Protein AF-0000000085182098 (afdb_homodimer)

Nearest PDB structures (foldseek):
  1r4w-assembly2_D  TM=8.113E-01  e=5.334E-08  Rattus norvegicus
  3rpp-assembly1_A  TM=7.811E-01  e=1.166E-07  Homo sapiens
  1yzx-assembly1_B  TM=7.975E-01  e=2.178E-07  Homo sapiens
  5cp1-assembly1_A-2  TM=7.149E-01  e=7.682E-08  Deinococcus radiodurans R1 = ATCC 13939 = DSM 20539
  3rpp-assembly2_B  TM=7.474E-01  e=1.593E-07  Homo sapiens

Structure (mmCIF, N/CA/C/O backbone):
data_AF-0000000085182098-model_v1
#
loop_
_entity.id
_entity.type
_entity.pdbx_description
1 polymer '2-hydroxychromene-2-carboxylate isomerase'
#
loop_
_atom_site.group_PDB
_atom_site.id
_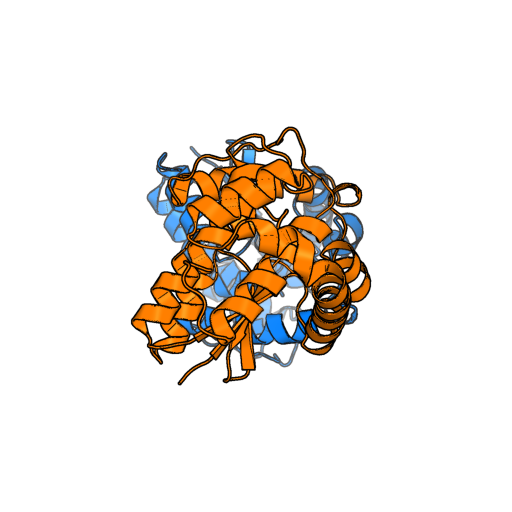atom_site.type_symbol
_atom_site.label_atom_id
_atom_site.label_alt_id
_atom_site.label_comp_id
_atom_site.label_asym_id
_atom_site.label_entity_id
_atom_site.label_seq_id
_atom_site.pdbx_PDB_ins_code
_atom_site.Cartn_x
_atom_site.Cartn_y
_atom_site.Cartn_z
_atom_site.occupancy
_atom_site.B_iso_or_equiv
_atom_site.auth_seq_id
_atom_site.auth_comp_id
_atom_site.auth_asym_id
_atom_site.auth_atom_id
_atom_site.pdbx_PDB_model_num
ATOM 1 N N . MET A 1 1 ? 20.844 15.625 14.367 1 87.94 1 MET A N 1
ATOM 2 C CA . MET A 1 1 ? 19.516 15.117 14.727 1 87.94 1 MET A CA 1
ATOM 3 C C . MET A 1 1 ? 18.75 14.664 13.492 1 87.94 1 MET A C 1
ATOM 5 O O . MET A 1 1 ? 18.719 15.375 12.484 1 87.94 1 MET A O 1
ATOM 9 N N . PRO A 1 2 ? 18.234 13.5 13.453 1 92.75 2 PRO A N 1
ATOM 10 C CA . PRO A 1 2 ? 17.516 13.07 12.258 1 92.75 2 PRO A CA 1
ATOM 11 C C . PRO A 1 2 ? 16.297 13.938 11.961 1 92.75 2 PRO A C 1
ATOM 13 O O . PRO A 1 2 ? 15.695 14.492 12.883 1 92.75 2 PRO A O 1
ATOM 16 N N . GLN A 1 3 ? 16.047 14.133 10.719 1 97.62 3 GLN A N 1
ATOM 17 C CA . GLN A 1 3 ? 14.906 14.93 10.281 1 97.62 3 GLN A CA 1
ATOM 18 C C . GLN A 1 3 ? 13.938 14.109 9.438 1 97.62 3 GLN A C 1
ATOM 20 O O . GLN A 1 3 ? 14.367 13.305 8.602 1 97.62 3 GLN A O 1
ATOM 25 N N . ILE A 1 4 ? 12.711 14.297 9.641 1 98.81 4 ILE A N 1
ATOM 26 C CA . ILE A 1 4 ? 11.641 13.695 8.844 1 98.81 4 ILE A CA 1
ATOM 27 C C . ILE A 1 4 ? 10.836 14.797 8.156 1 98.81 4 ILE A C 1
ATOM 29 O O . ILE A 1 4 ? 10.242 15.648 8.828 1 98.81 4 ILE A O 1
ATOM 33 N N . ASP A 1 5 ? 10.859 14.844 6.883 1 98.94 5 ASP A N 1
ATOM 34 C CA . ASP A 1 5 ? 9.906 15.664 6.133 1 98.94 5 ASP A CA 1
ATOM 35 C C . ASP A 1 5 ? 8.594 14.914 5.91 1 98.94 5 ASP A C 1
ATOM 37 O O . ASP A 1 5 ? 8.57 13.859 5.27 1 98.94 5 ASP A O 1
ATOM 41 N N . TYR A 1 6 ? 7.605 15.461 6.48 1 98.94 6 TYR A N 1
ATOM 42 C CA . TYR A 1 6 ? 6.285 14.844 6.504 1 98.94 6 TYR A CA 1
ATOM 43 C C . TYR A 1 6 ? 5.34 15.539 5.531 1 98.94 6 TYR A C 1
ATOM 45 O O . TYR A 1 6 ? 4.777 16.594 5.852 1 98.94 6 TYR A O 1
ATOM 53 N N . PHE A 1 7 ? 5.137 14.984 4.348 1 99 7 PHE A N 1
ATOM 54 C CA . PHE A 1 7 ? 4.18 15.492 3.373 1 99 7 PHE A CA 1
ATOM 55 C C . PHE A 1 7 ? 2.791 14.914 3.623 1 99 7 PHE A C 1
ATOM 57 O O . PHE A 1 7 ? 2.637 13.703 3.775 1 99 7 PHE A O 1
ATOM 64 N N . LEU A 1 8 ? 1.806 15.852 3.648 1 98.94 8 LEU A N 1
ATOM 65 C CA . LEU A 1 8 ? 0.474 15.383 4.012 1 98.94 8 LEU A CA 1
ATOM 66 C C . LEU A 1 8 ? -0.604 16.234 3.355 1 98.94 8 LEU A C 1
ATOM 68 O O . LEU A 1 8 ? -0.341 17.375 2.949 1 98.94 8 LEU A O 1
ATOM 72 N N . SER A 1 9 ? -1.776 15.641 3.23 1 98.88 9 SER A N 1
ATOM 73 C CA . SER A 1 9 ? -3.002 16.359 2.914 1 98.88 9 SER A CA 1
ATOM 74 C C . SER A 1 9 ? -3.979 16.344 4.086 1 98.88 9 SER A C 1
ATOM 76 O O . SER A 1 9 ? -4.191 15.297 4.699 1 98.88 9 SER A O 1
ATOM 78 N N . THR A 1 10 ? -4.609 17.438 4.344 1 98.75 10 THR A N 1
ATOM 79 C CA . THR A 1 10 ? -5.488 17.547 5.504 1 98.75 10 THR A CA 1
ATOM 80 C C . THR A 1 10 ? -6.824 16.875 5.238 1 98.75 10 THR A C 1
ATOM 82 O O . THR A 1 10 ? -7.637 16.703 6.152 1 98.75 10 THR A O 1
ATOM 85 N N . ILE A 1 11 ? -7.043 16.375 4.031 1 98.56 11 ILE A N 1
ATOM 86 C CA . ILE A 1 11 ? -8.297 15.703 3.736 1 98.56 11 ILE A CA 1
ATOM 87 C C . ILE A 1 11 ? -8.039 14.219 3.492 1 98.56 11 ILE A C 1
ATOM 89 O O . ILE A 1 11 ? -8.922 13.5 3.002 1 98.56 11 ILE A O 1
ATOM 93 N N . SER A 1 12 ? -6.895 13.742 3.746 1 98.69 12 SER A N 1
ATOM 94 C CA . SER A 1 12 ? -6.551 12.344 3.529 1 98.69 12 SER A CA 1
ATOM 95 C C . SER A 1 12 ? -6.996 11.477 4.703 1 98.69 12 SER A C 1
ATOM 97 O O . SER A 1 12 ? -6.551 11.68 5.836 1 98.69 12 SER A O 1
ATOM 99 N N . PRO A 1 13 ? -7.797 10.445 4.465 1 98.69 13 PRO A N 1
ATOM 100 C CA . PRO A 1 13 ? -8.188 9.555 5.559 1 98.69 13 PRO A CA 1
ATOM 101 C C . PRO A 1 13 ? -7.016 8.758 6.117 1 98.69 13 PRO A C 1
ATOM 103 O O . PRO A 1 13 ? -6.992 8.438 7.309 1 98.69 13 PRO A O 1
ATOM 106 N N . PHE A 1 14 ? -6.09 8.453 5.297 1 98.81 14 PHE A N 1
ATOM 107 C CA . PHE A 1 14 ? -4.969 7.637 5.754 1 98.81 14 PHE A CA 1
ATOM 108 C C . PHE A 1 14 ? -3.99 8.477 6.57 1 98.81 14 PHE A C 1
ATOM 110 O O . PHE A 1 14 ? -3.344 7.961 7.488 1 98.81 14 PHE A O 1
ATOM 117 N N . THR A 1 15 ? -3.896 9.766 6.219 1 98.94 15 THR A N 1
ATOM 118 C CA . THR A 1 15 ? -3.18 10.664 7.117 1 98.94 15 THR A CA 1
ATOM 119 C C . THR A 1 15 ? -3.857 10.719 8.484 1 98.94 15 THR A C 1
ATOM 121 O O . THR A 1 15 ? -3.189 10.672 9.516 1 98.94 15 THR A O 1
ATOM 124 N N . TYR A 1 16 ? -5.219 10.789 8.453 1 98.94 16 TYR A N 1
ATOM 125 C CA . TYR A 1 16 ? -5.984 10.734 9.688 1 98.94 16 TYR A CA 1
ATOM 126 C C . TYR A 1 16 ? -5.66 9.469 10.469 1 98.94 16 TYR A C 1
ATOM 128 O O . TYR A 1 16 ? -5.395 9.523 11.672 1 98.94 16 TYR A O 1
ATOM 136 N N . LEU A 1 17 ? -5.555 8.375 9.844 1 98.88 17 LEU A N 1
ATOM 137 C CA . LEU A 1 17 ? -5.406 7.066 10.484 1 98.88 17 LEU A CA 1
ATOM 138 C C . LEU A 1 17 ? -3.982 6.867 10.984 1 98.88 17 LEU A C 1
ATOM 140 O O . LEU A 1 17 ? -3.717 5.945 11.766 1 98.88 17 LEU A O 1
ATOM 144 N N . ALA A 1 18 ? -3.049 7.727 10.57 1 98.69 18 ALA A N 1
ATOM 145 C CA . ALA A 1 18 ? -1.7 7.699 11.133 1 98.69 18 ALA A CA 1
ATOM 146 C C . ALA A 1 18 ? -1.703 8.125 12.594 1 98.69 18 ALA A C 1
ATOM 148 O O . ALA A 1 18 ? -0.792 7.785 13.352 1 98.69 18 ALA A O 1
ATOM 149 N N . GLY A 1 19 ? -2.756 8.875 12.945 1 97.94 19 GLY A N 1
ATOM 150 C CA . GLY A 1 19 ? -2.771 9.414 14.297 1 97.94 19 GLY A CA 1
ATOM 151 C C . GLY A 1 19 ? -1.54 10.242 14.625 1 97.94 19 GLY A C 1
ATOM 152 O O . GLY A 1 19 ? -1.136 11.102 13.836 1 97.94 19 GLY A O 1
ATOM 153 N N . THR A 1 20 ? -1.026 10.023 15.852 1 98.06 20 THR A N 1
ATOM 154 C CA . THR A 1 20 ? 0.167 10.75 16.281 1 98.06 20 THR A CA 1
ATOM 155 C C . THR A 1 20 ? 1.365 9.805 16.359 1 98.06 20 THR A C 1
ATOM 157 O O . THR A 1 20 ? 2.318 10.078 17.094 1 98.06 20 THR A O 1
ATOM 160 N N . ARG A 1 21 ? 1.274 8.688 15.617 1 98.56 21 ARG A N 1
ATOM 161 C CA . ARG A 1 21 ? 2.33 7.684 15.664 1 98.56 21 ARG A CA 1
ATOM 162 C C . ARG A 1 21 ? 3.643 8.242 15.125 1 98.56 21 ARG A C 1
ATOM 164 O O . ARG A 1 21 ? 4.719 7.883 15.602 1 98.56 21 ARG A O 1
ATOM 171 N N . LEU A 1 22 ? 3.543 9.117 14.117 1 98.81 22 LEU A N 1
ATOM 172 C CA . LEU A 1 22 ? 4.758 9.727 13.594 1 98.81 22 LEU A CA 1
ATOM 173 C C . LEU A 1 22 ? 5.496 10.5 14.688 1 98.81 22 LEU A C 1
ATOM 175 O O . LEU A 1 22 ? 6.711 10.359 14.844 1 98.81 22 LEU A O 1
ATOM 179 N N . GLU A 1 23 ? 4.723 11.305 15.445 1 98.69 23 GLU A N 1
ATOM 180 C CA . GLU A 1 23 ? 5.324 12.125 16.5 1 98.69 23 GLU A CA 1
ATOM 181 C C . GLU A 1 23 ? 5.922 11.25 17.594 1 98.69 23 GLU A C 1
ATOM 183 O O . GLU A 1 23 ? 6.98 11.578 18.141 1 98.69 23 GLU A O 1
ATOM 188 N N . GLU A 1 24 ? 5.254 10.164 17.922 1 98.62 24 GLU A N 1
ATOM 189 C CA . GLU A 1 24 ? 5.777 9.219 18.906 1 98.62 24 GLU A CA 1
ATOM 190 C C . GLU A 1 24 ? 7.098 8.617 18.438 1 98.62 24 GLU A C 1
ATOM 192 O O . GLU A 1 24 ? 8.055 8.516 19.203 1 98.62 24 GLU A O 1
ATOM 197 N N . ILE A 1 25 ? 7.133 8.211 17.188 1 98.81 25 ILE A N 1
ATOM 198 C CA . ILE A 1 25 ? 8.336 7.625 16.609 1 98.81 25 ILE A CA 1
ATOM 199 C C . ILE A 1 25 ? 9.461 8.664 16.594 1 98.81 25 ILE A C 1
ATOM 201 O O . ILE A 1 25 ? 10.602 8.359 16.953 1 98.81 25 ILE A O 1
ATOM 205 N N . ALA A 1 26 ? 9.125 9.93 16.141 1 98.75 26 ALA A N 1
ATOM 206 C CA . ALA A 1 26 ? 10.117 11 16.109 1 98.75 26 ALA A CA 1
ATOM 207 C C . ALA A 1 26 ? 10.711 11.242 17.484 1 98.75 26 ALA A C 1
ATOM 209 O O . ALA A 1 26 ? 11.93 11.336 17.641 1 98.75 26 ALA A O 1
ATOM 210 N N . ALA A 1 27 ? 9.883 11.289 18.531 1 98.38 27 ALA A N 1
ATOM 211 C CA . ALA A 1 27 ? 10.328 11.5 19.906 1 98.38 27 ALA A CA 1
ATOM 212 C C . ALA A 1 27 ? 11.227 10.352 20.359 1 98.38 27 ALA A C 1
ATOM 214 O O . ALA A 1 27 ? 12.266 10.586 20.984 1 98.38 27 ALA A O 1
ATOM 215 N N . LYS A 1 28 ? 10.836 9.133 20.078 1 98.31 28 LYS A N 1
ATOM 216 C CA . LYS A 1 28 ? 11.578 7.934 20.453 1 98.31 28 LYS A CA 1
ATOM 217 C C . LYS A 1 28 ? 13.008 7.98 19.922 1 98.31 28 LYS A C 1
ATOM 219 O O . LYS A 1 28 ? 13.938 7.5 20.578 1 98.31 28 LYS A O 1
ATOM 224 N N . HIS A 1 29 ? 13.188 8.633 18.781 1 98.31 29 HIS A N 1
ATOM 225 C CA . HIS A 1 29 ? 14.492 8.578 18.125 1 98.31 29 HIS A CA 1
ATOM 226 C C . HIS A 1 29 ? 15.18 9.938 18.141 1 98.31 29 HIS A C 1
ATOM 228 O O . HIS A 1 29 ? 16.203 10.125 17.484 1 98.31 29 HIS A O 1
ATOM 234 N N . GLY A 1 30 ? 14.578 10.891 18.797 1 97.94 30 GLY A N 1
ATOM 235 C CA . GLY A 1 30 ? 15.148 12.227 18.859 1 97.94 30 GLY A CA 1
ATOM 236 C C . GLY A 1 30 ? 15.125 12.93 17.516 1 97.94 30 GLY A C 1
ATOM 237 O O . GLY A 1 30 ? 16.031 13.711 17.203 1 97.94 30 GLY A O 1
ATOM 238 N N . ALA A 1 31 ? 14.195 12.602 16.656 1 98.31 31 ALA A N 1
ATOM 239 C CA . ALA A 1 31 ? 14.062 13.203 15.328 1 98.31 31 ALA A CA 1
ATOM 240 C C . ALA A 1 31 ? 13.156 14.43 15.367 1 98.31 31 ALA A C 1
ATOM 242 O O . ALA A 1 31 ? 12.289 14.539 16.234 1 98.31 31 ALA A O 1
ATOM 243 N N . THR A 1 32 ? 13.359 15.352 14.477 1 97.81 32 THR A N 1
ATOM 244 C CA . THR A 1 32 ? 12.445 16.469 14.258 1 97.81 32 THR A CA 1
ATOM 245 C C . THR A 1 32 ? 11.523 16.188 13.07 1 97.81 32 THR A C 1
ATOM 247 O O . THR A 1 32 ? 11.875 15.43 12.172 1 97.81 32 THR A O 1
ATOM 250 N N . VAL A 1 33 ? 10.398 16.734 13.125 1 98.69 33 VAL A N 1
ATOM 251 C CA . VAL A 1 33 ? 9.43 16.594 12.039 1 98.69 33 VAL A CA 1
ATOM 252 C C . VAL A 1 33 ? 9.164 17.969 11.406 1 98.69 33 VAL A C 1
ATOM 254 O O . VAL A 1 33 ? 8.883 18.938 12.109 1 98.69 33 VAL A O 1
ATOM 257 N N . THR A 1 34 ? 9.297 18.078 10.141 1 98.81 34 THR A N 1
ATOM 258 C CA . THR A 1 34 ? 8.805 19.219 9.375 1 98.81 34 THR A CA 1
ATOM 259 C C . THR A 1 34 ? 7.523 18.859 8.633 1 98.81 34 THR A C 1
ATOM 261 O O . THR A 1 34 ? 7.535 17.984 7.758 1 98.81 34 THR A O 1
ATOM 264 N N . TYR A 1 35 ? 6.449 19.5 9.023 1 98.88 35 TYR A N 1
ATOM 265 C CA . TYR A 1 35 ? 5.16 19.25 8.383 1 98.88 35 TYR A CA 1
ATOM 266 C C . TYR A 1 35 ? 5.039 20.031 7.078 1 98.88 35 TYR A C 1
ATOM 268 O O . TYR A 1 35 ? 5.211 21.25 7.059 1 98.88 35 TYR A O 1
ATOM 276 N N . LYS A 1 36 ? 4.676 19.344 6.031 1 98.94 36 LYS A N 1
ATOM 277 C CA . LYS A 1 36 ? 4.594 19.969 4.707 1 98.94 36 LYS A CA 1
ATOM 278 C C . LYS A 1 36 ? 3.27 19.625 4.023 1 98.94 36 LYS A C 1
ATOM 280 O O . LYS A 1 36 ? 3.227 18.781 3.127 1 98.94 36 LYS A O 1
ATOM 285 N N . PRO A 1 37 ? 2.203 20.359 4.395 1 98.88 37 PRO A N 1
ATOM 286 C CA . PRO A 1 37 ? 0.939 20.156 3.688 1 98.88 37 PRO A CA 1
ATOM 287 C C 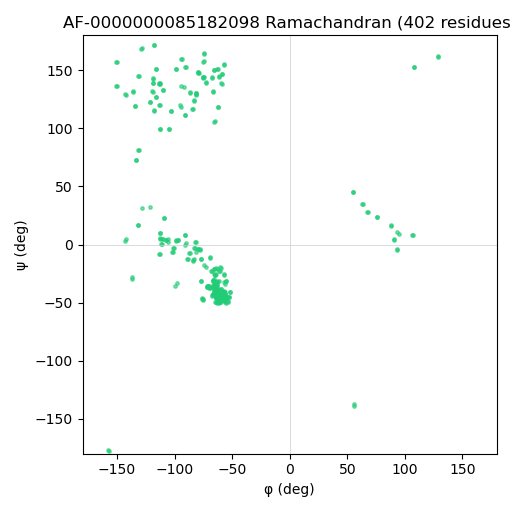. PRO A 1 37 ? 1.049 20.422 2.188 1 98.88 37 PRO A C 1
ATOM 289 O O . PRO A 1 37 ? 1.707 21.375 1.773 1 98.88 37 PRO A O 1
ATOM 292 N N . VAL A 1 38 ? 0.397 19.531 1.425 1 98.88 38 VAL A N 1
ATOM 293 C CA . VAL A 1 38 ? 0.492 19.609 -0.029 1 98.88 38 VAL A CA 1
ATOM 294 C C . VAL A 1 38 ? -0.903 19.531 -0.644 1 98.88 38 VAL A C 1
ATOM 296 O O . VAL A 1 38 ? -1.787 18.859 -0.105 1 98.88 38 VAL A O 1
ATOM 299 N N . ASP A 1 39 ? -1.063 20.297 -1.766 1 98.62 39 ASP A N 1
ATOM 300 C CA . ASP A 1 39 ? -2.25 20.109 -2.598 1 98.62 39 ASP A CA 1
ATOM 301 C C . ASP A 1 39 ? -2.271 18.734 -3.234 1 98.62 39 ASP A C 1
ATOM 303 O O . ASP A 1 39 ? -1.624 18.5 -4.258 1 98.62 39 ASP A O 1
ATOM 307 N N . ILE A 1 40 ? -3.104 17.859 -2.754 1 98.56 40 ILE A N 1
ATOM 308 C CA . ILE A 1 40 ? -3.064 16.453 -3.125 1 98.56 40 ILE A CA 1
ATOM 309 C C . ILE A 1 40 ? -3.555 16.281 -4.562 1 98.56 40 ILE A C 1
ATOM 311 O O . ILE A 1 40 ? -3.084 15.398 -5.285 1 98.56 40 ILE A O 1
ATOM 315 N N . GLY A 1 41 ? -4.559 17.078 -4.969 1 97.88 41 GLY A N 1
ATOM 316 C CA . GLY A 1 41 ? -4.992 17.031 -6.355 1 97.88 41 GLY A CA 1
ATOM 317 C C . GLY A 1 41 ? -3.893 17.375 -7.34 1 97.88 41 GLY A C 1
ATOM 318 O O . GLY A 1 41 ? -3.682 16.656 -8.32 1 97.88 41 GLY A O 1
ATOM 319 N N . GLY A 1 42 ? -3.191 18.531 -7.059 1 98.25 42 GLY A N 1
ATOM 320 C CA . GLY A 1 42 ? -2.049 18.906 -7.879 1 98.25 42 GLY A CA 1
ATOM 321 C C . GLY A 1 42 ? -0.953 17.859 -7.883 1 98.25 42 GLY A C 1
ATOM 322 O O . GLY A 1 42 ? -0.321 17.609 -8.914 1 98.25 42 GLY A O 1
ATOM 323 N N . LEU A 1 43 ? -0.763 17.281 -6.742 1 98.69 43 LEU A N 1
ATOM 324 C CA . LEU A 1 43 ? 0.258 16.234 -6.621 1 98.69 43 LEU A CA 1
ATOM 325 C C . LEU A 1 43 ? -0.08 15.039 -7.496 1 98.69 43 LEU A C 1
ATOM 327 O O . LEU A 1 43 ? 0.776 14.547 -8.234 1 98.69 43 LEU A O 1
ATOM 331 N N . PHE A 1 44 ? -1.311 14.531 -7.41 1 98.12 44 PHE A N 1
ATOM 332 C CA . PHE A 1 44 ? -1.745 13.391 -8.203 1 98.12 44 PHE A CA 1
ATOM 333 C C . PHE A 1 44 ? -1.537 13.648 -9.688 1 98.12 44 PHE A C 1
ATOM 335 O O . PHE A 1 44 ? -0.957 12.82 -10.391 1 98.12 44 PHE A O 1
ATOM 342 N N . GLY A 1 45 ? -1.926 14.789 -10.18 1 96.94 45 GLY A N 1
ATOM 343 C CA . GLY A 1 45 ? -1.83 15.141 -11.586 1 96.94 45 GLY A CA 1
ATOM 344 C C . GLY A 1 45 ? -0.408 15.109 -12.109 1 96.94 45 GLY A C 1
ATOM 345 O O . GLY A 1 45 ? -0.182 14.852 -13.297 1 96.94 45 GLY A O 1
ATOM 346 N N . ARG A 1 46 ? 0.542 15.188 -11.211 1 97.75 46 ARG A N 1
ATOM 347 C CA . ARG A 1 46 ? 1.924 15.352 -11.656 1 97.75 46 ARG A CA 1
ATOM 348 C C . ARG A 1 46 ? 2.754 14.109 -11.328 1 97.75 46 ARG A C 1
ATOM 350 O O . ARG A 1 46 ? 3.902 14 -11.766 1 97.75 46 ARG A O 1
ATOM 357 N N . THR A 1 47 ? 2.156 13.211 -10.586 1 98.38 47 THR A N 1
ATOM 358 C CA . THR A 1 47 ? 2.98 12.109 -10.102 1 98.38 47 THR A CA 1
ATOM 359 C C . THR A 1 47 ? 2.293 10.766 -10.344 1 98.38 47 THR A C 1
ATOM 361 O O . THR A 1 47 ? 2.59 9.781 -9.664 1 98.38 47 THR A O 1
ATOM 364 N N . GLY A 1 48 ? 1.336 10.758 -11.188 1 97.12 48 GLY A N 1
ATOM 365 C CA . GLY A 1 48 ? 0.748 9.508 -11.648 1 97.12 48 GLY A CA 1
ATOM 366 C C . GLY A 1 48 ? -0.422 9.055 -10.789 1 97.12 48 GLY A C 1
ATOM 367 O O . GLY A 1 48 ? -0.923 7.938 -10.961 1 97.12 48 GLY A O 1
ATOM 368 N N . GLY A 1 49 ? -0.812 9.859 -9.828 1 97.19 49 GLY A N 1
ATOM 369 C CA . GLY A 1 49 ? -2.012 9.57 -9.062 1 97.19 49 GLY A CA 1
ATOM 370 C C . GLY A 1 49 ? -3.291 9.844 -9.828 1 97.19 49 GLY A C 1
ATOM 371 O O . GLY A 1 49 ? -3.273 10.539 -10.844 1 97.19 49 GLY A O 1
ATOM 372 N N . THR A 1 50 ? -4.383 9.18 -9.391 1 97 50 THR A N 1
ATOM 373 C CA . THR A 1 50 ? -5.715 9.391 -9.953 1 97 50 THR A CA 1
ATOM 374 C C . THR A 1 50 ? -6.68 9.891 -8.883 1 97 50 THR A C 1
ATOM 376 O O . THR A 1 50 ? -6.742 9.336 -7.785 1 97 50 THR A O 1
ATOM 379 N N . ALA A 1 51 ? -7.379 10.922 -9.25 1 95.81 51 ALA A N 1
ATOM 380 C CA . ALA A 1 51 ? -8.391 11.43 -8.328 1 95.81 51 ALA A CA 1
ATOM 381 C C . ALA A 1 51 ? -9.422 10.352 -8 1 95.81 51 ALA A C 1
ATOM 383 O O . ALA A 1 51 ? -9.75 9.523 -8.852 1 95.81 51 ALA A O 1
ATOM 384 N N . LEU A 1 52 ? -9.938 10.406 -6.746 1 95.44 52 LEU A N 1
ATOM 385 C CA . LEU A 1 52 ? -10.836 9.375 -6.262 1 95.44 52 LEU A CA 1
ATOM 386 C C . LEU A 1 52 ? -12.008 9.172 -7.223 1 95.44 52 LEU A C 1
ATOM 388 O O . LEU A 1 52 ? -12.336 8.039 -7.574 1 95.44 52 LEU A O 1
ATOM 392 N N . LYS A 1 53 ? -12.648 10.25 -7.727 1 94.25 53 LYS A N 1
ATOM 393 C CA . LYS A 1 53 ? -13.844 10.188 -8.562 1 94.25 53 LYS A CA 1
ATOM 394 C C . LYS A 1 53 ? -13.547 9.523 -9.906 1 94.25 53 LYS A C 1
ATOM 396 O O . LYS A 1 53 ? -14.461 9.07 -10.594 1 94.25 53 LYS A O 1
ATOM 401 N N . ASP A 1 54 ? -12.258 9.5 -10.312 1 97.06 54 ASP A N 1
ATOM 402 C CA . ASP A 1 54 ? -11.867 8.984 -11.625 1 97.06 54 ASP A CA 1
ATOM 403 C C . ASP A 1 54 ? -11.312 7.566 -11.516 1 97.06 54 ASP A C 1
ATOM 405 O O . ASP A 1 54 ? -10.953 6.953 -12.523 1 97.06 54 ASP A O 1
ATOM 409 N N . ARG A 1 55 ? -11.18 7 -10.289 1 97.75 55 ARG A N 1
ATOM 410 C CA . ARG A 1 55 ? -10.633 5.66 -10.094 1 97.75 55 ARG A CA 1
ATOM 411 C C . ARG A 1 55 ? -11.648 4.59 -10.477 1 97.75 55 ARG A C 1
ATOM 413 O O . ARG A 1 55 ? -12.844 4.746 -10.242 1 97.75 55 ARG A O 1
ATOM 420 N N . PRO A 1 56 ? -11.102 3.49 -11.062 1 97.88 56 PRO A N 1
ATOM 421 C CA . PRO A 1 56 ? -11.992 2.355 -11.312 1 97.88 56 PRO A CA 1
ATOM 422 C C . PRO A 1 56 ? -12.68 1.856 -10.047 1 97.88 56 PRO A C 1
ATOM 424 O O . PRO A 1 56 ? -12.141 2.004 -8.945 1 97.88 56 PRO A O 1
ATOM 427 N N . GLU A 1 57 ? -13.797 1.236 -10.227 1 97.38 57 GLU A N 1
ATOM 428 C CA . GLU A 1 57 ? -14.672 0.828 -9.133 1 97.38 57 GLU A CA 1
ATOM 429 C C . GLU A 1 57 ? -13.938 -0.051 -8.133 1 97.38 57 GLU A C 1
ATOM 431 O O . GLU A 1 57 ? -14.078 0.127 -6.918 1 97.38 57 GLU A O 1
ATOM 436 N N . GLY A 1 58 ? -13.148 -0.99 -8.633 1 98.12 58 GLY A N 1
ATOM 437 C CA . GLY A 1 58 ? -12.414 -1.885 -7.75 1 98.12 58 GLY A CA 1
ATOM 438 C C . GLY A 1 58 ? -11.516 -1.154 -6.773 1 98.12 58 GLY A C 1
ATOM 439 O O . GLY A 1 58 ? -11.438 -1.52 -5.602 1 98.12 58 GLY A O 1
ATOM 440 N N . ARG A 1 59 ? -10.867 -0.144 -7.227 1 98.44 59 ARG A N 1
ATOM 441 C CA . ARG A 1 59 ? -9.961 0.629 -6.379 1 98.44 59 ARG A CA 1
ATOM 442 C C . ARG A 1 59 ? -10.742 1.456 -5.359 1 98.44 59 ARG A C 1
ATOM 444 O O . ARG A 1 59 ? -10.297 1.625 -4.223 1 98.44 59 ARG A O 1
ATOM 451 N N . ARG A 1 60 ? -11.922 1.989 -5.738 1 98.06 60 ARG A N 1
ATOM 452 C CA . ARG A 1 60 ? -12.758 2.752 -4.816 1 98.06 60 ARG A CA 1
ATOM 453 C C . ARG A 1 60 ? -13.297 1.859 -3.705 1 98.06 60 ARG A C 1
ATOM 455 O O . ARG A 1 60 ? -13.281 2.238 -2.533 1 98.06 60 ARG A O 1
ATOM 462 N N . GLU A 1 61 ? -13.727 0.688 -4.09 1 97.88 61 GLU A N 1
ATOM 463 C CA . GLU A 1 61 ? -14.242 -0.264 -3.111 1 97.88 61 GLU A CA 1
ATOM 464 C C . GLU A 1 61 ? -13.148 -0.706 -2.145 1 97.88 61 GLU A C 1
ATOM 466 O O . GLU A 1 61 ? -13.375 -0.794 -0.937 1 97.88 61 GLU A O 1
ATOM 471 N N . TYR A 1 62 ? -12.008 -0.98 -2.701 1 98.5 62 TYR A N 1
ATOM 472 C CA . TYR A 1 62 ? -10.898 -1.402 -1.862 1 98.5 62 TYR A CA 1
ATOM 473 C C . TYR A 1 62 ? -10.531 -0.322 -0.85 1 98.5 62 TYR A C 1
ATOM 475 O O . TYR A 1 62 ? -10.242 -0.622 0.31 1 98.5 62 TYR A O 1
ATOM 483 N N . ARG A 1 63 ? -10.523 0.938 -1.291 1 98.38 63 ARG A N 1
ATOM 484 C CA . ARG A 1 63 ? -10.227 2.061 -0.407 1 98.38 63 ARG A CA 1
ATOM 485 C C . ARG A 1 63 ? -11.148 2.061 0.809 1 98.38 63 ARG A C 1
ATOM 487 O O . ARG A 1 63 ? -10.695 2.234 1.94 1 98.38 63 ARG A O 1
ATOM 494 N N . LEU A 1 64 ? -12.406 1.847 0.591 1 98.38 64 LEU A N 1
ATOM 495 C CA . LEU A 1 64 ? -13.375 1.857 1.684 1 98.38 64 LEU A CA 1
ATOM 496 C C . LEU A 1 64 ? -13.125 0.695 2.639 1 98.38 64 LEU A C 1
ATOM 498 O O . LEU A 1 64 ? -13.227 0.856 3.857 1 98.38 64 LEU A O 1
ATOM 502 N N . GLN A 1 65 ? -12.797 -0.451 2.102 1 98.56 65 GLN A N 1
ATOM 503 C CA . GLN A 1 65 ? -12.484 -1.597 2.949 1 98.56 65 GLN A CA 1
ATOM 504 C C . GLN A 1 65 ? -11.219 -1.35 3.762 1 98.56 65 GLN A C 1
ATOM 506 O O . GLN A 1 65 ? -11.156 -1.695 4.941 1 98.56 65 GLN A O 1
ATOM 511 N N . GLU A 1 66 ? -10.258 -0.792 3.094 1 98.38 66 GLU A N 1
ATOM 512 C CA . GLU A 1 66 ? -9 -0.493 3.781 1 98.38 66 GLU A CA 1
ATOM 513 C C . GLU A 1 66 ? -9.211 0.55 4.875 1 98.38 66 GLU A C 1
ATOM 515 O O . GLU A 1 66 ? -8.656 0.431 5.969 1 98.38 66 GLU A O 1
ATOM 520 N N . MET A 1 67 ? -10 1.613 4.586 1 98.5 67 MET A N 1
ATOM 521 C CA . MET A 1 67 ? -10.297 2.619 5.602 1 98.5 67 MET A CA 1
ATOM 522 C C . MET A 1 67 ? -10.922 1.98 6.836 1 98.5 67 MET A C 1
ATOM 524 O O . MET A 1 67 ? -10.5 2.248 7.961 1 98.5 67 MET A O 1
ATOM 528 N N . THR A 1 68 ? -11.859 1.116 6.586 1 98.31 68 THR A N 1
ATOM 529 C CA . THR A 1 68 ? -12.562 0.439 7.672 1 98.31 68 THR A CA 1
ATOM 530 C C . THR A 1 68 ? -11.602 -0.433 8.477 1 98.31 68 THR A C 1
ATOM 532 O O . THR A 1 68 ? -11.57 -0.364 9.703 1 98.31 68 THR A O 1
ATOM 535 N N . ARG A 1 69 ? -10.781 -1.2 7.809 1 98.06 69 ARG A N 1
ATOM 536 C CA . ARG A 1 69 ? -9.867 -2.146 8.438 1 98.06 69 ARG A CA 1
ATOM 537 C C . ARG A 1 69 ? -8.781 -1.419 9.227 1 98.06 69 ARG A C 1
ATOM 539 O O . ARG A 1 69 ? -8.469 -1.802 10.359 1 98.06 69 ARG A O 1
ATOM 546 N N . GLN A 1 70 ? -8.242 -0.395 8.641 1 97.94 70 GLN A N 1
ATOM 547 C CA . GLN A 1 70 ? -7.168 0.341 9.297 1 97.94 70 GLN A CA 1
ATOM 548 C C . GLN A 1 70 ? -7.688 1.129 10.492 1 97.94 70 GLN A C 1
ATOM 550 O O . GLN A 1 70 ? -6.996 1.267 11.508 1 97.94 70 GLN A O 1
ATOM 555 N N . ALA A 1 71 ? -8.891 1.662 10.398 1 98.5 71 ALA A N 1
ATOM 556 C CA . ALA A 1 71 ? -9.5 2.35 11.531 1 98.5 71 ALA A CA 1
ATOM 557 C C . ALA A 1 71 ? -9.703 1.396 12.703 1 98.5 71 ALA A C 1
ATOM 559 O O . ALA A 1 71 ? -9.406 1.735 13.852 1 98.5 71 ALA A O 1
ATOM 560 N N . ALA A 1 72 ? -10.188 0.203 12.383 1 97.94 72 ALA A N 1
ATOM 561 C CA . ALA A 1 72 ? -10.398 -0.815 13.414 1 97.94 72 ALA A CA 1
ATOM 562 C C . ALA A 1 72 ? -9.086 -1.189 14.094 1 97.94 72 ALA A C 1
ATOM 564 O O . ALA A 1 72 ? -9.016 -1.275 15.32 1 97.94 72 ALA A O 1
ATOM 565 N N . LYS A 1 73 ? -8.078 -1.388 13.328 1 97.12 73 LYS A N 1
ATOM 566 C CA . LYS A 1 73 ? -6.766 -1.759 13.859 1 97.12 73 LYS A CA 1
ATOM 567 C C . LYS A 1 73 ? -6.199 -0.652 14.742 1 97.12 73 LYS A C 1
ATOM 569 O O . LYS A 1 73 ? -5.523 -0.929 15.734 1 97.12 73 LYS A O 1
ATOM 574 N N . ALA A 1 74 ? -6.492 0.609 14.367 1 97 74 ALA A N 1
ATOM 575 C CA . ALA A 1 74 ? -5.945 1.752 15.094 1 97 74 ALA A CA 1
ATOM 576 C C . ALA A 1 74 ? -6.836 2.131 16.266 1 97 74 ALA A C 1
ATOM 578 O O . ALA A 1 74 ? -6.461 2.963 17.094 1 97 74 ALA A O 1
ATOM 579 N N . GLY A 1 75 ? -8 1.498 16.359 1 97.62 75 GLY A N 1
ATOM 580 C CA . GLY A 1 75 ? -8.969 1.89 17.375 1 97.62 75 GLY A CA 1
ATOM 581 C C . GLY A 1 75 ? -9.477 3.307 17.203 1 97.62 75 GLY A C 1
ATOM 582 O O . GLY A 1 75 ? -9.688 4.027 18.172 1 97.62 75 GLY A O 1
ATOM 583 N N . MET A 1 76 ? -9.617 3.727 16 1 98.44 76 MET A N 1
ATOM 584 C CA . MET A 1 76 ? -10.031 5.098 15.719 1 98.44 76 MET A CA 1
ATOM 585 C C . MET A 1 76 ? -11.414 5.129 15.078 1 98.44 76 MET A C 1
ATOM 587 O O . MET A 1 76 ? -11.727 4.281 14.242 1 98.44 76 MET A O 1
ATOM 591 N N . LYS A 1 77 ? -12.203 6.074 15.516 1 98.38 77 LYS A N 1
ATOM 592 C CA . LYS A 1 77 ? -13.469 6.332 14.836 1 98.38 77 LYS A CA 1
ATOM 593 C C . LYS A 1 77 ? -13.234 6.902 13.438 1 98.38 77 LYS A C 1
ATOM 595 O O . LYS A 1 77 ? -12.344 7.73 13.242 1 98.38 77 LYS A O 1
ATOM 600 N N . ILE A 1 78 ? -14.094 6.5 12.5 1 98.69 78 ILE A N 1
ATOM 601 C CA . ILE A 1 78 ? -13.977 7.078 11.164 1 98.69 78 ILE A CA 1
ATOM 602 C C . ILE A 1 78 ? -15.352 7.102 10.5 1 98.69 78 ILE A C 1
ATOM 604 O O . ILE A 1 78 ? -16.141 6.168 10.656 1 98.69 78 ILE A O 1
ATOM 608 N N . ASN A 1 79 ? -15.625 8.164 9.898 1 98.44 79 ASN A N 1
ATOM 609 C CA . ASN A 1 79 ? -16.766 8.25 8.977 1 98.44 79 ASN A CA 1
ATOM 610 C C . ASN A 1 79 ? -16.328 8.016 7.535 1 98.44 79 ASN A C 1
ATOM 612 O O . ASN A 1 79 ? -15.547 8.789 6.977 1 98.44 79 ASN A O 1
ATOM 616 N N . LEU A 1 80 ? -16.875 6.996 6.902 1 98 80 LEU A N 1
ATOM 617 C CA . LEU A 1 80 ? -16.453 6.633 5.551 1 98 80 LEU A CA 1
ATOM 618 C C . LEU A 1 80 ? -17 7.629 4.531 1 98 80 LEU A C 1
ATOM 620 O O . LEU A 1 80 ? -16.531 7.676 3.393 1 98 80 LEU A O 1
ATOM 624 N N . GLN A 1 81 ? -17.984 8.352 4.941 1 96.88 81 GLN A N 1
ATOM 625 C CA . GLN A 1 81 ? -18.578 9.398 4.113 1 96.88 81 GLN A CA 1
ATOM 626 C C . GLN A 1 81 ? -18.781 10.688 4.91 1 96.88 81 GLN A C 1
ATOM 628 O O . GLN A 1 81 ? -19.906 11.102 5.152 1 96.88 81 GLN A O 1
ATOM 633 N N . PRO A 1 82 ? -17.703 11.352 5.195 1 98.06 82 PRO A N 1
ATOM 634 C CA . PRO A 1 82 ? -17.812 12.555 6.027 1 98.06 82 PRO A CA 1
ATOM 635 C C . PRO A 1 82 ? -18.656 13.641 5.367 1 98.06 82 PRO A C 1
ATOM 637 O O . PRO A 1 82 ? -18.578 13.836 4.152 1 98.06 82 PRO A O 1
ATOM 640 N N . MET A 1 83 ? -19.281 14.43 6.148 1 97.56 83 MET A N 1
ATOM 641 C CA . MET A 1 83 ? -20.266 15.414 5.699 1 97.56 83 MET A CA 1
ATOM 642 C C . MET A 1 83 ? -19.609 16.469 4.809 1 97.56 83 MET A C 1
ATOM 644 O O . MET A 1 83 ? -20.188 16.906 3.818 1 97.56 83 MET A O 1
ATOM 648 N N . PHE A 1 84 ? -18.5 16.891 5.129 1 97.94 84 PHE A N 1
ATOM 649 C CA . PHE A 1 84 ? -17.922 18.062 4.465 1 97.94 84 PHE A CA 1
ATOM 650 C C . PHE A 1 84 ? -16.812 17.641 3.51 1 97.94 84 PHE A C 1
ATOM 652 O O . PHE A 1 84 ? -16.219 18.469 2.828 1 97.94 84 PHE A O 1
ATOM 659 N N . TRP A 1 85 ? -16.578 16.359 3.395 1 97.06 85 TRP A N 1
ATOM 660 C CA . TRP A 1 85 ? -15.516 15.859 2.525 1 97.06 85 TRP A CA 1
ATOM 661 C C . TRP A 1 85 ? -16.047 15.547 1.131 1 97.06 85 TRP A C 1
ATOM 663 O O . TRP A 1 85 ? -17.141 14.977 0.989 1 97.06 85 TRP A O 1
ATOM 673 N N . PRO A 1 86 ? -15.406 15.898 0.134 1 95.75 86 PRO A N 1
ATOM 674 C CA . PRO A 1 86 ? -14.172 16.688 0.141 1 95.75 86 PRO A CA 1
ATOM 675 C C . PRO A 1 86 ? -14.422 18.172 0.332 1 95.75 86 PRO A C 1
ATOM 677 O O . PRO A 1 86 ? -15.492 18.672 -0.021 1 95.75 86 PRO A O 1
ATOM 680 N N . THR A 1 87 ? -13.516 18.797 0.964 1 97.56 87 THR A N 1
ATOM 681 C CA . THR A 1 87 ? -13.547 20.25 1.136 1 97.56 87 THR A CA 1
ATOM 682 C C . THR A 1 87 ? -12.219 20.875 0.717 1 97.56 87 THR A C 1
ATOM 684 O O . THR A 1 87 ? -11.281 20.156 0.361 1 97.56 87 THR A O 1
ATOM 687 N N . ASN A 1 88 ? -12.203 22.234 0.603 1 97.56 88 ASN A N 1
ATOM 688 C CA . ASN A 1 88 ? -10.961 22.953 0.321 1 97.56 88 ASN A CA 1
ATOM 689 C C . ASN A 1 88 ? -9.938 22.75 1.43 1 97.56 88 ASN A C 1
ATOM 691 O O . ASN A 1 88 ? -10.156 23.156 2.57 1 97.56 88 ASN A O 1
ATOM 695 N N . ALA A 1 89 ? -8.828 22.172 1.069 1 97.94 89 ALA A N 1
ATOM 696 C CA . ALA A 1 89 ? -7.824 21.812 2.07 1 97.94 89 ALA A CA 1
ATOM 697 C C . ALA A 1 89 ? -6.918 23 2.387 1 97.94 89 ALA A C 1
ATOM 699 O O . ALA A 1 89 ? -6.184 22.984 3.375 1 97.94 89 ALA A O 1
ATOM 700 N N . ALA A 1 90 ? -6.953 24.031 1.57 1 97.12 90 ALA A N 1
ATOM 701 C CA . ALA A 1 90 ? -5.969 25.109 1.632 1 97.12 90 ALA A CA 1
ATOM 702 C C . ALA A 1 90 ? -6.031 25.844 2.973 1 97.12 90 ALA A C 1
ATOM 704 O O . ALA A 1 90 ? -5.004 26.047 3.621 1 97.12 90 ALA A O 1
ATOM 705 N N . PRO A 1 91 ? -7.23 26.188 3.475 1 96.88 91 PRO A N 1
ATOM 706 C CA . PRO A 1 91 ? -7.266 26.953 4.723 1 96.88 91 PRO A CA 1
ATOM 707 C C . PRO A 1 91 ? -6.617 26.203 5.891 1 96.88 91 PRO A C 1
ATOM 709 O O . PRO A 1 91 ? -5.844 26.797 6.645 1 96.88 91 PRO A O 1
ATOM 712 N N . SER A 1 92 ? -6.922 24.953 6.082 1 98 92 SER A N 1
ATOM 713 C CA . SER A 1 92 ? -6.316 24.188 7.16 1 98 92 SER A CA 1
ATOM 714 C C . SER A 1 92 ? -4.824 23.984 6.926 1 98 92 SER A C 1
ATOM 716 O O . SER A 1 92 ? -4.035 23.984 7.871 1 98 92 SER A O 1
ATOM 718 N N . ALA A 1 93 ? -4.445 23.781 5.656 1 98.19 93 ALA A N 1
ATOM 719 C CA . ALA A 1 93 ? -3.031 23.672 5.312 1 98.19 93 ALA A CA 1
ATOM 720 C C . ALA A 1 93 ? -2.268 24.938 5.672 1 98.19 93 ALA A C 1
ATOM 722 O O . ALA A 1 93 ? -1.177 24.875 6.246 1 98.19 93 ALA A O 1
ATOM 723 N N . TYR A 1 94 ? -2.854 26.109 5.34 1 97.62 94 TYR A N 1
ATOM 724 C CA . TYR A 1 94 ? -2.238 27.391 5.668 1 97.62 94 TYR A CA 1
ATOM 725 C C . TYR A 1 94 ? -2.064 27.531 7.172 1 97.62 94 TYR A C 1
ATOM 727 O O . TYR A 1 94 ? -1.041 28.047 7.637 1 97.62 94 TYR A O 1
ATOM 735 N N . ALA A 1 95 ? -3.045 27.094 7.883 1 97.5 95 ALA A N 1
ATOM 736 C CA . ALA A 1 95 ? -2.988 27.188 9.336 1 97.5 95 ALA A CA 1
ATOM 737 C C . ALA A 1 95 ? -1.857 26.344 9.906 1 97.5 95 ALA A C 1
ATOM 739 O O . ALA A 1 95 ? -1.178 26.75 10.852 1 97.5 95 ALA A O 1
ATOM 740 N N . ILE A 1 96 ? -1.622 25.109 9.359 1 98.12 96 ILE A N 1
ATOM 741 C CA . ILE A 1 96 ? -0.525 24.25 9.781 1 98.12 96 ILE A CA 1
ATOM 742 C C . ILE A 1 96 ? 0.81 24.938 9.508 1 98.12 96 ILE A C 1
ATOM 744 O O . ILE A 1 96 ? 1.696 24.953 10.367 1 98.12 96 ILE A O 1
ATOM 748 N N . ILE A 1 97 ? 0.954 25.547 8.328 1 97.81 97 ILE A N 1
ATOM 749 C CA . ILE A 1 97 ? 2.172 26.25 7.938 1 97.81 97 ILE A CA 1
ATOM 750 C C . ILE A 1 97 ? 2.424 27.422 8.898 1 97.81 97 ILE A C 1
ATOM 752 O O . ILE A 1 97 ? 3.547 27.609 9.367 1 97.81 97 ILE A O 1
ATOM 756 N N . ALA A 1 98 ? 1.376 28.156 9.188 1 96.75 98 ALA A N 1
ATOM 757 C CA . ALA A 1 98 ? 1.49 29.297 10.102 1 96.75 98 ALA A CA 1
ATOM 758 C C . ALA A 1 98 ? 1.878 28.828 11.5 1 96.75 98 ALA A C 1
ATOM 760 O O . ALA A 1 98 ? 2.73 29.438 12.148 1 96.75 98 ALA A O 1
ATOM 761 N N . ALA A 1 99 ? 1.254 27.797 11.984 1 97.19 99 ALA A N 1
ATOM 762 C CA . ALA A 1 99 ? 1.547 27.25 13.305 1 97.19 99 ALA A CA 1
ATOM 763 C C . ALA A 1 99 ? 2.994 26.766 13.398 1 97.19 99 ALA A C 1
ATOM 765 O O . ALA A 1 99 ? 3.668 27 14.406 1 97.19 99 ALA A O 1
ATOM 766 N N . GLN A 1 100 ? 3.416 26.078 12.367 1 97.31 100 GLN A N 1
ATOM 767 C CA . GLN A 1 100 ? 4.797 25.609 12.32 1 97.31 100 GLN A CA 1
ATOM 768 C C . GLN A 1 100 ? 5.777 26.766 12.359 1 97.31 100 GLN A C 1
ATOM 770 O O . GLN A 1 100 ? 6.789 26.719 13.07 1 97.31 100 GLN A O 1
ATOM 775 N N . ALA A 1 101 ? 5.52 27.812 11.562 1 95.94 101 ALA A N 1
ATOM 776 C CA . ALA A 1 101 ? 6.363 29 11.562 1 95.94 101 ALA A CA 1
ATOM 777 C C . ALA A 1 101 ? 6.387 29.656 12.945 1 95.94 101 ALA A C 1
ATOM 779 O O . ALA A 1 101 ? 7.438 30.109 13.398 1 95.94 101 ALA A O 1
ATOM 780 N N . ALA A 1 102 ? 5.234 29.734 13.586 1 95.56 102 ALA A N 1
ATOM 781 C CA . ALA A 1 102 ? 5.145 30.312 14.922 1 95.56 102 ALA A CA 1
ATOM 782 C C . ALA A 1 102 ? 5.949 29.5 15.93 1 95.56 102 ALA A C 1
ATOM 784 O O . ALA A 1 102 ? 6.641 30.062 16.781 1 95.56 102 ALA A O 1
ATOM 785 N N . LYS A 1 103 ? 5.824 28.203 15.844 1 95.75 103 LYS A N 1
ATOM 786 C CA . LYS A 1 103 ? 6.574 27.312 16.734 1 95.75 103 LYS A CA 1
ATOM 787 C C . LYS A 1 103 ? 8.078 27.516 16.578 1 95.75 103 LYS A C 1
ATOM 789 O O . LYS A 1 103 ? 8.82 27.5 17.562 1 95.75 103 LYS A O 1
ATOM 794 N N . ALA A 1 104 ? 8.5 27.656 15.359 1 94.81 104 ALA A N 1
ATOM 795 C CA . ALA A 1 104 ? 9.914 27.891 15.078 1 94.81 104 ALA A CA 1
ATOM 796 C C . ALA A 1 104 ? 10.391 29.188 15.727 1 94.81 104 ALA A C 1
ATOM 798 O O . ALA A 1 104 ? 11.578 29.328 16.031 1 94.81 104 ALA A O 1
ATOM 799 N N . LYS A 1 105 ? 9.492 30.062 16 1 94.94 105 LYS A N 1
ATOM 800 C CA . LYS A 1 105 ? 9.82 31.359 16.609 1 94.94 105 LYS A CA 1
ATOM 801 C C . LYS A 1 105 ? 9.578 31.344 18.109 1 94.94 105 LYS A C 1
ATOM 803 O O . LYS A 1 105 ? 9.648 32.375 18.766 1 94.94 105 LYS A O 1
ATOM 808 N N . GLY A 1 106 ? 9.203 30.219 18.562 1 95.44 106 GLY A N 1
ATOM 809 C CA . GLY A 1 106 ? 9.156 30.062 20.016 1 95.44 106 GLY A CA 1
ATOM 810 C C . GLY A 1 106 ? 7.746 30.047 20.562 1 95.44 106 GLY A C 1
ATOM 811 O O . GLY A 1 106 ? 7.555 30.016 21.781 1 95.44 106 GLY A O 1
ATOM 812 N N . ALA A 1 107 ? 6.801 30 19.703 1 94 107 ALA A N 1
ATOM 813 C CA . ALA A 1 107 ? 5.422 29.953 20.172 1 94 107 ALA A CA 1
ATOM 814 C C . ALA A 1 107 ? 5.133 28.656 20.906 1 94 107 ALA A C 1
ATOM 816 O O . ALA A 1 107 ? 5.766 27.625 20.641 1 94 107 ALA A O 1
ATOM 817 N N . ALA A 1 108 ? 4.207 28.781 21.859 1 94.06 108 ALA A N 1
ATOM 818 C CA . ALA A 1 108 ? 3.711 27.578 22.516 1 94.06 108 ALA A CA 1
ATOM 819 C C . ALA A 1 108 ? 2.762 26.812 21.609 1 94.06 108 ALA A C 1
ATOM 821 O O . ALA A 1 108 ? 2.373 27.297 20.547 1 94.06 108 ALA A O 1
ATOM 822 N N . GLY A 1 109 ? 2.467 25.562 21.938 1 97.38 109 GLY A N 1
ATOM 823 C CA . GLY A 1 109 ? 1.503 24.75 21.203 1 97.38 109 GLY A CA 1
ATOM 824 C C . GLY A 1 109 ? 2.051 23.406 20.797 1 97.38 109 GLY A C 1
ATOM 825 O O . GLY A 1 109 ? 3.266 23.203 20.781 1 97.38 109 GLY A O 1
ATOM 826 N N . ASP A 1 110 ? 1.146 22.531 20.469 1 98.19 110 ASP A N 1
ATOM 827 C CA . ASP A 1 110 ? 1.472 21.172 20.031 1 98.19 110 ASP A CA 1
ATOM 828 C C . ASP A 1 110 ? 1.095 20.984 18.562 1 98.19 110 ASP A C 1
ATOM 830 O O . ASP A 1 110 ? -0.062 20.688 18.25 1 98.19 110 ASP A O 1
ATOM 834 N N . LEU A 1 111 ? 2.127 21.094 17.719 1 98.06 111 LEU A N 1
ATOM 835 C CA . LEU A 1 111 ? 1.887 21.078 16.281 1 98.06 111 LEU A CA 1
ATOM 836 C C . LEU A 1 111 ? 1.315 19.734 15.844 1 98.06 111 LEU A C 1
ATOM 838 O O . LEU A 1 111 ? 0.39 19.672 15.031 1 98.06 111 LEU A O 1
ATOM 842 N N . GLY A 1 112 ? 1.893 18.609 16.328 1 98.62 112 GLY A N 1
ATOM 843 C CA . GLY A 1 112 ? 1.36 17.281 16.016 1 98.62 112 GLY A CA 1
ATOM 844 C C . GLY A 1 112 ? -0.097 17.125 16.406 1 98.62 112 GLY A C 1
ATOM 845 O O . GLY A 1 112 ? -0.899 16.594 15.633 1 98.62 112 GLY A O 1
ATOM 846 N N . ALA A 1 113 ? -0.465 17.578 17.562 1 98.62 113 ALA A N 1
ATOM 847 C CA . ALA A 1 113 ? -1.851 17.531 18.031 1 98.62 113 ALA A CA 1
ATOM 848 C C . ALA A 1 113 ? -2.76 18.359 17.141 1 98.62 113 ALA A C 1
ATOM 850 O O . ALA A 1 113 ? -3.885 17.969 16.828 1 98.62 113 ALA A O 1
ATOM 851 N N . PHE A 1 114 ? -2.242 19.516 16.797 1 98.75 114 PHE A N 1
ATOM 852 C CA . PHE A 1 114 ? -3.021 20.391 15.93 1 98.75 114 PHE A CA 1
ATOM 853 C C . PHE A 1 114 ? -3.297 19.719 14.594 1 98.75 114 PHE A C 1
ATOM 855 O O . PHE A 1 114 ? -4.445 19.641 14.148 1 98.75 114 PHE A O 1
ATOM 862 N N . VAL A 1 115 ? -2.283 19.156 13.938 1 98.88 115 VAL A N 1
ATOM 863 C CA . VAL A 1 115 ? -2.428 18.5 12.648 1 98.88 115 VAL A CA 1
ATOM 864 C C . VAL A 1 115 ? -3.43 17.344 12.766 1 98.88 115 VAL A C 1
ATOM 866 O O . VAL A 1 115 ? -4.363 17.25 11.961 1 98.88 115 VAL A O 1
ATOM 869 N N . HIS A 1 116 ? -3.297 16.547 13.758 1 98.75 116 HIS A N 1
ATOM 870 C CA . HIS A 1 116 ? -4.203 15.406 13.922 1 98.75 116 HIS A CA 1
ATOM 871 C C . HIS A 1 116 ? -5.633 15.875 14.172 1 98.75 116 HIS A C 1
ATOM 873 O O . HIS A 1 116 ? -6.586 15.234 13.727 1 98.75 116 HIS A O 1
ATOM 879 N N . SER A 1 117 ? -5.77 16.984 14.93 1 98.88 117 SER A N 1
ATOM 880 C CA . SER A 1 117 ? -7.109 17.469 15.234 1 98.88 117 SER A CA 1
ATOM 881 C C . SER A 1 117 ? -7.824 17.953 13.977 1 98.88 117 SER A C 1
ATOM 883 O O . SER A 1 117 ? -9.047 17.812 13.859 1 98.88 117 SER A O 1
ATOM 885 N N . ILE A 1 118 ? -7.125 18.531 13.047 1 98.88 118 ILE A N 1
ATOM 886 C CA . ILE A 1 118 ? -7.691 18.938 11.758 1 98.88 118 ILE A CA 1
ATOM 887 C C . ILE A 1 118 ? -8.219 17.703 11.023 1 98.88 118 ILE A C 1
ATOM 889 O O . ILE A 1 118 ? -9.352 17.703 10.539 1 98.88 118 ILE A O 1
ATOM 893 N N . LEU A 1 119 ? -7.414 16.688 10.945 1 98.94 119 LEU A N 1
ATOM 894 C CA . LEU A 1 119 ? -7.805 15.461 10.258 1 98.94 119 LEU A CA 1
ATOM 895 C C . LEU A 1 119 ? -9 14.805 10.945 1 98.94 119 LEU A C 1
ATOM 897 O O . LEU A 1 119 ? -9.938 14.367 10.281 1 98.94 119 LEU A O 1
ATOM 901 N N . ARG A 1 120 ? -8.977 14.766 12.242 1 98.88 120 ARG A N 1
ATOM 902 C CA . ARG A 1 120 ? -10.07 14.18 13.008 1 98.88 120 ARG A CA 1
ATOM 903 C C . ARG A 1 120 ? -11.367 14.969 12.797 1 98.88 120 ARG A C 1
ATOM 905 O O . ARG A 1 120 ? -12.445 14.375 12.695 1 98.88 120 ARG A O 1
ATOM 912 N N . ALA A 1 121 ? -11.258 16.25 12.812 1 98.88 121 ALA A N 1
ATOM 913 C CA . ALA A 1 121 ? -12.422 17.094 12.578 1 98.88 121 ALA A CA 1
ATOM 914 C C . ALA A 1 121 ? -13.141 16.703 11.297 1 98.88 121 ALA A C 1
ATOM 916 O O . ALA A 1 121 ? -14.375 16.641 11.258 1 98.88 121 ALA A O 1
ATOM 917 N N . CYS A 1 122 ? -12.398 16.391 10.25 1 98.75 122 CYS A N 1
ATOM 918 C CA . CYS A 1 122 ? -12.953 16 8.953 1 98.75 122 CYS A CA 1
ATOM 919 C C . CYS A 1 122 ? -13.477 14.578 8.984 1 98.75 122 CYS A C 1
ATOM 921 O O . CYS A 1 122 ? -14.633 14.328 8.633 1 98.75 122 CYS A O 1
ATOM 923 N N . TRP A 1 123 ? -12.75 13.656 9.508 1 98.81 123 TRP A N 1
ATOM 924 C CA . TRP A 1 123 ? -12.992 12.25 9.234 1 98.81 123 TRP A CA 1
ATOM 925 C C . TRP A 1 123 ? -13.734 11.586 10.383 1 98.81 123 TRP A C 1
ATOM 927 O O . TRP A 1 123 ? -14.172 10.438 10.273 1 98.81 123 TRP A O 1
ATOM 937 N N . ALA A 1 124 ? -13.93 12.305 11.484 1 98.75 124 ALA A N 1
ATOM 938 C CA . ALA A 1 124 ? -14.602 11.664 12.617 1 98.75 124 ALA A CA 1
ATOM 939 C C . ALA A 1 124 ? -15.633 12.594 13.242 1 98.75 124 ALA A C 1
ATOM 941 O O . ALA A 1 124 ? -16.656 12.133 13.773 1 98.75 124 ALA A O 1
ATOM 942 N N . ASP A 1 125 ? -15.414 13.945 13.141 1 98.62 125 ASP A N 1
ATOM 943 C CA . ASP A 1 125 ? -16.203 14.852 13.977 1 98.62 125 ASP A CA 1
ATOM 944 C C . ASP A 1 125 ? -17.172 15.68 13.141 1 98.62 125 ASP A C 1
ATOM 946 O O . ASP A 1 125 ? -17.844 16.562 13.656 1 98.62 125 ASP A O 1
ATOM 950 N N . GLU A 1 126 ? -17.25 15.43 11.859 1 98.19 126 GLU A N 1
ATOM 951 C CA . GLU A 1 126 ? -18.188 16.078 10.961 1 98.19 126 GLU A CA 1
ATOM 952 C C . GLU A 1 126 ? -18.062 17.609 11.023 1 98.19 126 GLU A C 1
ATOM 954 O O . GLU A 1 126 ? -19.062 18.312 11.164 1 98.19 126 GLU A O 1
ATOM 959 N N . ARG A 1 127 ? -16.859 18.062 11.008 1 98.69 127 ARG A N 1
ATOM 960 C CA . ARG A 1 127 ? -16.594 19.5 10.961 1 98.69 127 ARG A CA 1
ATOM 961 C C . ARG A 1 127 ? -15.883 19.891 9.664 1 98.69 127 ARG A C 1
ATOM 963 O O . ARG A 1 127 ? -15.148 19.078 9.094 1 98.69 127 ARG A O 1
ATOM 970 N N . ASP A 1 128 ? -16.109 21.125 9.211 1 98.69 128 ASP A N 1
ATOM 971 C CA . ASP A 1 128 ? -15.539 21.594 7.961 1 98.69 128 ASP A CA 1
ATOM 972 C C . ASP A 1 128 ? -14.188 22.266 8.195 1 98.69 128 ASP A C 1
ATOM 974 O O . ASP A 1 128 ? -14.117 23.391 8.688 1 98.69 128 ASP A O 1
ATOM 978 N N . ILE A 1 129 ? -13.172 21.688 7.762 1 98.44 129 ILE A N 1
ATOM 979 C CA . ILE A 1 129 ? -11.812 22.156 8.031 1 98.44 129 ILE A CA 1
ATOM 980 C C . ILE A 1 129 ? -11.453 23.281 7.066 1 98.44 129 ILE A C 1
ATOM 982 O O . ILE A 1 129 ? -10.32 23.766 7.066 1 98.44 129 ILE A O 1
ATOM 986 N N . ALA A 1 130 ? -12.367 23.672 6.23 1 97.88 130 ALA A N 1
ATOM 987 C CA . ALA A 1 130 ? -12.219 24.891 5.422 1 97.88 130 ALA A CA 1
ATOM 988 C C . ALA A 1 130 ? -12.734 26.109 6.164 1 97.88 130 ALA A C 1
ATOM 990 O O . ALA A 1 130 ? -12.5 27.25 5.746 1 97.88 130 ALA A O 1
ATOM 991 N N . SER A 1 131 ? -13.453 25.891 7.254 1 97.44 131 SER A N 1
ATOM 992 C CA . SER A 1 131 ? -14.062 26.969 8.031 1 97.44 131 SER A CA 1
ATOM 993 C C . SER A 1 131 ? -13.047 27.609 8.969 1 97.44 131 SER A C 1
ATOM 995 O O . SER A 1 131 ? -12.438 26.938 9.797 1 97.44 131 SER A O 1
ATOM 997 N N . ASP A 1 132 ? -13.008 28.922 8.906 1 95.69 132 ASP A N 1
ATOM 998 C CA . ASP A 1 132 ? -12.117 29.672 9.789 1 95.69 132 ASP A CA 1
ATOM 999 C C . ASP A 1 132 ? -12.461 29.406 11.258 1 95.69 132 ASP A C 1
ATOM 1001 O O . ASP A 1 132 ? -11.57 29.312 12.102 1 95.69 132 ASP A O 1
ATOM 1005 N N . GLU A 1 133 ? -13.695 29.375 11.508 1 96.94 133 GLU A N 1
ATOM 1006 C CA . GLU A 1 133 ? -14.141 29.156 12.875 1 96.94 133 GLU A CA 1
ATOM 1007 C C . GLU A 1 133 ? -13.648 27.828 13.422 1 96.94 133 GLU A C 1
ATOM 1009 O O . GLU A 1 133 ? -13.156 27.75 14.547 1 96.94 133 GLU A O 1
ATOM 1014 N N . VAL A 1 134 ? -13.773 26.781 12.633 1 98.31 134 VAL A N 1
ATOM 1015 C CA . VAL A 1 134 ? -13.32 25.453 13.023 1 98.31 134 VAL A CA 1
ATOM 1016 C C . VAL A 1 134 ? -11.805 25.453 13.227 1 98.31 134 VAL A C 1
ATOM 1018 O O . VAL A 1 134 ? -11.305 24.969 14.242 1 98.31 134 VAL A O 1
ATOM 1021 N N . ILE A 1 135 ? -11.086 26.078 12.359 1 98.06 135 ILE A N 1
ATOM 1022 C CA . ILE A 1 135 ? -9.625 26.109 12.398 1 98.06 135 ILE A CA 1
ATOM 1023 C C . ILE A 1 135 ? -9.156 26.875 13.633 1 98.06 135 ILE A C 1
ATOM 1025 O O . ILE A 1 135 ? -8.25 26.422 14.344 1 98.06 135 ILE A O 1
ATOM 1029 N N . ARG A 1 136 ? -9.789 27.984 13.922 1 97.62 136 ARG A N 1
ATOM 1030 C CA . ARG A 1 136 ? -9.438 28.781 15.094 1 97.62 136 ARG A CA 1
ATOM 1031 C C . ARG A 1 136 ? -9.664 28 16.375 1 97.62 136 ARG A C 1
ATOM 1033 O O . ARG A 1 136 ? -8.836 28.047 17.297 1 97.62 136 ARG A O 1
ATOM 1040 N N . ASP A 1 137 ? -10.758 27.328 16.406 1 98.5 137 ASP A N 1
ATOM 1041 C CA . ASP A 1 137 ? -11.07 26.5 17.578 1 98.5 137 ASP A CA 1
ATOM 1042 C C . ASP A 1 137 ? -10 25.438 17.781 1 98.5 137 ASP A C 1
ATOM 1044 O O . ASP A 1 137 ? -9.523 25.234 18.906 1 98.5 137 ASP A O 1
ATOM 1048 N N . LEU A 1 138 ? -9.586 24.766 16.75 1 98.69 138 LEU A N 1
ATOM 1049 C CA . LEU A 1 138 ? -8.609 23.688 16.828 1 98.69 138 LEU A CA 1
ATOM 1050 C C . LEU A 1 138 ? -7.227 24.234 17.172 1 98.69 138 LEU A C 1
ATOM 1052 O O . LEU A 1 138 ? -6.461 23.578 17.891 1 98.69 138 LEU A O 1
ATOM 1056 N N . LEU A 1 139 ? -6.84 25.422 16.641 1 98.19 139 LEU A N 1
ATOM 1057 C CA . LEU A 1 139 ? -5.594 26.078 17.031 1 98.19 139 LEU A CA 1
ATOM 1058 C C . LEU A 1 139 ? -5.543 26.328 18.531 1 98.19 139 LEU A C 1
ATOM 1060 O O . LEU A 1 139 ? -4.57 25.953 19.188 1 98.19 139 LEU A O 1
ATOM 1064 N N . SER A 1 140 ? -6.617 26.859 19.031 1 98.38 140 SER A N 1
ATOM 1065 C CA . SER A 1 140 ? -6.684 27.172 20.453 1 98.38 140 SER A CA 1
ATOM 1066 C C . SER A 1 140 ? -6.566 25.922 21.312 1 98.38 140 SER A C 1
ATOM 1068 O O . SER A 1 140 ? -5.836 25.906 22.297 1 98.38 140 SER A O 1
ATOM 1070 N N . LYS A 1 141 ? -7.219 24.906 20.922 1 98.5 141 LYS A N 1
ATOM 1071 C CA . LYS A 1 141 ? -7.207 23.656 21.688 1 98.5 141 LYS A CA 1
ATOM 1072 C C . LYS A 1 141 ? -5.816 23.016 21.688 1 98.5 141 LYS A C 1
ATOM 1074 O O . LYS A 1 141 ? -5.449 22.312 22.625 1 98.5 141 LYS A O 1
ATOM 1079 N N . ALA A 1 142 ? -5.039 23.312 20.672 1 98.38 142 ALA A N 1
ATOM 1080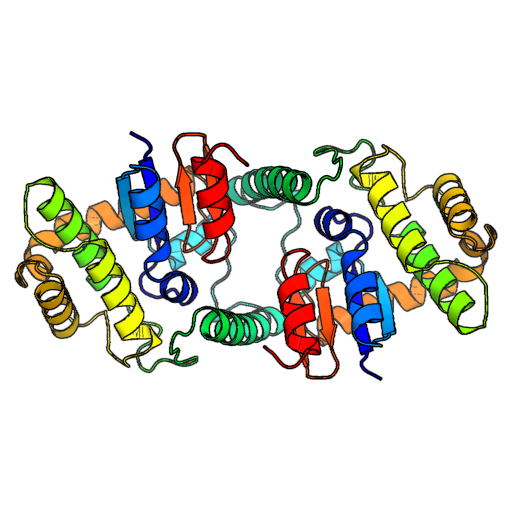 C CA . ALA A 1 142 ? -3.691 22.75 20.562 1 98.38 142 ALA A CA 1
ATOM 1081 C C . ALA A 1 142 ? -2.672 23.672 21.234 1 98.38 142 ALA A C 1
ATOM 1083 O O . ALA A 1 142 ? -1.471 23.391 21.203 1 98.38 142 ALA A O 1
ATOM 1084 N N . GLY A 1 143 ? -3.164 24.781 21.781 1 98.19 143 GLY A N 1
ATOM 1085 C CA . GLY A 1 143 ? -2.303 25.672 22.547 1 98.19 143 GLY A CA 1
ATOM 1086 C C . GLY A 1 143 ? -1.738 26.812 21.703 1 98.19 143 GLY A C 1
ATOM 1087 O O . GLY A 1 143 ? -0.837 27.516 22.156 1 98.19 143 GLY A O 1
ATOM 1088 N N . PHE A 1 144 ? -2.191 27 20.5 1 97.44 144 PHE A N 1
ATOM 1089 C CA . PHE A 1 144 ? -1.757 28.109 19.641 1 97.44 144 PHE A CA 1
ATOM 1090 C C . PHE A 1 144 ? -2.697 29.297 19.781 1 97.44 144 PHE A C 1
ATOM 1092 O O . PHE A 1 144 ? -3.824 29.156 20.25 1 97.44 144 PHE A O 1
ATOM 1099 N N . GLU A 1 145 ? -2.145 30.453 19.391 1 95.44 145 GLU A N 1
ATOM 1100 C CA . GLU A 1 145 ? -3.014 31.609 19.25 1 95.44 145 GLU A CA 1
ATOM 1101 C C . GLU A 1 145 ? -4.012 31.422 18.109 1 95.44 145 GLU A C 1
ATOM 1103 O O . GLU A 1 145 ? -3.631 31.062 17 1 95.44 145 GLU A O 1
ATOM 1108 N N . ALA A 1 146 ? -5.223 31.688 18.344 1 93.19 146 ALA A N 1
ATOM 1109 C CA . ALA A 1 146 ? -6.297 31.469 17.375 1 93.19 146 ALA A CA 1
ATOM 1110 C C . ALA A 1 146 ? -6.09 32.344 16.125 1 93.19 146 ALA A C 1
ATOM 1112 O O . ALA A 1 146 ? -6.457 31.922 15.023 1 93.19 146 ALA A O 1
ATOM 1113 N N . ASP A 1 147 ? -5.52 33.469 16.234 1 91.75 147 ASP A N 1
ATOM 1114 C CA . ASP A 1 147 ? -5.445 34.438 15.141 1 91.75 147 ASP A CA 1
ATOM 1115 C C . ASP A 1 147 ? -4.336 34.062 14.164 1 91.75 147 ASP A C 1
ATOM 1117 O O . ASP A 1 147 ? -4.145 34.719 13.148 1 91.75 147 ASP A O 1
ATOM 1121 N N . LEU A 1 148 ? -3.609 33 14.508 1 89.94 148 LEU A N 1
ATOM 1122 C CA . LEU A 1 148 ? -2.631 32.469 13.555 1 89.94 148 LEU A CA 1
ATOM 1123 C C . LEU A 1 148 ? -3.299 32.125 12.234 1 89.94 148 LEU A C 1
ATOM 1125 O O . LEU A 1 148 ? -2.672 32.188 11.172 1 89.94 148 LEU A O 1
ATOM 1129 N N . ALA A 1 149 ? -4.492 31.688 12.281 1 83.94 149 ALA A N 1
ATOM 1130 C CA . ALA A 1 149 ? -5.27 31.312 11.094 1 83.94 149 ALA A CA 1
ATOM 1131 C C . ALA A 1 149 ? -5.371 32.5 10.125 1 83.94 149 ALA A C 1
ATOM 1133 O O . ALA A 1 149 ? -5.484 32.281 8.914 1 83.94 149 ALA A O 1
ATOM 1134 N N . ASP A 1 150 ? -5.285 33.688 10.594 1 84.31 150 ASP A N 1
ATOM 1135 C CA . ASP A 1 150 ? -5.48 34.906 9.805 1 84.31 150 ASP A CA 1
ATOM 1136 C C . ASP A 1 150 ? -4.145 35.5 9.359 1 84.31 150 ASP A C 1
ATOM 1138 O O . ASP A 1 150 ? -4.078 36.219 8.359 1 84.31 150 ASP A O 1
ATOM 1142 N N . LYS A 1 151 ? -3.105 35.406 10.094 1 76.44 151 LYS A N 1
ATOM 1143 C CA . LYS A 1 151 ? -1.851 36.156 9.914 1 76.44 151 LYS A CA 1
ATOM 1144 C C . LYS A 1 151 ? -0.963 35.469 8.875 1 76.44 151 LYS A C 1
ATOM 1146 O O . LYS A 1 151 ? -0.213 36.125 8.156 1 76.44 151 LYS A O 1
ATOM 1151 N N . GLY A 1 152 ? -1.299 34.312 8.547 1 75.31 152 GLY A N 1
ATOM 1152 C CA . GLY A 1 152 ? -0.343 33.531 7.77 1 75.31 152 GLY A CA 1
ATOM 1153 C C . GLY A 1 152 ? -0.897 33.094 6.434 1 75.31 152 GLY A C 1
ATOM 1154 O O . GLY A 1 152 ? -0.492 32.031 5.914 1 75.31 152 GLY A O 1
ATOM 1155 N N . LEU A 1 153 ? -1.75 33.969 5.93 1 83.06 153 LEU A N 1
ATOM 1156 C CA . LEU A 1 153 ? -2.41 33.531 4.707 1 83.06 153 LEU A CA 1
ATOM 1157 C C . LEU A 1 153 ? -1.462 33.625 3.516 1 83.06 153 LEU A C 1
ATOM 1159 O O . LEU A 1 153 ? -1.359 32.656 2.732 1 83.06 153 LEU A O 1
ATOM 1163 N N . LEU A 1 154 ? -0.8 34.781 3.4 1 86.38 154 LEU A N 1
ATOM 1164 C CA . LEU A 1 154 ? 0.146 34.938 2.297 1 86.38 154 LEU A CA 1
ATOM 1165 C C . LEU A 1 154 ? 1.271 33.906 2.416 1 86.38 154 LEU A C 1
ATOM 1167 O O . LEU A 1 154 ? 1.574 33.188 1.453 1 86.38 154 LEU A O 1
ATOM 1171 N N . LEU A 1 155 ? 1.866 33.812 3.615 1 89.81 155 LEU A N 1
ATOM 1172 C CA . LEU A 1 155 ? 2.893 32.812 3.873 1 89.81 155 LEU A CA 1
ATOM 1173 C C . LEU A 1 155 ? 2.365 31.406 3.588 1 89.81 155 LEU A C 1
ATOM 1175 O O . LEU A 1 155 ? 3.064 30.578 2.99 1 89.81 155 LEU A O 1
ATOM 1179 N N . GLY A 1 156 ? 1.206 31.188 4.02 1 94.88 156 GLY A N 1
ATOM 1180 C CA . GLY A 1 156 ? 0.577 29.891 3.812 1 94.88 156 GLY A CA 1
ATOM 1181 C C . GLY A 1 156 ? 0.42 29.531 2.346 1 94.88 156 GLY A C 1
ATOM 1182 O O . GLY A 1 156 ? 0.758 28.422 1.932 1 94.88 156 GLY A O 1
ATOM 1183 N N . ALA A 1 157 ? -0.071 30.5 1.615 1 95.62 157 ALA A N 1
ATOM 1184 C CA . ALA A 1 157 ? -0.308 30.266 0.194 1 95.62 157 ALA A CA 1
ATOM 1185 C C . ALA A 1 157 ? 0.998 29.969 -0.539 1 95.62 157 ALA A C 1
ATOM 1187 O O . ALA A 1 157 ? 1.073 29.031 -1.336 1 95.62 157 ALA A O 1
ATOM 1188 N N . GLU A 1 158 ? 1.979 30.734 -0.308 1 97.19 158 GLU A N 1
ATOM 1189 C CA . GLU A 1 158 ? 3.27 30.562 -0.968 1 97.19 158 GLU A CA 1
ATOM 1190 C C . GLU A 1 158 ? 3.926 29.25 -0.567 1 97.19 158 GLU A C 1
ATOM 1192 O O . GLU A 1 158 ? 4.418 28.5 -1.421 1 97.19 158 GLU A O 1
ATOM 1197 N N . THR A 1 159 ? 3.977 29.016 0.736 1 98.12 159 THR A N 1
ATOM 1198 C CA . THR A 1 159 ? 4.605 27.812 1.239 1 98.12 159 THR A CA 1
ATOM 1199 C C . THR A 1 159 ? 3.865 26.562 0.739 1 98.12 159 THR A C 1
ATOM 1201 O O . THR A 1 159 ? 4.488 25.562 0.398 1 98.12 159 THR A O 1
ATOM 1204 N N . TYR A 1 160 ? 2.566 26.672 0.707 1 98.44 160 TYR A N 1
ATOM 1205 C CA . TYR A 1 160 ? 1.742 25.578 0.217 1 98.44 160 TYR A CA 1
ATOM 1206 C C . TYR A 1 160 ? 2.08 25.25 -1.231 1 98.44 160 TYR A C 1
ATOM 1208 O O . TYR A 1 160 ? 2.252 24.078 -1.583 1 98.44 160 TYR A O 1
ATOM 1216 N N . ALA A 1 161 ? 2.195 26.203 -2.066 1 98.44 161 ALA A N 1
ATOM 1217 C CA . ALA A 1 161 ? 2.586 26.016 -3.463 1 98.44 161 ALA A CA 1
ATOM 1218 C C . ALA A 1 161 ? 3.998 25.453 -3.564 1 98.44 161 ALA A C 1
ATOM 1220 O O . ALA A 1 161 ? 4.254 24.547 -4.371 1 98.44 161 ALA A O 1
ATOM 1221 N N . ASN A 1 162 ? 4.867 25.969 -2.756 1 98.75 162 ASN A N 1
ATOM 1222 C CA . ASN A 1 162 ? 6.246 25.484 -2.75 1 98.75 162 ASN A CA 1
ATOM 1223 C C . ASN A 1 162 ? 6.336 24.031 -2.287 1 98.75 162 ASN A C 1
ATOM 1225 O O . ASN A 1 162 ? 7.172 23.281 -2.777 1 98.75 162 ASN A O 1
ATOM 1229 N N . ASN A 1 163 ? 5.531 23.688 -1.261 1 98.88 163 ASN A N 1
ATOM 1230 C CA . ASN A 1 163 ? 5.496 22.297 -0.799 1 98.88 163 ASN A CA 1
ATOM 1231 C C . ASN A 1 163 ? 5.133 21.344 -1.931 1 98.88 163 ASN A C 1
ATOM 1233 O O . ASN A 1 163 ? 5.691 20.25 -2.023 1 98.88 163 ASN A O 1
ATOM 1237 N N . LEU A 1 164 ? 4.168 21.75 -2.775 1 98.81 164 LEU A N 1
ATOM 1238 C CA . LEU A 1 164 ? 3.773 20.906 -3.896 1 98.81 164 LEU A CA 1
ATOM 1239 C C . LEU A 1 164 ? 4.934 20.703 -4.867 1 98.81 164 LEU A C 1
ATOM 1241 O O . LEU A 1 164 ? 5.215 19.578 -5.289 1 98.81 164 LEU A O 1
ATOM 1245 N N . GLU A 1 165 ? 5.59 21.781 -5.156 1 98.81 165 GLU A N 1
ATOM 1246 C CA . GLU A 1 165 ? 6.734 21.703 -6.059 1 98.81 165 GLU A CA 1
ATOM 1247 C C . GLU A 1 165 ? 7.828 20.812 -5.477 1 98.81 165 GLU A C 1
ATOM 1249 O O . GLU A 1 165 ? 8.398 19.969 -6.184 1 98.81 165 GLU A O 1
ATOM 1254 N N . GLU A 1 166 ? 8.109 21.031 -4.238 1 98.88 166 GLU A N 1
ATOM 1255 C CA . GLU A 1 166 ? 9.117 20.203 -3.584 1 98.88 166 GLU A CA 1
ATOM 1256 C C . GLU A 1 166 ? 8.719 18.734 -3.592 1 98.88 166 GLU A C 1
ATOM 1258 O O . GLU A 1 166 ? 9.539 17.859 -3.869 1 98.88 166 GLU A O 1
ATOM 1263 N N . ALA A 1 167 ? 7.457 18.453 -3.201 1 98.88 167 ALA A N 1
ATOM 1264 C CA . ALA A 1 167 ? 6.957 17.078 -3.168 1 98.88 167 ALA A CA 1
ATOM 1265 C C . ALA A 1 167 ? 7.168 16.391 -4.512 1 98.88 167 ALA A C 1
ATOM 1267 O O . ALA A 1 167 ? 7.734 15.297 -4.57 1 98.88 167 ALA A O 1
ATOM 1268 N N . VAL A 1 168 ? 6.77 17.047 -5.578 1 98.62 168 VAL A N 1
ATOM 1269 C CA . VAL A 1 168 ? 6.902 16.484 -6.918 1 98.62 168 VAL A CA 1
ATOM 1270 C C . VAL A 1 168 ? 8.375 16.234 -7.227 1 98.62 168 VAL A C 1
ATOM 1272 O O . VAL A 1 168 ? 8.734 15.133 -7.664 1 98.62 168 VAL A O 1
ATOM 1275 N N . ASN A 1 169 ? 9.18 17.188 -6.941 1 98.44 169 ASN A N 1
ATOM 1276 C CA . ASN A 1 169 ? 10.602 17.109 -7.27 1 98.44 169 ASN A CA 1
ATOM 1277 C C . ASN A 1 169 ? 11.297 16.016 -6.469 1 98.44 169 ASN A C 1
ATOM 1279 O O . ASN A 1 169 ? 12.242 15.391 -6.953 1 98.44 169 ASN A O 1
ATOM 1283 N N . ARG A 1 170 ? 10.805 15.766 -5.293 1 98.44 170 ARG A N 1
ATOM 1284 C CA . ARG A 1 170 ? 11.461 14.797 -4.418 1 98.44 170 ARG A CA 1
ATOM 1285 C C . ARG A 1 170 ? 10.797 13.43 -4.52 1 98.44 170 ARG A C 1
ATOM 1287 O O . ARG A 1 170 ? 11.133 12.516 -3.766 1 98.44 170 ARG A O 1
ATOM 1294 N N . GLY A 1 171 ? 9.867 13.32 -5.371 1 98.25 171 GLY A N 1
ATOM 1295 C CA . GLY A 1 171 ? 9.305 12.016 -5.699 1 98.25 171 GLY A CA 1
ATOM 1296 C C . GLY A 1 171 ? 8.164 11.609 -4.781 1 98.25 171 GLY A C 1
ATOM 1297 O O . GLY A 1 171 ? 7.84 10.43 -4.672 1 98.25 171 GLY A O 1
ATOM 1298 N N . VAL A 1 172 ? 7.59 12.5 -4.062 1 98.81 172 VAL A N 1
ATOM 1299 C CA . VAL A 1 172 ? 6.395 12.273 -3.256 1 98.81 172 VAL A CA 1
ATOM 1300 C C . VAL A 1 172 ? 5.176 12.133 -4.164 1 98.81 172 VAL A C 1
ATOM 1302 O O . VAL A 1 172 ? 5.031 12.875 -5.141 1 98.81 172 VAL A O 1
ATOM 1305 N N . PHE A 1 173 ? 4.262 11.188 -3.846 1 98.75 173 PHE A N 1
ATOM 1306 C CA . PHE A 1 173 ? 3.146 10.977 -4.762 1 98.75 173 PHE A CA 1
ATOM 1307 C C . PHE A 1 173 ? 1.866 10.672 -3.998 1 98.75 173 PHE A C 1
ATOM 1309 O O . PHE A 1 173 ? 0.848 10.32 -4.598 1 98.75 173 PHE A O 1
ATOM 1316 N N . GLY A 1 174 ? 1.965 10.719 -2.691 1 98.62 174 GLY A N 1
ATOM 1317 C CA . GLY A 1 174 ? 0.785 10.398 -1.902 1 98.62 174 GLY A CA 1
ATOM 1318 C C . GLY A 1 174 ? 0.824 10.992 -0.507 1 98.62 174 GLY A C 1
ATOM 1319 O O . GLY A 1 174 ? 1.726 11.773 -0.183 1 98.62 174 GLY A O 1
ATOM 1320 N N . SER A 1 175 ? -0.174 10.711 0.268 1 98.81 175 SER A N 1
ATOM 1321 C CA . SER A 1 175 ? -0.352 11.203 1.631 1 98.81 175 SER A CA 1
ATOM 1322 C C . SER A 1 175 ? -0.954 10.125 2.531 1 98.81 175 SER A C 1
ATOM 1324 O O . SER A 1 175 ? -1.958 9.508 2.178 1 98.81 175 SER A O 1
ATOM 1326 N N . PRO A 1 176 ? -0.307 9.93 3.633 1 98.88 176 PRO A N 1
ATOM 1327 C CA . PRO A 1 176 ? 0.899 10.547 4.184 1 98.88 176 PRO A CA 1
ATOM 1328 C C . PRO A 1 176 ? 2.184 9.992 3.572 1 98.88 176 PRO A C 1
ATOM 1330 O O . PRO A 1 176 ? 2.223 8.828 3.17 1 98.88 176 PRO A O 1
ATOM 1333 N N . PHE A 1 177 ? 3.158 10.789 3.48 1 98.94 177 PHE A N 1
ATOM 1334 C CA . PHE A 1 177 ? 4.457 10.438 2.912 1 98.94 177 PHE A CA 1
ATOM 1335 C C . PHE A 1 177 ? 5.59 10.984 3.773 1 98.94 177 PHE A C 1
ATOM 1337 O O . PHE A 1 177 ? 5.555 12.148 4.188 1 98.94 177 PHE A O 1
ATOM 1344 N N . TYR A 1 178 ? 6.594 10.195 4.121 1 98.94 178 TYR A N 1
ATOM 1345 C CA . TYR A 1 178 ? 7.691 10.562 5.004 1 98.94 178 TYR A CA 1
ATOM 1346 C C . TYR A 1 178 ? 9.031 10.414 4.293 1 98.94 178 TYR A C 1
ATOM 1348 O O . TYR A 1 178 ? 9.352 9.344 3.77 1 98.94 178 TYR A O 1
ATOM 1356 N N . LEU A 1 179 ? 9.797 11.438 4.207 1 98.75 179 LEU A N 1
ATOM 1357 C CA . LEU A 1 179 ? 11.164 11.422 3.701 1 98.75 179 LEU A CA 1
ATOM 1358 C C . LEU A 1 179 ? 12.164 11.656 4.828 1 98.75 179 LEU A C 1
ATOM 1360 O O . LEU A 1 179 ? 11.969 12.547 5.66 1 98.75 179 LEU A O 1
ATOM 1364 N N . VAL A 1 180 ? 13.18 10.859 4.895 1 98.44 180 VAL A N 1
ATOM 1365 C CA . VAL A 1 180 ? 14.18 11.023 5.938 1 98.44 180 VAL A CA 1
ATOM 1366 C C . VAL A 1 180 ? 15.539 11.336 5.309 1 98.44 180 VAL A C 1
ATOM 1368 O O . VAL A 1 180 ? 15.695 11.25 4.09 1 98.44 180 VAL A O 1
ATOM 1371 N N . ASP A 1 181 ? 16.484 11.672 6.082 1 96.81 181 ASP A N 1
ATOM 1372 C CA . ASP A 1 181 ? 17.781 12.188 5.652 1 96.81 181 ASP A CA 1
ATOM 1373 C C . ASP A 1 181 ? 18.531 11.141 4.828 1 96.81 181 ASP A C 1
ATOM 1375 O O . ASP A 1 181 ? 19.297 11.492 3.922 1 96.81 181 ASP A O 1
ATOM 1379 N N . SER A 1 182 ? 18.359 9.914 5.094 1 95.88 182 SER A N 1
ATOM 1380 C CA . SER A 1 182 ? 19.062 8.828 4.418 1 95.88 182 SER A CA 1
ATOM 1381 C C . SER A 1 182 ? 18.609 8.695 2.967 1 95.88 182 SER A C 1
ATOM 1383 O O . SER A 1 182 ? 19.234 7.965 2.186 1 95.88 182 SER A O 1
ATOM 1385 N N . GLY A 1 183 ? 17.516 9.398 2.633 1 96.69 183 GLY A N 1
ATOM 1386 C CA . GLY A 1 183 ? 16.953 9.25 1.298 1 96.69 183 GLY A CA 1
ATOM 1387 C C . GLY A 1 183 ? 15.859 8.203 1.225 1 96.69 183 GLY A C 1
ATOM 1388 O O . GLY A 1 183 ? 15.188 8.07 0.197 1 96.69 183 GLY A O 1
ATOM 1389 N N . GLN A 1 184 ? 15.625 7.523 2.332 1 98.06 184 GLN A N 1
ATOM 1390 C CA . GLN A 1 184 ? 14.547 6.535 2.363 1 98.06 184 GLN A CA 1
ATOM 1391 C C . GLN A 1 184 ? 13.18 7.215 2.436 1 98.06 184 GLN A C 1
ATOM 1393 O O . GLN A 1 184 ? 13.039 8.273 3.053 1 98.06 184 GLN A O 1
ATOM 1398 N N . ARG A 1 185 ? 12.266 6.574 1.763 1 98.62 185 ARG A N 1
ATOM 1399 C CA . ARG A 1 185 ? 10.898 7.059 1.637 1 98.62 185 ARG A CA 1
ATOM 1400 C C . ARG A 1 185 ? 9.906 6.066 2.23 1 98.62 185 ARG A C 1
ATOM 1402 O O . ARG A 1 185 ? 10.086 4.852 2.105 1 98.62 185 ARG A O 1
ATOM 1409 N N . PHE A 1 186 ? 8.875 6.598 2.855 1 98.88 186 PHE A N 1
ATOM 1410 C CA . PHE A 1 186 ? 7.805 5.785 3.428 1 98.88 186 PHE A CA 1
ATOM 1411 C C . PHE A 1 186 ? 6.438 6.359 3.07 1 98.88 186 PHE A C 1
ATOM 1413 O O . PHE A 1 186 ? 6.137 7.508 3.402 1 98.88 186 PHE A O 1
ATOM 1420 N N . TRP A 1 187 ? 5.68 5.598 2.396 1 98.81 187 TRP A N 1
ATOM 1421 C CA . TRP A 1 187 ? 4.375 6.066 1.941 1 98.81 187 TRP A CA 1
ATOM 1422 C C . TRP A 1 187 ? 3.252 5.305 2.637 1 98.81 187 TRP A C 1
ATOM 1424 O O . TRP A 1 187 ? 3.129 4.086 2.48 1 98.81 187 TRP A O 1
ATOM 1434 N N . GLY A 1 188 ? 2.432 6.082 3.352 1 98.62 188 GLY A N 1
ATOM 1435 C CA . GLY A 1 188 ? 1.269 5.484 3.99 1 98.62 188 GLY A CA 1
ATOM 1436 C C . GLY A 1 188 ? 1.404 5.375 5.496 1 98.62 188 GLY A C 1
ATOM 1437 O O . GLY A 1 188 ? 2.508 5.191 6.016 1 98.62 188 GLY A O 1
ATOM 1438 N N . GLN A 1 189 ? 0.197 5.395 6.16 1 98.31 189 GLN A N 1
ATOM 1439 C CA . GLN A 1 189 ? 0.166 5.211 7.609 1 98.31 189 GLN A CA 1
ATOM 1440 C C . GLN A 1 189 ? 0.664 3.82 7.996 1 98.31 189 GLN A C 1
ATOM 1442 O O . GLN A 1 189 ? 1.129 3.613 9.117 1 98.31 189 GLN A O 1
ATOM 1447 N N . ASP A 1 190 ? 0.649 2.914 7.121 1 97.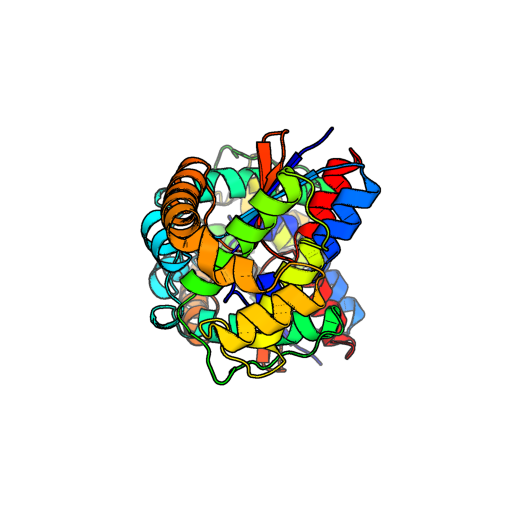75 190 ASP A N 1
ATOM 1448 C CA . ASP A 1 190 ? 1.032 1.534 7.41 1 97.75 190 ASP A CA 1
ATOM 1449 C C . ASP A 1 190 ? 2.521 1.313 7.152 1 97.75 190 ASP A C 1
ATOM 1451 O O . ASP A 1 190 ? 3.002 0.179 7.195 1 97.75 190 ASP A O 1
ATOM 1455 N N . ARG A 1 191 ? 3.248 2.355 6.883 1 98.56 191 ARG A N 1
ATOM 1456 C CA . ARG A 1 191 ? 4.699 2.248 6.75 1 98.56 191 ARG A CA 1
ATOM 1457 C C . ARG A 1 191 ? 5.406 2.879 7.941 1 98.56 191 ARG A C 1
ATOM 1459 O O . ARG A 1 191 ? 6.637 2.959 7.969 1 98.56 191 ARG A O 1
ATOM 1466 N N . LEU A 1 192 ? 4.66 3.334 8.922 1 98.69 192 LEU A N 1
ATOM 1467 C CA . LEU A 1 192 ? 5.25 3.984 10.086 1 98.69 192 LEU A CA 1
ATOM 1468 C C . LEU A 1 192 ? 6.105 3.006 10.883 1 98.69 192 LEU A C 1
ATOM 1470 O O . LEU A 1 192 ? 7.137 3.387 11.438 1 98.69 192 LEU A O 1
ATOM 1474 N N . ASP A 1 193 ? 5.688 1.704 10.914 1 98.12 193 ASP A N 1
ATOM 1475 C CA . ASP A 1 193 ? 6.523 0.708 11.578 1 98.12 193 ASP A CA 1
ATOM 1476 C C . ASP A 1 193 ? 7.875 0.57 10.875 1 98.12 193 ASP A C 1
ATOM 1478 O O . ASP A 1 193 ? 8.906 0.414 11.531 1 98.12 193 ASP A O 1
ATOM 1482 N N . ASP A 1 194 ? 7.859 0.601 9.555 1 98.62 194 ASP A N 1
ATOM 1483 C CA . ASP A 1 194 ? 9.102 0.531 8.789 1 98.62 194 ASP A CA 1
ATOM 1484 C C . ASP A 1 194 ? 9.969 1.76 9.047 1 98.62 194 ASP A C 1
ATOM 1486 O O . ASP A 1 194 ? 11.195 1.655 9.125 1 98.62 194 ASP A O 1
ATOM 1490 N N . LEU A 1 195 ? 9.328 2.924 9.086 1 98.81 195 LEU A N 1
ATOM 1491 C CA . LEU A 1 195 ? 10.047 4.145 9.43 1 98.81 195 LEU A CA 1
ATOM 1492 C C . LEU A 1 195 ? 10.727 4.012 10.789 1 98.81 195 LEU A C 1
ATOM 1494 O O . LEU A 1 195 ? 11.898 4.355 10.938 1 98.81 195 LEU A O 1
ATOM 1498 N N . ASP A 1 196 ? 10.008 3.531 11.812 1 98.75 196 ASP A N 1
ATOM 1499 C CA . ASP A 1 196 ? 10.539 3.316 13.156 1 98.75 196 ASP A CA 1
ATOM 1500 C C . ASP A 1 196 ? 11.758 2.396 13.125 1 98.75 196 ASP A C 1
ATOM 1502 O O . ASP A 1 196 ? 12.805 2.723 13.688 1 98.75 196 ASP A O 1
ATOM 1506 N N . LEU A 1 197 ? 11.625 1.246 12.438 1 98.5 197 LEU A N 1
ATOM 1507 C CA . LEU A 1 197 ? 12.711 0.277 12.336 1 98.5 197 LEU A CA 1
ATOM 1508 C C . LEU A 1 197 ? 13.922 0.891 11.633 1 98.5 197 LEU A C 1
ATOM 1510 O O . LEU A 1 197 ? 15.062 0.65 12.039 1 98.5 197 LEU A O 1
ATOM 1514 N N . HIS A 1 198 ? 13.656 1.679 10.594 1 98.38 198 HIS A N 1
ATOM 1515 C CA . HIS A 1 198 ? 14.75 2.311 9.859 1 98.38 198 HIS A CA 1
ATOM 1516 C C . HIS A 1 198 ? 15.516 3.281 10.75 1 98.38 198 HIS A C 1
ATOM 1518 O O . HIS A 1 198 ? 16.75 3.26 10.773 1 98.38 198 HIS A O 1
ATOM 1524 N N . LEU A 1 199 ? 14.773 4.113 11.484 1 98.12 199 LEU A N 1
ATOM 1525 C CA . LEU A 1 199 ? 15.414 5.094 12.352 1 98.12 199 LEU A CA 1
ATOM 1526 C C . LEU A 1 199 ? 16.203 4.402 13.461 1 98.12 199 LEU A C 1
ATOM 1528 O O . LEU A 1 199 ? 17.172 4.953 13.969 1 98.12 199 LEU A O 1
ATOM 1532 N N . ALA A 1 200 ? 15.836 3.166 13.852 1 97.75 200 ALA A N 1
ATOM 1533 C CA . ALA A 1 200 ? 16.531 2.375 14.875 1 97.75 200 ALA A CA 1
ATOM 1534 C C . ALA A 1 200 ? 17.734 1.646 14.281 1 97.75 200 ALA A C 1
ATOM 1536 O O . ALA A 1 200 ? 18.469 0.981 15.008 1 97.75 200 ALA A O 1
ATOM 1537 N N . GLY A 1 201 ? 17.953 1.758 12.984 1 96.5 201 GLY A N 1
ATOM 1538 C CA . GLY A 1 201 ? 19.047 1.059 12.32 1 96.5 201 GLY A CA 1
ATOM 1539 C C . GLY A 1 201 ? 18.766 -0.42 12.125 1 96.5 201 GLY A C 1
ATOM 1540 O O . GLY A 1 201 ? 19.703 -1.212 11.953 1 96.5 201 GLY A O 1
ATOM 1541 N N . LYS A 1 202 ? 17.5 -0.852 12.086 1 95.69 202 LYS A N 1
ATOM 1542 C CA . LYS A 1 202 ? 17.156 -2.266 12.031 1 95.69 202 LYS A CA 1
ATOM 1543 C C . LYS A 1 202 ? 16.547 -2.625 10.68 1 95.69 202 LYS A C 1
ATOM 1545 O O . LYS A 1 202 ? 16.125 -3.766 10.461 1 95.69 202 LYS A O 1
ATOM 1550 N N . LEU A 1 203 ? 16.484 -1.597 9.891 1 93.5 203 LEU A N 1
ATOM 1551 C CA . LEU A 1 203 ? 15.906 -1.785 8.562 1 93.5 203 LEU A CA 1
ATOM 1552 C C . LEU A 1 203 ? 16.562 -0.849 7.547 1 93.5 203 LEU A C 1
ATOM 1554 O O . LEU A 1 203 ? 16.922 0.281 7.887 1 93.5 203 LEU A O 1
ATOM 1558 N N . MET B 1 1 ? -16.109 -24.578 4.199 1 87.75 1 MET B N 1
ATOM 1559 C CA . MET B 1 1 ? -14.68 -24.281 4.305 1 87.75 1 MET B CA 1
ATOM 1560 C C . MET B 1 1 ? -14.352 -22.953 3.641 1 87.75 1 MET B C 1
ATOM 1562 O O . MET B 1 1 ? -14.805 -22.672 2.525 1 87.75 1 MET B O 1
ATOM 1566 N N . PRO B 1 2 ? -13.711 -22.062 4.285 1 92.88 2 PRO B N 1
ATOM 1567 C CA . PRO B 1 2 ? -13.414 -20.781 3.646 1 92.88 2 PRO B CA 1
ATOM 1568 C C . PRO B 1 2 ? -12.547 -20.922 2.398 1 92.88 2 PRO B C 1
ATOM 1570 O O . PRO B 1 2 ? -11.75 -21.859 2.303 1 92.88 2 PRO B O 1
ATOM 1573 N N . GLN B 1 3 ? -12.805 -20.109 1.447 1 97.62 3 GLN B N 1
ATOM 1574 C CA . GLN B 1 3 ? -12.062 -20.125 0.194 1 97.62 3 GLN B CA 1
ATOM 1575 C C . GLN B 1 3 ? -11.344 -18.797 -0.037 1 97.62 3 GLN B C 1
ATOM 1577 O O . GLN B 1 3 ? -11.906 -17.719 0.235 1 97.62 3 GLN B O 1
ATOM 1582 N N . ILE B 1 4 ? -10.18 -18.844 -0.505 1 98.81 4 ILE B N 1
ATOM 1583 C CA . ILE B 1 4 ? -9.391 -17.688 -0.91 1 98.81 4 ILE B CA 1
ATOM 1584 C C . ILE B 1 4 ? -9.086 -17.766 -2.404 1 98.81 4 ILE B C 1
ATOM 1586 O O . ILE B 1 4 ? -8.445 -18.719 -2.863 1 98.81 4 ILE B O 1
ATOM 1590 N N . ASP B 1 5 ? -9.586 -16.875 -3.164 1 98.94 5 ASP B N 1
ATOM 1591 C CA . ASP B 1 5 ? -9.125 -16.703 -4.539 1 98.94 5 ASP B CA 1
ATOM 1592 C C . ASP B 1 5 ? -7.879 -15.82 -4.598 1 98.94 5 ASP B C 1
ATOM 1594 O O . ASP B 1 5 ? -7.914 -14.656 -4.199 1 98.94 5 ASP B O 1
ATOM 1598 N N . TYR B 1 6 ? -6.855 -16.422 -5.035 1 98.94 6 TYR B N 1
ATOM 1599 C CA . TYR B 1 6 ? -5.531 -15.812 -5.051 1 98.94 6 TYR B CA 1
ATOM 1600 C C . TYR B 1 6 ? -5.141 -15.398 -6.465 1 98.94 6 TYR B C 1
ATOM 1602 O O . TYR B 1 6 ? -4.695 -16.234 -7.262 1 98.94 6 TYR B O 1
ATOM 1610 N N . PHE B 1 7 ? -5.293 -14.133 -6.805 1 99 7 PHE B N 1
ATOM 1611 C CA . PHE B 1 7 ? -4.859 -13.586 -8.086 1 99 7 PHE B CA 1
ATOM 1612 C C . PHE B 1 7 ? -3.398 -13.156 -8.023 1 99 7 PHE B C 1
ATOM 1614 O O . PHE B 1 7 ? -2.994 -12.445 -7.105 1 99 7 PHE B O 1
ATOM 1621 N N . LEU B 1 8 ? -2.635 -13.633 -9.055 1 98.94 8 LEU B N 1
ATOM 1622 C CA . LEU B 1 8 ? -1.202 -13.367 -8.984 1 98.94 8 LEU B CA 1
ATOM 1623 C C . LEU B 1 8 ? -0.602 -13.258 -10.383 1 98.94 8 LEU B C 1
ATOM 1625 O O . LEU B 1 8 ? -1.187 -13.742 -11.352 1 98.94 8 LEU B O 1
ATOM 1629 N N . SER B 1 9 ? 0.519 -12.57 -10.445 1 98.88 9 SER B N 1
ATOM 1630 C CA . SER B 1 9 ? 1.4 -12.602 -11.609 1 98.88 9 SER B CA 1
ATOM 1631 C C . SER B 1 9 ? 2.729 -13.273 -11.273 1 98.88 9 SER B C 1
ATOM 1633 O O . SER B 1 9 ? 3.326 -13 -10.234 1 98.88 9 SER B O 1
ATOM 1635 N N . THR B 1 10 ? 3.213 -14.078 -12.164 1 98.75 10 THR B N 1
ATOM 1636 C CA . THR B 1 10 ? 4.422 -14.852 -11.906 1 98.75 10 THR B CA 1
ATOM 1637 C C . THR B 1 10 ? 5.664 -13.977 -12.047 1 98.75 10 THR B C 1
ATOM 1639 O O . THR B 1 10 ? 6.77 -14.398 -11.695 1 98.75 10 THR B O 1
ATOM 1642 N N . ILE B 1 11 ? 5.5 -12.727 -12.453 1 98.56 11 ILE B N 1
ATOM 1643 C CA . ILE B 1 11 ? 6.656 -11.852 -12.586 1 98.56 11 ILE B CA 1
ATOM 1644 C C . ILE B 1 11 ? 6.578 -10.742 -11.539 1 98.56 11 ILE B C 1
ATOM 1646 O O . ILE B 1 11 ? 7.324 -9.758 -11.609 1 98.56 11 ILE B O 1
ATOM 1650 N N . SER B 1 12 ? 5.703 -10.812 -10.625 1 98.69 12 SER B N 1
ATOM 1651 C CA . SER B 1 12 ? 5.551 -9.797 -9.594 1 98.69 12 SER B CA 1
ATOM 1652 C C . SER B 1 12 ? 6.531 -10.016 -8.445 1 98.69 12 SER B C 1
ATOM 1654 O O . SER B 1 12 ? 6.504 -11.055 -7.785 1 98.69 12 SER B O 1
ATOM 1656 N N . PRO B 1 13 ? 7.355 -9.023 -8.117 1 98.69 13 PRO B N 1
ATOM 1657 C CA . PRO B 1 13 ? 8.266 -9.172 -6.984 1 98.69 13 PRO B CA 1
ATOM 1658 C C . PRO B 1 13 ? 7.535 -9.258 -5.648 1 98.69 13 PRO B C 1
ATOM 1660 O O . PRO B 1 13 ? 8 -9.93 -4.723 1 98.69 13 PRO B O 1
ATOM 1663 N N . PHE B 1 14 ? 6.438 -8.625 -5.555 1 98.81 14 PHE B N 1
ATOM 1664 C CA . PHE B 1 14 ? 5.715 -8.617 -4.285 1 98.81 14 PHE B CA 1
ATOM 1665 C C . PHE B 1 14 ? 4.977 -9.93 -4.07 1 98.81 14 PHE B C 1
ATOM 1667 O O . PHE B 1 14 ? 4.809 -10.375 -2.936 1 98.81 14 PHE B O 1
ATOM 1674 N N . THR B 1 15 ? 4.547 -10.531 -5.184 1 98.94 15 THR B N 1
ATOM 1675 C CA . THR B 1 15 ? 4.066 -11.906 -5.066 1 98.94 15 THR B CA 1
ATOM 1676 C C . THR B 1 15 ? 5.18 -12.828 -4.57 1 98.94 15 THR B C 1
ATOM 1678 O O . THR B 1 15 ? 4.953 -13.664 -3.697 1 98.94 15 THR B O 1
ATOM 1681 N N . TYR B 1 16 ? 6.398 -12.625 -5.141 1 98.94 16 TYR B N 1
ATOM 1682 C CA . TYR B 1 16 ? 7.562 -13.367 -4.668 1 98.94 16 TYR B CA 1
ATOM 1683 C C . TYR B 1 16 ? 7.77 -13.156 -3.17 1 98.94 16 TYR B C 1
ATOM 1685 O O . TYR B 1 16 ? 7.953 -14.125 -2.424 1 98.94 16 TYR B O 1
ATOM 1693 N N . LEU B 1 17 ? 7.637 -11.992 -2.686 1 98.88 17 LEU B N 1
ATOM 1694 C CA . LEU B 1 17 ? 7.953 -11.625 -1.311 1 98.88 17 LEU B CA 1
ATOM 1695 C C . LEU B 1 17 ? 6.867 -12.102 -0.354 1 98.88 17 LEU B C 1
ATOM 1697 O O . LEU B 1 17 ? 7.066 -12.117 0.863 1 98.88 17 LEU B O 1
ATOM 1701 N N . ALA B 1 18 ? 5.715 -12.531 -0.888 1 98.69 18 ALA B N 1
ATOM 1702 C CA . ALA B 1 18 ? 4.688 -13.148 -0.052 1 98.69 18 ALA B CA 1
ATOM 1703 C C . ALA B 1 18 ? 5.152 -14.508 0.471 1 98.69 18 ALA B C 1
ATOM 1705 O O . ALA B 1 18 ? 4.648 -14.992 1.487 1 98.69 18 ALA B O 1
ATOM 1706 N N . GLY B 1 19 ? 6.109 -15.078 -0.251 1 97.88 19 GLY B N 1
ATOM 1707 C CA . GLY B 1 19 ? 6.523 -16.422 0.125 1 97.88 19 GLY B CA 1
ATOM 1708 C C . GLY B 1 19 ? 5.375 -17.406 0.156 1 97.88 19 GLY B C 1
ATOM 1709 O O . GLY B 1 19 ? 4.566 -17.469 -0.773 1 97.88 19 GLY B O 1
ATOM 1710 N N . THR B 1 20 ? 5.387 -18.266 1.189 1 98 20 THR B N 1
ATOM 1711 C CA . THR B 1 20 ? 4.328 -19.25 1.337 1 98 20 THR B CA 1
ATOM 1712 C C . THR B 1 20 ? 3.418 -18.906 2.512 1 98 20 THR B C 1
ATOM 1714 O O . THR B 1 20 ? 2.762 -19.781 3.078 1 98 20 THR B O 1
ATOM 1717 N N . ARG B 1 21 ? 3.422 -17.609 2.873 1 98.56 21 ARG B N 1
ATOM 1718 C CA . ARG B 1 21 ? 2.641 -17.156 4.023 1 98.56 21 ARG B CA 1
ATOM 1719 C C . ARG B 1 21 ? 1.148 -17.359 3.777 1 98.56 21 ARG B C 1
ATOM 1721 O O . ARG B 1 21 ? 0.395 -17.656 4.707 1 98.56 21 ARG B O 1
ATOM 1728 N N . LEU B 1 22 ? 0.731 -17.172 2.52 1 98.81 22 LEU B N 1
ATOM 1729 C CA . LEU B 1 22 ? -0.675 -17.391 2.205 1 98.81 22 LEU B CA 1
ATOM 1730 C C . LEU B 1 22 ? -1.083 -18.828 2.533 1 98.81 22 LEU B C 1
ATOM 1732 O O . LEU B 1 22 ? -2.119 -19.047 3.166 1 98.81 22 LEU B O 1
ATOM 1736 N N . GLU B 1 23 ? -0.24 -19.781 2.096 1 98.69 23 GLU B N 1
ATOM 1737 C CA . GLU B 1 23 ? -0.547 -21.203 2.316 1 98.69 23 GLU B CA 1
ATOM 1738 C C . GLU B 1 23 ? -0.547 -21.531 3.805 1 98.69 23 GLU B C 1
ATOM 1740 O O . GLU B 1 23 ? -1.369 -22.328 4.266 1 98.69 23 GLU B O 1
ATOM 1745 N N . GLU B 1 24 ? 0.378 -20.938 4.547 1 98.62 24 GLU B N 1
ATOM 1746 C CA . GLU B 1 24 ? 0.415 -21.141 5.996 1 98.62 24 GLU B CA 1
ATOM 1747 C C . GLU B 1 24 ? -0.862 -20.609 6.652 1 98.62 24 GLU B C 1
ATOM 1749 O O . GLU B 1 24 ? -1.436 -21.281 7.516 1 98.62 24 GLU B O 1
ATOM 1754 N N . ILE B 1 25 ? -1.293 -19.453 6.25 1 98.81 25 ILE B N 1
ATOM 1755 C CA . ILE B 1 25 ? -2.508 -18.844 6.785 1 98.81 25 ILE B CA 1
ATOM 1756 C C . ILE B 1 25 ? -3.717 -19.703 6.418 1 98.81 25 ILE B C 1
ATOM 1758 O O . ILE B 1 25 ? -4.582 -19.953 7.258 1 98.81 25 ILE B O 1
ATOM 1762 N N . ALA B 1 26 ? -3.783 -20.125 5.109 1 98.69 26 ALA B N 1
ATOM 1763 C CA . ALA B 1 26 ? -4.887 -20.984 4.668 1 98.69 26 ALA B CA 1
ATOM 1764 C C . ALA B 1 26 ? -4.969 -22.25 5.5 1 98.69 26 ALA B C 1
ATOM 1766 O O . ALA B 1 26 ? -6.047 -22.641 5.957 1 98.69 26 ALA B O 1
ATOM 1767 N N . ALA B 1 27 ? -3.836 -22.906 5.754 1 98.38 27 ALA B N 1
ATOM 1768 C CA . ALA B 1 27 ? -3.785 -24.125 6.551 1 98.38 27 ALA B CA 1
ATOM 1769 C C . ALA B 1 27 ? -4.242 -23.875 7.98 1 98.38 27 ALA B C 1
ATOM 1771 O O . ALA B 1 27 ? -5.004 -24.656 8.547 1 98.38 27 ALA B O 1
ATOM 1772 N N . LYS B 1 28 ? -3.781 -22.797 8.57 1 98.38 28 LYS B N 1
ATOM 1773 C CA . LYS B 1 28 ? -4.121 -22.406 9.938 1 98.38 28 LYS B CA 1
ATOM 1774 C C . LYS B 1 28 ? -5.633 -22.297 10.117 1 98.38 28 LYS B C 1
ATOM 1776 O O . LYS B 1 28 ? -6.16 -22.625 11.188 1 98.38 28 LYS B O 1
ATOM 1781 N N . HIS B 1 29 ? -6.32 -21.922 9.055 1 98.31 29 HIS B N 1
ATOM 1782 C CA . HIS B 1 29 ? -7.742 -21.625 9.195 1 98.31 29 HIS B CA 1
ATOM 1783 C C . HIS B 1 29 ? -8.594 -22.656 8.453 1 98.31 29 HIS B C 1
ATOM 1785 O O . HIS B 1 29 ? -9.805 -22.484 8.312 1 98.31 29 HIS B O 1
ATOM 1791 N N . GLY B 1 30 ? -7.961 -23.672 7.926 1 97.94 30 GLY B N 1
ATOM 1792 C CA . GLY B 1 30 ? -8.688 -24.688 7.184 1 97.94 30 GLY B CA 1
ATOM 1793 C C . GLY B 1 30 ? -9.281 -24.156 5.887 1 97.94 30 GLY B C 1
ATOM 1794 O O . GLY B 1 30 ? -10.352 -24.609 5.469 1 97.94 30 GLY B O 1
ATOM 1795 N N . ALA B 1 31 ? -8.68 -23.156 5.297 1 98.31 31 ALA B N 1
ATOM 1796 C CA . ALA B 1 31 ? -9.148 -22.547 4.051 1 98.31 31 ALA B CA 1
ATOM 1797 C C . ALA B 1 31 ? -8.508 -23.219 2.84 1 98.31 31 ALA B C 1
ATOM 1799 O O . ALA B 1 31 ? -7.418 -23.797 2.943 1 98.31 31 ALA B O 1
ATOM 1800 N N . THR B 1 32 ? -9.172 -23.203 1.719 1 97.81 32 THR B N 1
ATOM 1801 C CA . THR B 1 32 ? -8.602 -23.625 0.444 1 97.81 32 THR B CA 1
ATOM 1802 C C . THR B 1 32 ? -8.148 -22.422 -0.373 1 97.81 32 THR B C 1
ATOM 1804 O O . THR B 1 32 ? -8.672 -21.328 -0.204 1 97.81 32 THR B O 1
ATOM 1807 N N . VAL B 1 33 ? -7.195 -22.625 -1.152 1 98.69 33 VAL B N 1
ATOM 1808 C CA . VAL B 1 33 ? -6.684 -21.562 -2.023 1 98.69 33 VAL B CA 1
ATOM 1809 C C . VAL B 1 33 ? -6.902 -21.953 -3.484 1 98.69 33 VAL B C 1
ATOM 1811 O O . VAL B 1 33 ? -6.555 -23.062 -3.9 1 98.69 33 VAL B O 1
ATOM 1814 N N . THR B 1 34 ? -7.508 -21.125 -4.242 1 98.81 34 THR B N 1
ATOM 1815 C CA . THR B 1 34 ? -7.531 -21.234 -5.699 1 98.81 34 THR B CA 1
ATOM 1816 C C . THR B 1 34 ? -6.57 -20.219 -6.328 1 98.81 34 THR B C 1
ATOM 1818 O O . THR B 1 34 ? -6.75 -19.016 -6.184 1 98.81 34 THR B O 1
ATOM 1821 N N . TYR B 1 35 ? -5.555 -20.75 -6.965 1 98.88 35 TYR B N 1
ATOM 1822 C CA . TYR B 1 35 ? -4.562 -19.906 -7.617 1 98.88 35 TYR B CA 1
ATOM 1823 C C . TYR B 1 35 ? -5.059 -19.438 -8.984 1 98.88 35 TYR B C 1
ATOM 1825 O O . TYR B 1 35 ? -5.43 -20.25 -9.828 1 98.88 35 TYR B O 1
ATOM 1833 N N . LYS B 1 36 ? -5 -18.156 -9.211 1 98.88 36 LYS B N 1
ATOM 1834 C CA . LYS B 1 36 ? -5.508 -17.578 -10.453 1 98.88 36 LYS B CA 1
ATOM 1835 C C . LYS B 1 36 ? -4.488 -16.625 -11.078 1 98.88 36 LYS B C 1
ATOM 1837 O O . LYS B 1 36 ? -4.633 -15.406 -10.984 1 98.88 36 LYS B O 1
ATOM 1842 N N . PRO B 1 37 ? -3.5 -17.203 -11.797 1 98.88 37 PRO B N 1
ATOM 1843 C CA . PRO B 1 37 ? -2.566 -16.328 -12.508 1 98.88 37 PRO B CA 1
ATOM 1844 C C . PRO B 1 37 ? -3.26 -15.43 -13.523 1 98.88 37 PRO B C 1
ATOM 1846 O O . PRO B 1 37 ? -4.176 -15.867 -14.219 1 98.88 37 PRO B O 1
ATOM 1849 N N . VAL B 1 38 ? -2.797 -14.172 -13.547 1 98.88 38 VAL B N 1
ATOM 1850 C CA . VAL B 1 38 ? -3.43 -13.172 -14.406 1 98.88 38 VAL B CA 1
ATOM 1851 C C . VAL B 1 38 ? -2.365 -12.43 -15.203 1 98.88 38 VAL B C 1
ATOM 1853 O O . VAL B 1 38 ? -1.245 -12.234 -14.727 1 98.88 38 VAL B O 1
ATOM 1856 N N . ASP B 1 39 ? -2.76 -12.078 -16.453 1 98.62 39 ASP B N 1
ATOM 1857 C CA . ASP B 1 39 ? -1.947 -11.148 -17.234 1 98.62 39 ASP B CA 1
ATOM 1858 C C . ASP B 1 39 ? -1.923 -9.766 -16.594 1 98.62 39 ASP B C 1
ATOM 1860 O O . ASP B 1 39 ? -2.85 -8.969 -16.781 1 98.62 39 ASP B O 1
ATOM 1864 N N . ILE B 1 40 ? -0.842 -9.414 -15.992 1 98.56 40 ILE B N 1
ATOM 1865 C CA . ILE B 1 40 ? -0.772 -8.219 -15.156 1 98.56 40 ILE B CA 1
ATOM 1866 C C . ILE B 1 40 ? -0.819 -6.969 -16.031 1 98.56 40 ILE B C 1
ATOM 1868 O O . ILE B 1 40 ? -1.365 -5.938 -15.641 1 98.56 40 ILE B O 1
ATOM 1872 N N . GLY B 1 41 ? -0.185 -7.027 -17.234 1 97.81 41 GLY B N 1
ATOM 1873 C CA . GLY B 1 41 ? -0.283 -5.898 -18.141 1 97.81 41 GLY B CA 1
ATOM 1874 C C . GLY B 1 41 ? -1.709 -5.594 -18.562 1 97.81 41 GLY B C 1
ATOM 1875 O O . GLY B 1 41 ? -2.139 -4.438 -18.516 1 97.81 41 GLY B O 1
ATOM 1876 N N . GLY B 1 42 ? -2.447 -6.676 -18.984 1 98.19 42 GLY B N 1
ATOM 1877 C CA . GLY B 1 42 ? -3.855 -6.516 -19.312 1 98.19 42 GLY B CA 1
ATOM 1878 C C . GLY B 1 42 ? -4.68 -6.004 -18.141 1 98.19 42 GLY B C 1
ATOM 1879 O O . GLY B 1 42 ? -5.598 -5.199 -18.328 1 98.19 42 GLY B O 1
ATOM 1880 N N . LEU B 1 43 ? -4.34 -6.492 -17 1 98.69 43 LEU B N 1
ATOM 1881 C CA . LEU B 1 43 ? -5.051 -6.07 -15.789 1 98.69 43 LEU B CA 1
ATOM 1882 C C . LEU B 1 43 ? -4.859 -4.582 -15.539 1 98.69 43 LEU B C 1
ATOM 1884 O O . LEU B 1 43 ? -5.824 -3.859 -15.289 1 98.69 43 LEU B O 1
ATOM 1888 N N . PHE B 1 44 ? -3.613 -4.105 -15.555 1 98.12 44 PHE B N 1
ATOM 1889 C CA . PHE B 1 44 ? -3.307 -2.697 -15.328 1 98.12 44 PHE B CA 1
ATOM 1890 C C . PHE B 1 44 ? -4.082 -1.809 -16.297 1 98.12 44 PHE B C 1
ATOM 1892 O O . PHE B 1 44 ? -4.73 -0.848 -15.875 1 98.12 44 PHE B O 1
ATOM 1899 N N . GLY B 1 45 ? -4.109 -2.129 -17.562 1 96.88 45 GLY B N 1
ATOM 1900 C CA . GLY B 1 45 ? -4.766 -1.338 -18.578 1 96.88 45 GLY B CA 1
ATOM 1901 C C . GLY B 1 45 ? -6.258 -1.178 -18.344 1 96.88 45 GLY B C 1
ATOM 1902 O O . GLY B 1 45 ? -6.848 -0.172 -18.75 1 96.88 45 GLY B O 1
ATOM 1903 N N . ARG B 1 46 ? -6.805 -2.047 -17.547 1 97.75 46 ARG B N 1
ATOM 1904 C CA . ARG B 1 46 ? -8.258 -2.068 -17.422 1 97.75 46 ARG B CA 1
ATOM 1905 C C . ARG B 1 46 ? -8.688 -1.637 -16.016 1 97.75 46 ARG B C 1
ATOM 1907 O O . ARG B 1 46 ? -9.883 -1.432 -15.766 1 97.75 46 ARG B O 1
ATOM 1914 N N . THR B 1 47 ? -7.719 -1.493 -15.148 1 98.38 47 THR B N 1
ATOM 1915 C CA . THR B 1 47 ? -8.109 -1.272 -13.758 1 98.38 47 THR B CA 1
ATOM 1916 C C . THR B 1 47 ? -7.336 -0.096 -13.164 1 98.38 47 THR B C 1
ATOM 1918 O O . THR B 1 47 ? -7.199 0.007 -11.945 1 98.38 47 THR B O 1
ATOM 1921 N N . GLY B 1 48 ? -6.766 0.697 -13.984 1 97.06 48 GLY B N 1
ATOM 1922 C CA . GLY B 1 48 ? -6.18 1.953 -13.539 1 97.06 48 GLY B CA 1
ATOM 1923 C C . GLY B 1 48 ? -4.719 1.828 -13.148 1 97.06 48 GLY B C 1
ATOM 1924 O O . GLY B 1 48 ? -4.129 2.773 -12.625 1 97.06 48 GLY B O 1
ATOM 1925 N N . GLY B 1 49 ? -4.152 0.64 -13.336 1 97.19 49 GLY B N 1
ATOM 1926 C CA . GLY B 1 49 ? -2.723 0.477 -13.117 1 97.19 49 GLY B CA 1
ATOM 1927 C C . GLY B 1 49 ? -1.88 1.068 -14.234 1 97.19 49 GLY B C 1
ATOM 1928 O O . GLY B 1 49 ? -2.387 1.343 -15.32 1 97.19 49 GLY B O 1
ATOM 1929 N N . THR B 1 50 ? -0.611 1.379 -13.891 1 97 50 THR B N 1
ATOM 1930 C CA . THR B 1 50 ? 0.363 1.878 -14.852 1 97 50 THR B CA 1
ATOM 1931 C C . THR B 1 50 ? 1.555 0.93 -14.953 1 97 50 THR B C 1
ATOM 1933 O O . THR B 1 50 ? 2.109 0.507 -13.938 1 97 50 THR B O 1
ATOM 1936 N N . ALA B 1 51 ? 1.889 0.625 -16.188 1 95.75 51 ALA B N 1
ATOM 1937 C CA . ALA B 1 51 ? 3.07 -0.208 -16.391 1 95.75 51 ALA B CA 1
ATOM 1938 C C . ALA B 1 51 ? 4.312 0.444 -15.797 1 95.75 51 ALA B C 1
ATOM 1940 O O . ALA B 1 51 ? 4.441 1.67 -15.797 1 95.75 51 ALA B O 1
ATOM 1941 N N . LEU B 1 52 ? 5.23 -0.432 -15.297 1 95.38 52 LEU B N 1
ATOM 1942 C CA . LEU B 1 52 ? 6.41 0.049 -14.586 1 95.38 52 LEU B CA 1
ATOM 1943 C C . LEU B 1 52 ? 7.16 1.081 -15.422 1 95.38 52 LEU B C 1
ATOM 1945 O O . LEU B 1 52 ? 7.527 2.145 -14.914 1 95.38 52 LEU B O 1
ATOM 1949 N N . LYS B 1 53 ? 7.379 0.855 -16.734 1 94.19 53 LYS B N 1
ATOM 1950 C CA . LYS B 1 53 ? 8.18 1.708 -17.609 1 94.19 53 LYS B CA 1
ATOM 1951 C C . LYS B 1 53 ? 7.523 3.076 -17.781 1 94.19 53 LYS B C 1
ATOM 1953 O O . LYS B 1 53 ? 8.188 4.035 -18.188 1 94.19 53 LYS B O 1
ATOM 1958 N N . ASP B 1 54 ? 6.211 3.18 -17.531 1 97 54 ASP B N 1
ATOM 1959 C CA . ASP B 1 54 ? 5.461 4.41 -17.766 1 97 54 ASP B CA 1
ATOM 1960 C C . ASP B 1 54 ? 5.234 5.172 -16.453 1 97 54 ASP B C 1
ATOM 1962 O O . ASP B 1 54 ? 4.645 6.254 -16.453 1 97 54 ASP B O 1
ATOM 1966 N N . ARG B 1 55 ? 5.656 4.629 -15.297 1 97.75 55 ARG B N 1
ATOM 1967 C CA . ARG B 1 55 ? 5.457 5.27 -14 1 97.75 55 ARG B CA 1
ATOM 1968 C C . ARG B 1 55 ? 6.426 6.43 -13.812 1 97.75 55 ARG B C 1
ATOM 1970 O O . ARG B 1 55 ? 7.582 6.355 -14.219 1 97.75 55 ARG B O 1
ATOM 1977 N N . PRO B 1 56 ? 5.895 7.508 -13.133 1 97.81 56 PRO B N 1
ATOM 1978 C CA . PRO B 1 56 ? 6.816 8.594 -12.773 1 97.81 56 PRO B CA 1
ATOM 1979 C C . PRO B 1 56 ? 7.992 8.109 -11.93 1 97.81 56 PRO B C 1
ATOM 1981 O O . PRO B 1 56 ? 7.875 7.113 -11.211 1 97.81 56 PRO B O 1
ATOM 1984 N N . GLU B 1 57 ? 9.055 8.828 -12 1 97.38 57 GLU B N 1
ATOM 1985 C CA . GLU B 1 57 ? 10.328 8.453 -11.398 1 97.38 57 GLU B CA 1
ATOM 1986 C C . GLU B 1 57 ? 10.164 8.172 -9.906 1 97.38 57 GLU B C 1
ATOM 1988 O O . GLU B 1 57 ? 10.703 7.188 -9.391 1 97.38 57 GLU B O 1
ATOM 1993 N N . GLY B 1 58 ? 9.422 9.023 -9.211 1 98.06 58 GLY B N 1
ATOM 1994 C CA . GLY B 1 58 ? 9.227 8.844 -7.781 1 98.06 58 GLY B CA 1
ATOM 1995 C C . GLY B 1 58 ? 8.633 7.492 -7.426 1 98.06 58 GLY B C 1
ATOM 1996 O O . GLY B 1 58 ? 9.055 6.859 -6.457 1 98.06 58 GLY B O 1
ATOM 1997 N N . ARG B 1 59 ? 7.699 7.047 -8.203 1 98.38 59 ARG B N 1
ATOM 1998 C CA . ARG B 1 59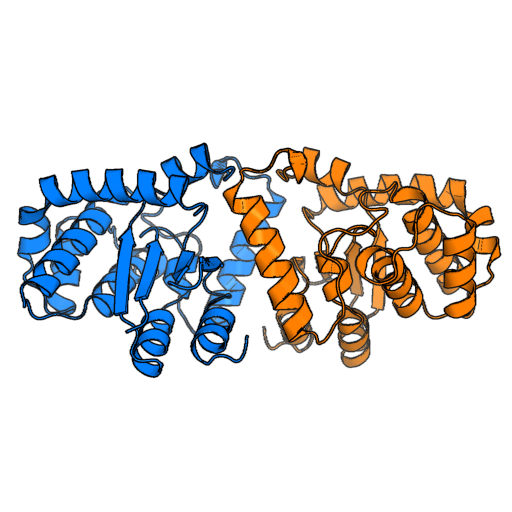 ? 7.055 5.762 -7.949 1 98.38 59 ARG B CA 1
ATOM 1999 C C . ARG B 1 59 ? 8 4.605 -8.258 1 98.38 59 ARG B C 1
ATOM 2001 O O . ARG B 1 59 ? 7.984 3.586 -7.562 1 98.38 59 ARG B O 1
ATOM 2008 N N . ARG B 1 60 ? 8.844 4.73 -9.289 1 98 60 ARG B N 1
ATOM 2009 C CA . ARG B 1 60 ? 9.812 3.693 -9.625 1 98 60 ARG B CA 1
ATOM 2010 C C . ARG B 1 60 ? 10.875 3.561 -8.531 1 98 60 ARG B C 1
ATOM 2012 O O . ARG B 1 60 ? 11.219 2.447 -8.133 1 98 60 ARG B O 1
ATOM 2019 N N . GLU B 1 61 ? 11.336 4.684 -8.047 1 97.88 61 GLU B N 1
ATOM 2020 C CA . GLU B 1 61 ? 12.328 4.68 -6.98 1 97.88 61 GLU B CA 1
ATOM 2021 C C . GLU B 1 61 ? 11.758 4.078 -5.699 1 97.88 61 GLU B C 1
ATOM 2023 O O . GLU B 1 61 ? 12.422 3.289 -5.027 1 97.88 61 GLU B O 1
ATOM 2028 N N . TYR B 1 62 ? 10.562 4.473 -5.406 1 98.5 62 TYR B N 1
ATOM 2029 C CA . TYR B 1 62 ? 9.922 3.949 -4.207 1 98.5 62 TYR B CA 1
ATOM 2030 C C . TYR B 1 62 ? 9.773 2.434 -4.285 1 98.5 62 TYR B C 1
ATOM 2032 O O . TYR B 1 62 ? 9.977 1.732 -3.291 1 98.5 62 TYR B O 1
ATOM 2040 N N . ARG B 1 63 ? 9.383 1.934 -5.461 1 98.38 63 ARG B N 1
ATOM 2041 C CA . ARG B 1 63 ? 9.242 0.496 -5.664 1 98.38 63 ARG B CA 1
ATOM 2042 C C . ARG B 1 63 ? 10.523 -0.24 -5.305 1 98.38 63 ARG B C 1
ATOM 2044 O O . ARG B 1 63 ? 10.492 -1.261 -4.613 1 98.38 63 ARG B O 1
ATOM 2051 N N . LEU B 1 64 ? 11.633 0.272 -5.734 1 98.38 64 LEU B N 1
ATOM 2052 C CA . LEU B 1 64 ? 12.914 -0.373 -5.465 1 98.38 64 LEU B CA 1
ATOM 2053 C C . LEU B 1 64 ? 13.234 -0.35 -3.975 1 98.38 64 LEU B C 1
ATOM 2055 O O . LEU B 1 64 ? 13.734 -1.335 -3.428 1 98.38 64 LEU B O 1
ATOM 2059 N N . GLN B 1 65 ? 12.938 0.745 -3.32 1 98.56 65 GLN B N 1
ATOM 2060 C CA . GLN B 1 65 ? 13.156 0.826 -1.879 1 98.56 65 GLN B CA 1
ATOM 2061 C C . GLN B 1 65 ? 12.25 -0.148 -1.13 1 98.56 65 GLN B C 1
ATOM 2063 O O . GLN B 1 65 ? 12.688 -0.798 -0.176 1 98.56 65 GLN B O 1
ATOM 2068 N N . GLU B 1 66 ? 11.031 -0.198 -1.573 1 98.38 66 GLU B N 1
ATOM 2069 C CA . GLU B 1 66 ? 10.086 -1.111 -0.938 1 98.38 66 GLU B CA 1
ATOM 2070 C C . GLU B 1 66 ? 10.5 -2.566 -1.147 1 98.38 66 GLU B C 1
ATOM 2072 O O . GLU B 1 66 ? 10.406 -3.381 -0.228 1 98.38 66 GLU B O 1
ATOM 2077 N N . MET B 1 67 ? 10.93 -2.914 -2.383 1 98.5 67 MET B N 1
ATOM 2078 C CA . MET B 1 67 ? 11.391 -4.273 -2.646 1 98.5 67 MET B CA 1
ATOM 2079 C C . MET B 1 67 ? 12.531 -4.652 -1.702 1 98.5 67 MET B C 1
ATOM 2081 O O . MET B 1 67 ? 12.516 -5.727 -1.101 1 98.5 67 MET B O 1
ATOM 2085 N N . THR B 1 68 ? 13.445 -3.742 -1.562 1 98.31 68 THR B N 1
ATOM 2086 C CA . THR B 1 68 ? 14.602 -3.977 -0.7 1 98.31 68 THR B CA 1
ATOM 2087 C C . THR B 1 68 ? 14.164 -4.152 0.751 1 98.31 68 THR B C 1
ATOM 2089 O O . THR B 1 68 ? 14.57 -5.105 1.416 1 98.31 68 THR B O 1
ATOM 2092 N N . ARG B 1 69 ? 13.297 -3.303 1.245 1 98.06 69 ARG B N 1
ATOM 2093 C CA . ARG B 1 69 ? 12.852 -3.297 2.637 1 98.06 69 ARG B CA 1
ATOM 2094 C C . ARG B 1 69 ? 12.023 -4.539 2.953 1 98.06 69 ARG B C 1
ATOM 2096 O O . ARG B 1 69 ? 12.219 -5.172 3.992 1 98.06 69 ARG B O 1
ATOM 2103 N N . GLN B 1 70 ? 11.141 -4.871 2.053 1 97.94 70 GLN B N 1
ATOM 2104 C CA . GLN B 1 70 ? 10.266 -6.02 2.283 1 97.94 70 GLN B CA 1
ATOM 2105 C C . GLN B 1 70 ? 11.039 -7.328 2.201 1 97.94 70 GLN B C 1
ATOM 2107 O O . GLN B 1 70 ? 10.75 -8.281 2.93 1 97.94 70 GLN B O 1
ATOM 2112 N N . ALA B 1 71 ? 12.016 -7.395 1.31 1 98.56 71 ALA B N 1
ATOM 2113 C CA . ALA B 1 71 ? 12.867 -8.578 1.233 1 98.56 71 ALA B CA 1
ATOM 2114 C C . ALA B 1 71 ? 13.656 -8.773 2.527 1 98.56 71 ALA B C 1
ATOM 2116 O O . ALA B 1 71 ? 13.742 -9.891 3.045 1 98.56 71 ALA B O 1
ATOM 2117 N N . ALA B 1 72 ? 14.188 -7.68 3.051 1 98 72 ALA B N 1
ATOM 2118 C CA . ALA B 1 72 ? 14.93 -7.73 4.309 1 98 72 ALA B CA 1
ATOM 2119 C C . ALA B 1 72 ? 14.039 -8.203 5.453 1 98 72 ALA B C 1
ATOM 2121 O O . ALA B 1 72 ? 14.445 -9.062 6.242 1 98 72 ALA B O 1
ATOM 2122 N N . LYS B 1 73 ? 12.867 -7.684 5.535 1 97.12 73 LYS B N 1
ATOM 2123 C CA . LYS B 1 73 ? 11.922 -8.055 6.59 1 97.12 73 LYS B CA 1
ATOM 2124 C C . LYS B 1 73 ? 11.539 -9.531 6.492 1 97.12 73 LYS B C 1
ATOM 2126 O O . LYS B 1 73 ? 11.336 -10.188 7.512 1 97.12 73 LYS B O 1
ATOM 2131 N N . ALA B 1 74 ? 11.453 -10.023 5.238 1 97 74 ALA B N 1
ATOM 2132 C CA . ALA B 1 74 ? 11.031 -11.406 5.016 1 97 74 ALA B CA 1
ATOM 2133 C C . ALA B 1 74 ? 12.211 -12.367 5.09 1 97 74 ALA B C 1
ATOM 2135 O O . ALA B 1 74 ? 12.031 -13.586 5.102 1 97 74 ALA B O 1
ATOM 2136 N N . GLY B 1 75 ? 13.43 -11.82 5.18 1 97.62 75 GLY B N 1
ATOM 2137 C CA . GLY B 1 75 ? 14.617 -12.656 5.121 1 97.62 75 GLY B CA 1
ATOM 2138 C C . GLY B 1 75 ? 14.773 -13.367 3.793 1 97.62 75 GLY B C 1
ATOM 2139 O O . GLY B 1 75 ? 15.203 -14.523 3.754 1 97.62 75 GLY B O 1
ATOM 2140 N N . MET B 1 76 ? 14.391 -12.758 2.748 1 98.44 76 MET B N 1
ATOM 2141 C CA . MET B 1 76 ? 14.422 -13.383 1.431 1 98.44 76 MET B CA 1
ATOM 2142 C C . MET B 1 76 ? 15.445 -12.695 0.529 1 98.44 76 MET B C 1
ATOM 2144 O O . MET B 1 76 ? 15.57 -11.477 0.548 1 98.44 76 MET B O 1
ATOM 2148 N N . LYS B 1 77 ? 16.172 -13.508 -0.196 1 98.38 77 LYS B N 1
ATOM 2149 C CA . LYS B 1 77 ? 17.047 -12.961 -1.235 1 98.38 77 LYS B CA 1
ATOM 2150 C C . LYS B 1 77 ? 16.219 -12.359 -2.373 1 98.38 77 LYS B C 1
ATOM 2152 O O . LYS B 1 77 ? 15.195 -12.906 -2.77 1 98.38 77 LYS B O 1
ATOM 2157 N N . ILE B 1 78 ? 16.734 -11.258 -2.93 1 98.69 78 ILE B N 1
ATOM 2158 C CA . ILE B 1 78 ? 16.047 -10.672 -4.074 1 98.69 78 ILE B CA 1
ATOM 2159 C C . ILE B 1 78 ? 17.047 -9.969 -4.977 1 98.69 78 ILE B C 1
ATOM 2161 O O . ILE B 1 78 ? 18 -9.336 -4.488 1 98.69 78 ILE B O 1
ATOM 2165 N N . ASN B 1 79 ? 16.906 -10.172 -6.203 1 98.44 79 ASN B N 1
ATOM 2166 C CA . ASN B 1 79 ? 17.578 -9.359 -7.207 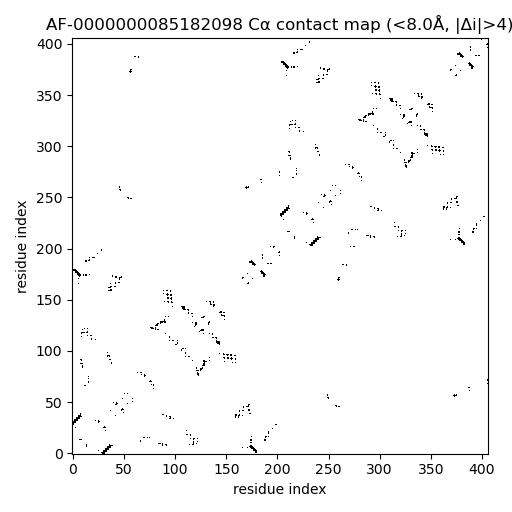1 98.44 79 ASN B CA 1
ATOM 2167 C C . ASN B 1 79 ? 16.703 -8.219 -7.699 1 98.44 79 ASN B C 1
ATOM 2169 O O . ASN B 1 79 ? 15.648 -8.461 -8.305 1 98.44 79 ASN B O 1
ATOM 2173 N N . LEU B 1 80 ? 17.125 -6.988 -7.508 1 98 80 LEU B N 1
ATOM 2174 C CA . LEU B 1 80 ? 16.312 -5.832 -7.859 1 98 80 LEU B CA 1
ATOM 2175 C C . LEU B 1 80 ? 16.25 -5.648 -9.367 1 98 80 LEU B C 1
ATOM 2177 O O . LEU B 1 80 ? 15.383 -4.93 -9.883 1 98 80 LEU B O 1
ATOM 2181 N N . GLN B 1 81 ? 17.188 -6.246 -10.039 1 96.94 81 GLN B N 1
ATOM 2182 C CA . GLN B 1 81 ? 17.25 -6.23 -11.492 1 96.94 81 GLN B CA 1
ATOM 2183 C C . GLN B 1 81 ? 17.516 -7.625 -12.055 1 96.94 81 GLN B C 1
ATOM 2185 O O . GLN B 1 81 ? 18.578 -7.871 -12.633 1 96.94 81 GLN B O 1
ATOM 2190 N N . PRO B 1 82 ? 16.531 -8.461 -11.984 1 98.06 82 PRO B N 1
ATOM 2191 C CA . PRO B 1 82 ? 16.75 -9.836 -12.43 1 98.06 82 PRO B CA 1
ATOM 2192 C C . PRO B 1 82 ? 17.094 -9.93 -13.914 1 98.06 82 PRO B C 1
ATOM 2194 O O . PRO B 1 82 ? 16.531 -9.188 -14.734 1 98.06 82 PRO B O 1
ATOM 2197 N N . MET B 1 83 ? 17.828 -10.906 -14.273 1 97.56 83 MET B N 1
ATOM 2198 C CA . MET B 1 83 ? 18.391 -11.062 -15.617 1 97.56 83 MET B CA 1
ATOM 2199 C C . MET B 1 83 ? 17.281 -11.219 -16.656 1 97.56 83 MET B C 1
ATOM 2201 O O . MET B 1 83 ? 17.375 -10.688 -17.766 1 97.56 83 MET B O 1
ATOM 2205 N N . PHE B 1 84 ? 16.297 -11.93 -16.375 1 98 84 PHE B N 1
ATOM 2206 C CA . PHE B 1 84 ? 15.312 -12.305 -17.391 1 98 84 PHE B CA 1
ATOM 2207 C C . PHE B 1 84 ? 14.016 -11.523 -17.203 1 98 84 PHE B C 1
ATOM 2209 O O . PHE B 1 84 ? 13.07 -11.703 -17.969 1 98 84 PHE B O 1
ATOM 2216 N N . TRP B 1 85 ? 14 -10.617 -16.281 1 97.12 85 TRP B N 1
ATOM 2217 C CA . TRP B 1 85 ? 12.797 -9.836 -16.016 1 97.12 85 TRP B CA 1
ATOM 2218 C C . TRP B 1 85 ? 12.828 -8.516 -16.781 1 97.12 85 TRP B C 1
ATOM 2220 O O . TRP B 1 85 ? 13.859 -7.852 -16.844 1 97.12 85 TRP B O 1
ATOM 2230 N N . PRO B 1 86 ? 11.828 -8.117 -17.359 1 95.75 86 PRO B N 1
ATOM 2231 C CA . PRO B 1 86 ? 10.562 -8.859 -17.484 1 95.75 86 PRO B CA 1
ATOM 2232 C C . PRO B 1 86 ? 10.609 -9.938 -18.562 1 95.75 86 PRO B C 1
ATOM 2234 O O . PRO B 1 86 ? 11.391 -9.828 -19.516 1 95.75 86 PRO B O 1
ATOM 2237 N N . THR B 1 87 ? 9.906 -10.961 -18.328 1 97.56 87 THR B N 1
ATOM 2238 C CA . THR B 1 87 ? 9.75 -12.031 -19.312 1 97.56 87 THR B CA 1
ATOM 2239 C C . THR B 1 87 ? 8.273 -12.359 -19.531 1 97.56 87 THR B C 1
ATOM 2241 O O . THR B 1 87 ? 7.406 -11.789 -18.875 1 97.56 87 THR B O 1
ATOM 2244 N N . ASN B 1 88 ? 7.984 -13.172 -20.594 1 97.56 88 ASN B N 1
ATOM 2245 C CA . ASN B 1 88 ? 6.629 -13.648 -20.828 1 97.56 88 ASN B CA 1
ATOM 2246 C C . ASN B 1 88 ? 6.129 -14.516 -19.672 1 97.56 88 ASN B C 1
ATOM 2248 O O . ASN B 1 88 ? 6.676 -15.586 -19.406 1 97.56 88 ASN B O 1
ATOM 2252 N N . ALA B 1 89 ? 5.086 -14.062 -19.047 1 97.88 89 ALA B N 1
ATOM 2253 C CA . ALA B 1 89 ? 4.598 -14.734 -17.844 1 97.88 89 ALA B CA 1
ATOM 2254 C C . ALA B 1 89 ? 3.682 -15.898 -18.203 1 97.88 89 ALA B C 1
ATOM 2256 O O . ALA B 1 89 ? 3.375 -16.75 -17.359 1 97.88 89 ALA B O 1
ATOM 2257 N N . ALA B 1 90 ? 3.236 -15.977 -19.438 1 97.12 90 ALA B N 1
ATOM 2258 C CA . ALA B 1 90 ? 2.174 -16.891 -19.844 1 97.12 90 ALA B CA 1
ATOM 2259 C C . ALA B 1 90 ? 2.596 -18.344 -19.625 1 97.12 90 ALA B C 1
ATOM 2261 O O . ALA B 1 90 ? 1.855 -19.141 -19.031 1 97.12 90 ALA B O 1
ATOM 2262 N N . PRO B 1 91 ? 3.826 -18.734 -20.031 1 96.81 91 PRO B N 1
ATOM 2263 C CA . PRO B 1 91 ? 4.184 -20.156 -19.891 1 96.81 91 PRO B CA 1
ATOM 2264 C C . PRO B 1 91 ? 4.145 -20.625 -18.453 1 96.81 91 PRO B C 1
ATOM 2266 O O . PRO B 1 91 ? 3.609 -21.703 -18.156 1 96.81 91 PRO B O 1
ATOM 2269 N N . SER B 1 92 ? 4.703 -19.906 -17.531 1 98 92 SER B N 1
ATOM 2270 C CA . SER B 1 92 ? 4.672 -20.297 -16.125 1 98 92 SER B CA 1
ATOM 2271 C C . SER B 1 92 ? 3.256 -20.234 -15.57 1 98 92 SER B C 1
ATOM 2273 O O . SER B 1 92 ? 2.873 -21.062 -14.742 1 98 92 SER B O 1
ATOM 2275 N N . ALA B 1 93 ? 2.479 -19.25 -16.016 1 98.12 93 ALA B N 1
ATOM 2276 C CA . ALA B 1 93 ? 1.079 -19.156 -15.602 1 98.12 93 ALA B CA 1
ATOM 2277 C C . ALA B 1 93 ? 0.294 -20.375 -16.047 1 98.12 93 ALA B C 1
ATOM 2279 O O . ALA B 1 93 ? -0.483 -20.953 -15.281 1 98.12 93 ALA B O 1
ATOM 2280 N N . TYR B 1 94 ? 0.513 -20.797 -17.312 1 97.62 94 TYR B N 1
ATOM 2281 C CA . TYR B 1 94 ? -0.148 -21.984 -17.844 1 97.62 94 TYR B CA 1
ATOM 2282 C C . TYR B 1 94 ? 0.215 -23.219 -17.031 1 97.62 94 TYR B C 1
ATOM 2284 O O . TYR B 1 94 ? -0.639 -24.062 -16.766 1 97.62 94 TYR B O 1
ATOM 2292 N N . ALA B 1 95 ? 1.452 -23.281 -16.656 1 97.5 95 ALA B N 1
ATOM 2293 C CA . ALA B 1 95 ? 1.914 -24.422 -15.875 1 97.5 95 ALA B CA 1
ATOM 2294 C C . ALA B 1 95 ? 1.229 -24.469 -14.516 1 97.5 95 ALA B C 1
ATOM 2296 O O . ALA B 1 95 ? 0.884 -25.547 -14.023 1 97.5 95 ALA B O 1
ATOM 2297 N N . ILE B 1 96 ? 1.014 -23.312 -13.836 1 98.06 96 ILE B N 1
ATOM 2298 C CA . ILE B 1 96 ? 0.309 -23.234 -12.562 1 98.06 96 ILE B CA 1
ATOM 2299 C C . ILE B 1 96 ? -1.128 -23.719 -12.742 1 98.06 96 ILE B C 1
ATOM 2301 O O . ILE B 1 96 ? -1.629 -24.516 -11.938 1 98.06 96 ILE B O 1
ATOM 2305 N N . ILE B 1 97 ? -1.79 -23.281 -13.82 1 97.81 97 ILE B N 1
ATOM 2306 C CA . ILE B 1 97 ? -3.166 -23.656 -14.117 1 97.81 97 ILE B CA 1
ATOM 2307 C C . ILE B 1 97 ? -3.244 -25.172 -14.328 1 97.81 97 ILE B C 1
ATOM 2309 O O . ILE B 1 97 ? -4.133 -25.828 -13.789 1 97.81 97 ILE B O 1
ATOM 2313 N N . ALA B 1 98 ? -2.303 -25.703 -15.086 1 96.75 98 ALA B N 1
ATOM 2314 C CA . ALA B 1 98 ? -2.266 -27.141 -15.359 1 96.75 98 ALA B CA 1
ATOM 2315 C C . ALA B 1 98 ? -2.031 -27.922 -14.07 1 96.75 98 ALA B C 1
ATOM 2317 O O . ALA B 1 98 ? -2.678 -28.953 -13.836 1 96.75 98 ALA B O 1
ATOM 2318 N N . ALA B 1 99 ? -1.105 -27.484 -13.25 1 97.19 99 ALA B N 1
ATOM 2319 C CA . ALA B 1 99 ? -0.8 -28.156 -11.984 1 97.19 99 ALA B CA 1
ATOM 2320 C C . ALA B 1 99 ? -2.014 -28.141 -11.055 1 97.19 99 ALA B C 1
ATOM 2322 O O . ALA B 1 99 ? -2.303 -29.156 -10.398 1 97.19 99 ALA B O 1
ATOM 2323 N N . GLN B 1 100 ? -2.658 -27.016 -10.984 1 97.31 100 GLN B N 1
ATOM 2324 C CA . GLN B 1 100 ? -3.859 -26.906 -10.164 1 97.31 100 GLN B CA 1
ATOM 2325 C C . GLN B 1 100 ? -4.941 -27.875 -10.641 1 97.31 100 GLN B C 1
ATOM 2327 O O . GLN B 1 100 ? -5.598 -28.531 -9.836 1 97.31 100 GLN B O 1
ATOM 2332 N N . ALA B 1 101 ? -5.164 -27.922 -11.961 1 95.88 101 ALA B N 1
ATOM 2333 C CA . ALA B 1 101 ? -6.137 -28.844 -12.531 1 95.88 101 ALA B CA 1
ATOM 2334 C C . ALA B 1 101 ? -5.766 -30.297 -12.211 1 95.88 101 ALA B C 1
ATOM 2336 O O . ALA B 1 101 ? -6.641 -31.109 -11.906 1 95.88 101 ALA B O 1
ATOM 2337 N N . ALA B 1 102 ? -4.496 -30.625 -12.32 1 95.5 102 ALA B N 1
ATOM 2338 C CA . ALA B 1 102 ? -4.023 -31.969 -12.008 1 95.5 102 ALA B CA 1
ATOM 2339 C C . ALA B 1 102 ? -4.254 -32.312 -10.539 1 95.5 102 ALA B C 1
ATOM 2341 O O . ALA B 1 102 ? -4.672 -33.438 -10.211 1 95.5 102 ALA B O 1
ATOM 2342 N N . LYS B 1 103 ? -3.945 -31.375 -9.68 1 95.69 103 LYS B N 1
ATOM 2343 C CA . LYS B 1 103 ? -4.156 -31.578 -8.242 1 95.69 103 LYS B CA 1
ATOM 2344 C C . LYS B 1 103 ? -5.625 -31.844 -7.938 1 95.69 103 LYS B C 1
ATOM 2346 O O . LYS B 1 103 ? -5.941 -32.688 -7.09 1 95.69 103 LYS B O 1
ATOM 2351 N N . ALA B 1 104 ? -6.473 -31.125 -8.586 1 94.62 104 ALA B N 1
ATOM 2352 C CA . ALA B 1 104 ? -7.906 -31.312 -8.406 1 94.62 104 ALA B CA 1
ATOM 2353 C C . ALA B 1 104 ? -8.328 -32.719 -8.812 1 94.62 104 ALA B C 1
ATOM 2355 O O . ALA B 1 104 ? -9.328 -33.25 -8.312 1 94.62 104 ALA B O 1
ATOM 2356 N N . LYS B 1 105 ? -7.566 -33.344 -9.625 1 94.94 105 LYS B N 1
ATOM 2357 C CA . LYS B 1 105 ? -7.867 -34.688 -10.109 1 94.94 105 LYS B CA 1
ATOM 2358 C C . LYS B 1 105 ? -7.09 -35.75 -9.32 1 94.94 105 LYS B C 1
ATOM 2360 O O . LYS B 1 105 ? -7.098 -36.906 -9.68 1 94.94 105 LYS B O 1
ATOM 2365 N N . GLY B 1 106 ? -6.391 -35.281 -8.352 1 95.38 106 GLY B N 1
ATOM 2366 C CA . GLY B 1 106 ? -5.797 -36.219 -7.426 1 95.38 106 GLY B CA 1
ATOM 2367 C C . GLY B 1 106 ? -4.297 -36.375 -7.617 1 95.38 106 GLY B C 1
ATOM 2368 O O . GLY B 1 106 ? -3.672 -37.219 -6.973 1 95.38 106 GLY B O 1
ATOM 2369 N N . ALA B 1 107 ? -3.744 -35.562 -8.43 1 94 107 ALA B N 1
ATOM 2370 C CA . ALA B 1 107 ? -2.299 -35.656 -8.633 1 94 107 ALA B CA 1
ATOM 2371 C C . ALA B 1 107 ? -1.544 -35.281 -7.355 1 94 107 ALA B C 1
ATOM 2373 O O . ALA B 1 107 ? -2.037 -34.5 -6.535 1 94 107 ALA B O 1
ATOM 2374 N N . ALA B 1 108 ? -0.381 -35.906 -7.227 1 94 108 ALA B N 1
ATOM 2375 C CA . ALA B 1 108 ? 0.521 -35.531 -6.148 1 94 108 ALA B CA 1
ATOM 2376 C C . ALA B 1 108 ? 1.19 -34.188 -6.453 1 94 108 ALA B C 1
ATOM 2378 O O . ALA B 1 108 ? 1.09 -33.688 -7.57 1 94 108 ALA B O 1
ATOM 2379 N N . GLY B 1 109 ? 1.779 -33.562 -5.465 1 97.38 109 GLY B N 1
ATOM 2380 C CA . GLY B 1 109 ? 2.531 -32.312 -5.645 1 97.38 109 GLY B CA 1
ATOM 2381 C C . GLY B 1 109 ? 2.113 -31.219 -4.688 1 97.38 109 GLY B C 1
ATOM 2382 O O . GLY B 1 109 ? 1.03 -31.281 -4.098 1 97.38 109 GLY B O 1
ATOM 2383 N N . ASP B 1 110 ? 2.98 -30.25 -4.555 1 98.19 110 ASP B N 1
ATOM 2384 C CA . ASP B 1 110 ? 2.75 -29.094 -3.699 1 98.19 110 ASP B CA 1
ATOM 2385 C C . ASP B 1 110 ? 2.592 -27.828 -4.531 1 98.19 110 ASP B C 1
ATOM 2387 O O . ASP B 1 110 ? 3.584 -27.203 -4.926 1 98.19 110 ASP B O 1
ATOM 2391 N N . LEU B 1 111 ? 1.314 -27.453 -4.73 1 98.06 111 LEU B N 1
ATOM 2392 C CA . LEU B 1 111 ? 1.011 -26.344 -5.625 1 98.06 111 LEU B CA 1
ATOM 2393 C C . LEU B 1 111 ? 1.603 -25.047 -5.094 1 98.06 111 LEU B C 1
ATOM 2395 O O . LEU B 1 111 ? 2.16 -24.25 -5.859 1 98.06 111 LEU B O 1
ATOM 2399 N N . GLY B 1 112 ? 1.444 -24.766 -3.775 1 98.62 112 GLY B N 1
ATOM 2400 C CA . GLY B 1 112 ? 2.043 -23.578 -3.182 1 98.62 112 GLY B CA 1
ATOM 2401 C C . GLY B 1 112 ? 3.545 -23.516 -3.373 1 98.62 112 GLY B C 1
ATOM 2402 O O . GLY B 1 112 ? 4.082 -22.453 -3.73 1 98.62 112 GLY B O 1
ATOM 2403 N N . ALA B 1 113 ? 4.223 -24.594 -3.18 1 98.56 113 ALA B N 1
ATOM 2404 C CA . ALA B 1 113 ? 5.668 -24.656 -3.381 1 98.56 113 ALA B CA 1
ATOM 2405 C C . ALA B 1 113 ? 6.031 -24.406 -4.84 1 98.56 113 ALA B C 1
ATOM 2407 O O . ALA B 1 113 ? 7.023 -23.719 -5.129 1 98.56 113 ALA B O 1
ATOM 2408 N N . PHE B 1 114 ? 5.242 -24.984 -5.688 1 98.75 114 PHE B N 1
ATOM 2409 C CA . PHE B 1 114 ? 5.492 -24.797 -7.109 1 98.75 114 PHE B CA 1
ATOM 2410 C C . PHE B 1 114 ? 5.371 -23.312 -7.48 1 98.75 114 PHE B C 1
ATOM 2412 O O . PHE B 1 114 ? 6.273 -22.75 -8.102 1 98.75 114 PHE B O 1
ATOM 2419 N N . VAL B 1 115 ? 4.293 -22.656 -7.09 1 98.88 115 VAL B N 1
ATOM 2420 C CA . VAL B 1 115 ? 4.066 -21.25 -7.395 1 98.88 115 VAL B CA 1
ATOM 2421 C C . VAL B 1 115 ? 5.219 -20.406 -6.848 1 98.88 115 VAL B C 1
ATOM 2423 O O . VAL B 1 115 ? 5.797 -19.594 -7.574 1 98.88 115 VAL B O 1
ATOM 2426 N N . HIS B 1 116 ? 5.602 -20.609 -5.629 1 98.75 116 HIS B N 1
ATOM 2427 C CA . HIS B 1 116 ? 6.68 -19.844 -5.027 1 98.75 116 HIS B CA 1
ATOM 2428 C C . HIS B 1 116 ? 8 -20.094 -5.75 1 98.75 116 HIS B C 1
ATOM 2430 O O . HIS B 1 116 ? 8.82 -19.172 -5.883 1 98.75 116 HIS B O 1
ATOM 2436 N N . SER B 1 117 ? 8.211 -21.359 -6.188 1 98.88 117 SER B N 1
ATOM 2437 C CA . SER B 1 117 ? 9.469 -21.672 -6.855 1 98.88 117 SER B CA 1
ATOM 2438 C C . SER B 1 117 ? 9.578 -20.938 -8.188 1 98.88 117 SER B C 1
ATOM 2440 O O . SER B 1 117 ? 10.68 -20.547 -8.602 1 98.88 117 SER B O 1
ATOM 2442 N N . ILE B 1 118 ? 8.508 -20.75 -8.891 1 98.88 118 ILE B N 1
ATOM 2443 C CA . ILE B 1 118 ? 8.484 -19.969 -10.125 1 98.88 118 ILE B CA 1
ATOM 2444 C C . ILE B 1 118 ? 8.914 -18.531 -9.844 1 98.88 118 ILE B C 1
ATOM 2446 O O . ILE B 1 118 ? 9.773 -17.984 -10.531 1 98.88 118 ILE B O 1
ATOM 2450 N N . LEU B 1 119 ? 8.32 -17.953 -8.836 1 98.94 119 LEU B N 1
ATOM 2451 C CA . LEU B 1 119 ? 8.633 -16.578 -8.477 1 98.94 119 LEU B CA 1
ATOM 2452 C C . LEU B 1 119 ? 10.086 -16.453 -8.031 1 98.94 119 LEU B C 1
ATOM 2454 O O . LEU B 1 119 ? 10.781 -15.508 -8.43 1 98.94 119 LEU B O 1
ATOM 2458 N N . ARG B 1 120 ? 10.547 -17.375 -7.258 1 98.88 120 ARG B N 1
ATOM 2459 C CA . ARG B 1 120 ? 11.93 -17.359 -6.793 1 98.88 120 ARG B CA 1
ATOM 2460 C C . ARG B 1 120 ? 12.906 -17.5 -7.957 1 98.88 120 ARG B C 1
ATOM 2462 O O . ARG B 1 120 ? 13.953 -16.859 -7.977 1 98.88 120 ARG B O 1
ATOM 2469 N N . ALA B 1 121 ? 12.594 -18.391 -8.859 1 98.88 121 ALA B N 1
ATOM 2470 C CA . ALA B 1 121 ? 13.43 -18.562 -10.039 1 98.88 121 ALA B CA 1
ATOM 2471 C C . ALA B 1 121 ? 13.68 -17.234 -10.742 1 98.88 121 ALA B C 1
ATOM 2473 O O . ALA B 1 121 ? 14.805 -16.953 -11.164 1 98.88 121 ALA B O 1
ATOM 2474 N N . CYS B 1 122 ? 12.672 -16.391 -10.836 1 98.75 122 CYS B N 1
ATOM 2475 C CA . CYS B 1 122 ? 12.766 -15.102 -11.5 1 98.75 122 CYS B CA 1
ATOM 2476 C C . CYS B 1 122 ? 13.5 -14.086 -10.633 1 98.75 122 CYS B C 1
ATOM 2478 O O . CYS B 1 122 ? 14.469 -13.469 -11.078 1 98.75 122 CYS B O 1
ATOM 2480 N N . TRP B 1 123 ? 13.188 -14 -9.391 1 98.81 123 TRP B N 1
ATOM 2481 C CA . TRP B 1 123 ? 13.547 -12.82 -8.609 1 98.81 123 TRP B CA 1
ATOM 2482 C C . TRP B 1 123 ? 14.766 -13.102 -7.734 1 98.81 123 TRP B C 1
ATOM 2484 O O . TRP B 1 123 ? 15.32 -12.195 -7.117 1 98.81 123 TRP B O 1
ATOM 2494 N N . ALA B 1 124 ? 15.227 -14.344 -7.695 1 98.75 124 ALA B N 1
ATOM 2495 C CA . ALA B 1 124 ? 16.359 -14.633 -6.824 1 98.75 124 ALA B CA 1
ATOM 2496 C C . ALA B 1 124 ? 17.375 -15.531 -7.527 1 98.75 124 ALA B C 1
ATOM 2498 O O . ALA B 1 124 ? 18.578 -15.438 -7.266 1 98.75 124 ALA B O 1
ATOM 2499 N N . ASP B 1 125 ? 16.906 -16.406 -8.484 1 98.62 125 ASP B N 1
ATOM 2500 C CA . ASP B 1 125 ? 17.781 -17.469 -8.953 1 98.62 125 ASP B CA 1
ATOM 2501 C C . ASP B 1 125 ? 18.219 -17.234 -10.398 1 98.62 125 ASP B C 1
ATOM 2503 O O . ASP B 1 125 ? 18.875 -18.078 -11 1 98.62 125 ASP B O 1
ATOM 2507 N N . GLU B 1 126 ? 17.859 -16.109 -10.977 1 98.12 126 GLU B N 1
ATOM 2508 C CA . GLU B 1 126 ? 18.281 -15.719 -12.32 1 98.12 126 GLU B CA 1
ATOM 2509 C C . GLU B 1 126 ? 17.938 -16.797 -13.344 1 98.12 126 GLU B C 1
ATOM 2511 O O . GLU B 1 126 ? 18.766 -17.188 -14.156 1 98.12 126 GLU B O 1
ATOM 2516 N N . ARG B 1 127 ? 16.75 -17.297 -13.258 1 98.69 127 ARG B N 1
ATOM 2517 C CA . ARG B 1 127 ? 16.25 -18.25 -14.234 1 98.69 127 ARG B CA 1
ATOM 2518 C C . ARG B 1 127 ? 15.07 -17.672 -15 1 98.69 127 ARG B C 1
ATOM 2520 O O . ARG B 1 127 ? 14.32 -16.844 -14.477 1 98.69 127 ARG B O 1
ATOM 2527 N N . ASP B 1 128 ? 14.906 -18.125 -16.25 1 98.69 128 ASP B N 1
ATOM 2528 C CA . ASP B 1 128 ? 13.844 -17.609 -17.125 1 98.69 128 ASP B CA 1
ATOM 2529 C C . ASP B 1 128 ? 12.57 -18.453 -16.969 1 98.69 128 ASP B C 1
ATOM 2531 O O . ASP B 1 128 ? 12.492 -19.562 -17.5 1 98.69 128 ASP B O 1
ATOM 2535 N N . ILE B 1 129 ? 11.586 -17.922 -16.438 1 98.44 129 ILE B N 1
ATOM 2536 C CA . ILE B 1 129 ? 10.359 -18.641 -16.125 1 98.44 129 ILE B CA 1
ATOM 2537 C C . ILE B 1 129 ? 9.484 -18.734 -17.375 1 98.44 129 ILE B C 1
ATOM 2539 O O . ILE B 1 129 ? 8.359 -19.25 -17.312 1 98.44 129 ILE B O 1
ATOM 2543 N N . ALA B 1 130 ? 9.953 -18.234 -18.484 1 97.88 130 ALA B N 1
ATOM 2544 C CA . ALA B 1 130 ? 9.312 -18.469 -19.781 1 97.88 130 ALA B CA 1
ATOM 2545 C C . ALA B 1 130 ? 9.852 -19.719 -20.438 1 97.88 130 ALA B C 1
ATOM 2547 O O . ALA B 1 130 ? 9.289 -20.203 -21.438 1 97.88 130 ALA B O 1
ATOM 2548 N N . SER B 1 131 ? 10.945 -20.266 -19.922 1 97.5 131 SER B N 1
ATOM 2549 C CA . SER B 1 131 ? 11.602 -21.438 -20.484 1 97.5 131 SER B CA 1
ATOM 2550 C C . SER B 1 131 ? 10.906 -22.719 -20.047 1 97.5 131 SER B C 1
ATOM 2552 O O . SER B 1 131 ? 10.766 -22.984 -18.859 1 97.5 131 SER B O 1
ATOM 2554 N N . ASP B 1 132 ? 10.617 -23.547 -21.031 1 95.75 132 ASP B N 1
ATOM 2555 C CA . ASP B 1 132 ? 10 -24.844 -20.75 1 95.75 132 ASP B CA 1
ATOM 2556 C C . ASP B 1 132 ? 10.891 -25.688 -19.844 1 95.75 132 ASP B C 1
ATOM 2558 O O . ASP B 1 132 ? 10.398 -26.391 -18.969 1 95.75 132 ASP B O 1
ATOM 2562 N N . GLU B 1 133 ? 12.125 -25.625 -20.125 1 97 133 GLU B N 1
ATOM 2563 C CA . GLU B 1 133 ? 13.07 -26.422 -19.344 1 97 133 GLU B CA 1
ATOM 2564 C C . GLU B 1 133 ? 13.047 -26.016 -17.875 1 97 133 GLU B C 1
ATOM 2566 O O . GLU B 1 133 ? 13.023 -26.891 -17 1 97 133 GLU B O 1
ATOM 2571 N N . VAL B 1 134 ? 13.055 -24.734 -17.609 1 98.31 134 VAL B N 1
ATOM 2572 C CA . VAL B 1 134 ? 13.008 -24.234 -16.234 1 98.31 134 VAL B CA 1
ATOM 2573 C C . VAL B 1 134 ? 11.695 -24.656 -15.578 1 98.31 134 VAL B C 1
ATOM 2575 O O . VAL B 1 134 ? 11.688 -25.156 -14.453 1 98.31 134 VAL B O 1
ATOM 2578 N N . ILE B 1 135 ? 10.609 -24.531 -16.266 1 98.12 135 ILE B N 1
ATOM 2579 C CA . ILE B 1 135 ? 9.281 -24.828 -15.734 1 98.12 135 ILE B CA 1
ATOM 2580 C C . ILE B 1 135 ? 9.172 -26.328 -15.422 1 98.12 135 ILE B C 1
ATOM 2582 O O . ILE B 1 135 ? 8.68 -26.703 -14.352 1 98.12 135 ILE B O 1
ATOM 2586 N N . ARG B 1 136 ? 9.672 -27.156 -16.297 1 97.69 136 ARG B N 1
ATOM 2587 C CA . ARG B 1 136 ? 9.641 -28.594 -16.078 1 97.69 136 ARG B CA 1
ATOM 2588 C C . ARG B 1 136 ? 10.445 -28.984 -14.852 1 97.69 136 ARG B C 1
ATOM 2590 O O . ARG B 1 136 ? 10.023 -29.844 -14.07 1 97.69 136 ARG B O 1
ATOM 2597 N N . ASP B 1 137 ? 11.57 -28.375 -14.75 1 98.5 137 ASP B N 1
ATOM 2598 C CA . ASP B 1 137 ? 12.422 -28.641 -13.586 1 98.5 137 ASP B CA 1
ATOM 2599 C C . ASP B 1 137 ? 11.695 -28.281 -12.289 1 98.5 137 ASP B C 1
ATOM 2601 O O . ASP B 1 137 ? 11.703 -29.047 -11.336 1 98.5 137 ASP B O 1
ATOM 2605 N N . LEU B 1 138 ? 11.047 -27.156 -12.25 1 98.69 138 LEU B N 1
ATOM 2606 C CA . LEU B 1 138 ? 10.367 -26.672 -11.047 1 98.69 138 LEU B CA 1
ATOM 2607 C C . LEU B 1 138 ? 9.133 -27.516 -10.75 1 98.69 138 LEU B C 1
ATOM 2609 O O . LEU B 1 138 ? 8.805 -27.75 -9.586 1 98.69 138 LEU B O 1
ATOM 2613 N N . LEU B 1 139 ? 8.391 -27.969 -11.789 1 98.19 139 LEU B N 1
ATOM 2614 C CA . LEU B 1 139 ? 7.277 -28.906 -11.602 1 98.19 139 LEU B CA 1
ATOM 2615 C C . LEU B 1 139 ? 7.734 -30.172 -10.898 1 98.19 139 LEU B C 1
ATOM 2617 O O . LEU B 1 139 ? 7.148 -30.578 -9.898 1 98.19 139 LEU B O 1
ATOM 2621 N N . SER B 1 140 ? 8.82 -30.703 -11.391 1 98.38 140 SER B N 1
ATOM 2622 C CA . SER B 1 140 ? 9.344 -31.938 -10.836 1 98.38 140 SER B CA 1
ATOM 2623 C C . SER B 1 140 ? 9.758 -31.766 -9.383 1 98.38 140 SER B C 1
ATOM 2625 O O . SER B 1 140 ? 9.453 -32.625 -8.539 1 98.38 140 SER B O 1
ATOM 2627 N N . LYS B 1 141 ? 10.398 -30.703 -9.086 1 98.5 141 LYS B N 1
ATOM 2628 C CA . LYS B 1 141 ? 10.875 -30.438 -7.734 1 98.5 141 LYS B CA 1
ATOM 2629 C C . LYS B 1 141 ? 9.711 -30.266 -6.766 1 98.5 141 LYS B C 1
ATOM 2631 O O . LYS B 1 141 ? 9.836 -30.562 -5.574 1 98.5 141 LYS B O 1
ATOM 2636 N N . ALA B 1 142 ? 8.57 -29.844 -7.273 1 98.38 142 ALA B N 1
ATOM 2637 C CA . ALA B 1 142 ? 7.391 -29.641 -6.438 1 98.38 142 ALA B CA 1
ATOM 2638 C C . ALA B 1 142 ? 6.543 -30.906 -6.363 1 98.38 142 ALA B C 1
ATOM 2640 O O . ALA B 1 142 ? 5.48 -30.906 -5.738 1 98.38 142 ALA B O 1
ATOM 2641 N N . GLY B 1 143 ? 7.02 -31.953 -7.027 1 98.19 143 GLY B N 1
ATOM 2642 C CA . GLY B 1 143 ? 6.359 -33.25 -6.938 1 98.19 143 GLY B CA 1
ATOM 2643 C C . GLY B 1 143 ? 5.348 -33.469 -8.039 1 98.19 143 GLY B C 1
ATOM 2644 O O . GLY B 1 143 ? 4.562 -34.406 -7.984 1 98.19 143 GLY B O 1
ATOM 2645 N N . PHE B 1 144 ? 5.281 -32.656 -9.047 1 97.38 144 PHE B N 1
ATOM 2646 C CA . PHE B 1 144 ? 4.387 -32.812 -10.188 1 97.38 144 PHE B CA 1
ATOM 2647 C C . PHE B 1 144 ? 5.09 -33.531 -11.328 1 97.38 144 PHE B C 1
ATOM 2649 O O . PHE B 1 144 ? 6.32 -33.594 -11.359 1 97.38 144 PHE B O 1
ATOM 2656 N N . GLU B 1 145 ? 4.25 -34.094 -12.211 1 95.5 145 GLU B N 1
ATOM 2657 C CA . GLU B 1 145 ? 4.797 -34.594 -13.461 1 95.5 145 GLU B CA 1
ATOM 2658 C C . GLU B 1 145 ? 5.332 -33.469 -14.336 1 95.5 145 GLU B C 1
ATOM 2660 O O . GLU B 1 145 ? 4.641 -32.469 -14.57 1 95.5 145 GLU B O 1
ATOM 2665 N N . ALA B 1 146 ? 6.484 -33.594 -14.836 1 93.31 146 ALA B N 1
ATOM 2666 C CA . ALA B 1 146 ? 7.148 -32.562 -15.625 1 93.31 146 ALA B CA 1
ATOM 2667 C C . ALA B 1 146 ? 6.355 -32.25 -16.891 1 93.31 146 ALA B C 1
ATOM 2669 O O . ALA B 1 146 ? 6.352 -31.109 -17.359 1 93.31 146 ALA B O 1
ATOM 2670 N N . ASP B 1 147 ? 5.684 -33.156 -17.453 1 91.75 147 ASP B N 1
ATOM 2671 C CA . ASP B 1 147 ? 5.051 -33 -18.766 1 91.75 147 ASP B CA 1
ATOM 2672 C C . ASP B 1 147 ? 3.74 -32.219 -18.641 1 91.75 147 ASP B C 1
ATOM 2674 O O . ASP B 1 147 ? 3.078 -31.953 -19.641 1 91.75 147 ASP B O 1
ATOM 2678 N N . LEU B 1 148 ? 3.385 -31.906 -17.406 1 90 148 LEU B N 1
ATOM 2679 C CA . LEU B 1 148 ? 2.227 -31.031 -17.219 1 90 148 LEU B CA 1
ATOM 2680 C C . LEU B 1 148 ? 2.418 -29.719 -17.938 1 90 148 LEU B C 1
ATOM 2682 O O . LEU B 1 148 ? 1.444 -29.078 -18.359 1 90 148 LEU B O 1
ATOM 2686 N N . ALA B 1 149 ? 3.605 -29.266 -18.031 1 84.06 149 ALA B N 1
ATOM 2687 C CA . ALA B 1 149 ? 3.943 -28.031 -18.734 1 84.06 149 ALA B CA 1
ATOM 2688 C C . ALA B 1 149 ? 3.479 -28.062 -20.188 1 84.06 149 ALA B C 1
ATOM 2690 O O . ALA B 1 149 ? 3.174 -27.031 -20.766 1 84.06 149 ALA B O 1
ATOM 2691 N N . ASP B 1 150 ? 3.338 -29.234 -20.766 1 84.56 150 ASP B N 1
ATOM 2692 C CA . ASP B 1 150 ? 3.014 -29.422 -22.188 1 84.56 150 ASP B CA 1
ATOM 2693 C C . ASP B 1 150 ? 1.528 -29.719 -22.375 1 84.56 150 ASP B C 1
ATOM 2695 O O . ASP B 1 150 ? 0.965 -29.422 -23.438 1 84.56 150 ASP B O 1
ATOM 2699 N N . LYS B 1 151 ? 0.857 -30.422 -21.516 1 76.25 151 LYS B N 1
ATOM 2700 C CA . LYS B 1 151 ? -0.476 -30.984 -21.703 1 76.25 151 LYS B CA 1
ATOM 2701 C C . LYS B 1 151 ? -1.557 -29.938 -21.453 1 76.25 151 LYS B C 1
ATOM 2703 O O . LYS B 1 151 ? -2.615 -29.969 -22.094 1 76.25 151 LYS B O 1
ATOM 2708 N N . GLY B 1 152 ? -1.207 -28.844 -21.031 1 75.06 152 GLY B N 1
ATOM 2709 C CA . GLY B 1 152 ? -2.223 -27.922 -20.547 1 75.06 152 GLY B CA 1
ATOM 2710 C C . GLY B 1 152 ? -2.107 -26.547 -21.172 1 75.06 152 GLY B C 1
ATOM 2711 O O . GLY B 1 152 ? -2.498 -25.547 -20.547 1 75.06 152 GLY B O 1
ATOM 2712 N N . LEU B 1 153 ? -1.638 -26.594 -22.391 1 83.12 153 LEU B N 1
ATOM 2713 C CA . LEU B 1 153 ? -1.396 -25.281 -22.984 1 83.12 153 LEU B CA 1
ATOM 2714 C C . LEU B 1 153 ? -2.709 -24.625 -23.391 1 83.12 153 LEU B C 1
ATOM 2716 O O . LEU B 1 153 ? -2.924 -23.438 -23.094 1 83.12 153 LEU B O 1
ATOM 2720 N N . LEU B 1 154 ? -3.555 -25.406 -24.062 1 86.25 154 LEU B N 1
ATOM 2721 C CA . LEU B 1 154 ? -4.844 -24.844 -24.453 1 86.25 154 LEU B CA 1
ATOM 2722 C C . LEU B 1 154 ? -5.66 -24.453 -23.234 1 86.25 154 LEU B C 1
ATOM 2724 O O . LEU B 1 154 ? -6.168 -23.344 -23.156 1 86.25 154 LEU B O 1
ATOM 2728 N N . LEU B 1 155 ? -5.758 -25.391 -22.266 1 89.81 155 LEU B N 1
ATOM 2729 C CA . LEU B 1 155 ? -6.434 -25.109 -21.016 1 89.81 155 LEU B CA 1
ATOM 2730 C C . LEU B 1 155 ? -5.816 -23.891 -20.328 1 89.81 155 LEU B C 1
ATOM 2732 O O . LEU B 1 155 ? -6.535 -23.031 -19.812 1 89.81 155 LEU B O 1
ATOM 2736 N N . GLY B 1 156 ? -4.559 -23.875 -20.328 1 94.75 156 GLY B N 1
ATOM 2737 C CA . GLY B 1 156 ? -3.838 -22.766 -19.719 1 94.75 156 GLY B CA 1
ATOM 2738 C C . GLY B 1 156 ? -4.168 -21.422 -20.359 1 94.75 156 GLY B C 1
ATOM 2739 O O . GLY B 1 156 ? -4.441 -20.438 -19.656 1 94.75 156 GLY B O 1
ATOM 2740 N N . ALA B 1 157 ? -4.152 -21.422 -21.672 1 95.56 157 ALA B N 1
ATOM 2741 C CA . ALA B 1 157 ? -4.414 -20.18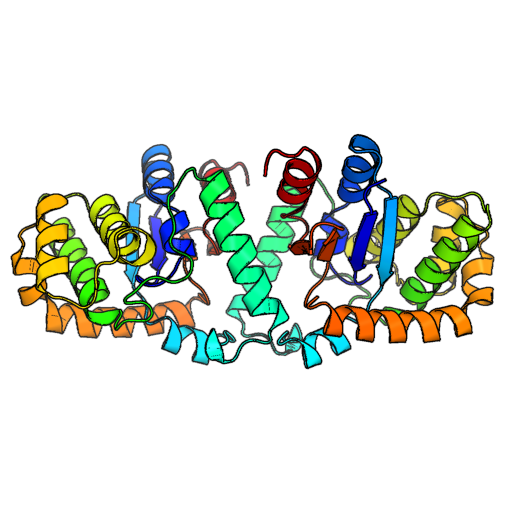8 -22.391 1 95.56 157 ALA B CA 1
ATOM 2742 C C . ALA B 1 157 ? -5.828 -19.672 -22.109 1 95.56 157 ALA B C 1
ATOM 2744 O O . ALA B 1 157 ? -6.031 -18.484 -21.844 1 95.56 157 ALA B O 1
ATOM 2745 N N . GLU B 1 158 ? -6.77 -20.516 -22.203 1 97.19 158 GLU B N 1
ATOM 2746 C CA . GLU B 1 158 ? -8.164 -20.141 -21.984 1 97.19 158 GLU B CA 1
ATOM 2747 C C . GLU B 1 158 ? -8.398 -19.688 -20.547 1 97.19 158 GLU B C 1
ATOM 2749 O O . GLU B 1 158 ? -9.039 -18.656 -20.312 1 97.19 158 GLU B O 1
ATOM 2754 N N . THR B 1 159 ? -7.922 -20.516 -19.609 1 98.12 159 THR B N 1
ATOM 2755 C CA . THR B 1 159 ? -8.109 -20.188 -18.203 1 98.12 159 THR B CA 1
ATOM 2756 C C . THR B 1 159 ? -7.406 -18.875 -17.844 1 98.12 159 THR B C 1
ATOM 2758 O O . THR B 1 159 ? -7.93 -18.078 -17.078 1 98.12 159 THR B O 1
ATOM 2761 N N . TYR B 1 160 ? -6.25 -18.703 -18.422 1 98.44 160 TYR B N 1
ATOM 2762 C CA . TYR B 1 160 ? -5.488 -17.484 -18.188 1 98.44 160 TYR B CA 1
ATOM 2763 C C . TYR B 1 160 ? -6.273 -16.266 -18.656 1 98.44 160 TYR B C 1
ATOM 2765 O O . TYR B 1 160 ? -6.367 -15.266 -17.938 1 98.44 160 TYR B O 1
ATOM 2773 N N . ALA B 1 161 ? -6.852 -16.297 -19.797 1 98.38 161 ALA B N 1
ATOM 2774 C CA . ALA B 1 161 ? -7.688 -15.211 -20.312 1 98.38 161 ALA B CA 1
ATOM 2775 C C . ALA B 1 161 ? -8.922 -15.008 -19.438 1 98.38 161 ALA B C 1
ATOM 2777 O O . ALA B 1 161 ? -9.297 -13.867 -19.141 1 98.38 161 ALA B O 1
ATOM 2778 N N . ASN B 1 162 ? -9.508 -16.078 -19.031 1 98.75 162 ASN B N 1
ATOM 2779 C CA . ASN B 1 162 ? -10.688 -16.016 -18.172 1 98.75 162 ASN B CA 1
ATOM 2780 C C . ASN B 1 162 ? -10.352 -15.414 -16.812 1 98.75 162 ASN B C 1
ATOM 2782 O O . ASN B 1 162 ? -11.164 -14.695 -16.234 1 98.75 162 ASN B O 1
ATOM 2786 N N . ASN B 1 163 ? -9.172 -15.812 -16.266 1 98.88 163 ASN B N 1
ATOM 2787 C CA . ASN B 1 163 ? -8.742 -15.234 -15 1 98.88 163 ASN B CA 1
ATOM 2788 C C . ASN B 1 163 ? -8.656 -13.711 -15.078 1 98.88 163 ASN B C 1
ATOM 2790 O O . ASN B 1 163 ? -9.016 -13.023 -14.125 1 98.88 163 ASN B O 1
ATOM 2794 N N . LEU B 1 164 ? -8.148 -13.195 -16.203 1 98.81 164 LEU B N 1
ATOM 2795 C CA . LEU B 1 164 ? -8.055 -11.75 -16.375 1 98.81 164 LEU B CA 1
ATOM 2796 C C . LEU B 1 164 ? -9.438 -11.109 -16.359 1 98.81 164 LEU B C 1
ATOM 2798 O O . LEU B 1 164 ? -9.664 -10.109 -15.68 1 98.81 164 LEU B O 1
ATOM 2802 N N . GLU B 1 165 ? -10.336 -11.711 -17.078 1 98.81 165 GLU B N 1
ATOM 2803 C CA . GLU B 1 165 ? -11.695 -11.18 -17.109 1 98.81 165 GLU B CA 1
ATOM 2804 C C . GLU B 1 165 ? -12.336 -11.211 -15.727 1 98.81 165 GLU B C 1
ATOM 2806 O O . GLU B 1 165 ? -12.977 -10.242 -15.312 1 98.81 165 GLU B O 1
ATOM 2811 N N . GLU B 1 166 ? -12.172 -12.312 -15.078 1 98.88 166 GLU B N 1
ATOM 2812 C CA . GLU B 1 166 ? -12.719 -12.422 -13.734 1 98.88 166 GLU B CA 1
ATOM 2813 C C . GLU B 1 166 ? -12.102 -11.383 -12.797 1 98.88 166 GLU B C 1
ATOM 2815 O O . GLU B 1 166 ? -12.812 -10.742 -12.016 1 98.88 166 GLU B O 1
ATOM 2820 N N . ALA B 1 167 ? -10.758 -11.281 -12.836 1 98.88 167 ALA B N 1
ATOM 2821 C CA . ALA B 1 167 ? -10.055 -10.312 -11.992 1 98.88 167 ALA B CA 1
ATOM 2822 C C . ALA B 1 167 ? -10.617 -8.906 -12.18 1 98.88 167 ALA B C 1
ATOM 2824 O O . ALA B 1 167 ? -10.977 -8.242 -11.203 1 98.88 167 ALA B O 1
ATOM 2825 N N . VAL B 1 168 ? -10.766 -8.484 -13.422 1 98.62 168 VAL B N 1
ATOM 2826 C CA . VAL B 1 168 ? -11.281 -7.156 -13.727 1 98.62 168 VAL B CA 1
ATOM 2827 C C . VAL B 1 168 ? -12.695 -7.012 -13.172 1 98.62 168 VAL B C 1
ATOM 2829 O O . VAL B 1 168 ? -13 -6.031 -12.492 1 98.62 168 VAL B O 1
ATOM 2832 N N . ASN B 1 169 ? -13.492 -7.996 -13.422 1 98.44 169 ASN B N 1
ATOM 2833 C CA . ASN B 1 169 ? -14.898 -7.938 -13.023 1 98.44 169 ASN B CA 1
ATOM 2834 C C . ASN B 1 169 ? -15.055 -7.922 -11.508 1 98.44 169 ASN B C 1
ATOM 2836 O O . ASN B 1 169 ? -15.992 -7.32 -10.984 1 98.44 169 ASN B O 1
ATOM 2840 N N . ARG B 1 170 ? -14.133 -8.539 -10.844 1 98.44 170 ARG B N 1
ATOM 2841 C CA . ARG B 1 170 ? -14.25 -8.656 -9.391 1 98.44 170 ARG B CA 1
ATOM 2842 C C . ARG B 1 170 ? -13.445 -7.566 -8.688 1 98.44 170 ARG B C 1
ATOM 2844 O O . ARG B 1 170 ? -13.32 -7.574 -7.461 1 98.44 170 ARG B O 1
ATOM 2851 N N . GLY B 1 171 ? -12.883 -6.711 -9.438 1 98.25 171 GLY B N 1
ATOM 2852 C CA . GLY B 1 171 ? -12.266 -5.52 -8.875 1 98.25 171 GLY B CA 1
ATOM 2853 C C . GLY B 1 171 ? -10.82 -5.73 -8.469 1 98.25 171 GLY B C 1
ATOM 2854 O O . GLY B 1 171 ? -10.281 -4.969 -7.66 1 98.25 171 GLY B O 1
ATOM 2855 N N . VAL B 1 172 ? -10.188 -6.75 -8.914 1 98.81 172 VAL B N 1
ATOM 2856 C CA . VAL B 1 172 ? -8.766 -6.988 -8.711 1 98.81 172 VAL B CA 1
ATOM 2857 C C . VAL B 1 172 ? -7.953 -6.023 -9.578 1 98.81 172 VAL B C 1
ATOM 2859 O O . VAL B 1 172 ? -8.297 -5.773 -10.734 1 98.81 172 VAL B O 1
ATOM 2862 N N . PHE B 1 173 ? -6.84 -5.469 -9.023 1 98.75 173 PHE B N 1
ATOM 2863 C CA . PHE B 1 173 ? -6.117 -4.469 -9.805 1 98.75 173 PHE B CA 1
ATOM 2864 C C . PHE B 1 173 ? -4.613 -4.605 -9.609 1 98.75 173 PHE B C 1
ATOM 2866 O O . PHE B 1 173 ? -3.842 -3.762 -10.062 1 98.75 173 PHE B O 1
ATOM 2873 N N . GLY B 1 174 ? -4.238 -5.629 -8.867 1 98.62 174 GLY B N 1
ATOM 2874 C CA . GLY B 1 174 ? -2.816 -5.801 -8.617 1 98.62 174 GLY B CA 1
ATOM 2875 C C . GLY B 1 174 ? -2.445 -7.219 -8.234 1 98.62 174 GLY B C 1
ATOM 2876 O O . GLY B 1 174 ? -3.283 -8.125 -8.289 1 98.62 174 GLY B O 1
ATOM 2877 N N . SER B 1 175 ? -1.199 -7.426 -7.938 1 98.81 175 SER B N 1
ATOM 2878 C CA . SER B 1 175 ? -0.622 -8.719 -7.582 1 98.81 175 SER B CA 1
ATOM 2879 C C . SER B 1 175 ? 0.446 -8.562 -6.504 1 98.81 175 SER B C 1
ATOM 2881 O O . SER B 1 175 ? 1.345 -7.73 -6.625 1 98.81 175 SER B O 1
ATOM 2883 N N . PRO B 1 176 ? 0.29 -9.352 -5.492 1 98.88 176 PRO B N 1
ATOM 2884 C CA . PRO B 1 176 ? -0.718 -10.375 -5.188 1 98.88 176 PRO B CA 1
ATOM 2885 C C . PRO B 1 176 ? -2.021 -9.773 -4.664 1 98.88 176 PRO B C 1
ATOM 2887 O O . PRO B 1 176 ? -2.006 -8.719 -4.023 1 98.88 176 PRO B O 1
ATOM 2890 N N . PHE B 1 177 ? -3.08 -10.398 -4.945 1 98.94 177 PHE B N 1
ATOM 2891 C CA . PHE B 1 177 ? -4.418 -9.977 -4.539 1 98.94 177 PHE B CA 1
ATOM 2892 C C . PHE B 1 177 ? -5.23 -11.164 -4.035 1 98.94 177 PHE B C 1
ATOM 2894 O O . PHE B 1 177 ? -5.246 -12.219 -4.66 1 98.94 177 PHE B O 1
ATOM 2901 N N . TYR B 1 178 ? -5.891 -11.062 -2.883 1 98.94 178 TYR B N 1
ATOM 2902 C CA . TYR B 1 178 ? -6.637 -12.141 -2.252 1 98.94 178 TYR B CA 1
ATOM 2903 C C . TYR B 1 178 ? -8.102 -11.75 -2.059 1 98.94 178 TYR B C 1
ATOM 2905 O O . TYR B 1 178 ? -8.398 -10.719 -1.461 1 98.94 178 TYR B O 1
ATOM 2913 N N . LEU B 1 179 ? -9 -12.492 -2.584 1 98.75 179 LEU B N 1
ATOM 2914 C CA . LEU B 1 179 ? -10.438 -12.344 -2.359 1 98.75 179 LEU B CA 1
ATOM 2915 C C . LEU B 1 179 ? -10.977 -13.492 -1.524 1 98.75 179 LEU B C 1
ATOM 2917 O O . LEU B 1 179 ? -10.648 -14.656 -1.774 1 98.75 179 LEU B O 1
ATOM 2921 N N . VAL B 1 180 ? -11.75 -13.188 -0.526 1 98.44 180 VAL B N 1
ATOM 2922 C CA . VAL B 1 180 ? -12.312 -14.234 0.315 1 98.44 180 VAL B CA 1
ATOM 2923 C C . VAL B 1 180 ? -13.836 -14.211 0.217 1 98.44 180 VAL B C 1
ATOM 2925 O O . VAL B 1 180 ? -14.414 -13.289 -0.365 1 98.44 180 VAL B O 1
ATOM 2928 N N . ASP B 1 181 ? -14.492 -15.156 0.76 1 96.88 181 ASP B N 1
ATOM 2929 C CA . ASP B 1 181 ? -15.922 -15.398 0.612 1 96.88 181 ASP B CA 1
ATOM 2930 C C . ASP B 1 181 ? -16.734 -14.234 1.178 1 96.88 181 ASP B C 1
ATOM 2932 O O . ASP B 1 181 ? -17.812 -13.93 0.679 1 96.88 181 ASP B O 1
ATOM 2936 N N . SER B 1 182 ? -16.266 -13.594 2.174 1 95.88 182 SER B N 1
ATOM 2937 C CA . SER B 1 182 ? -16.984 -12.5 2.834 1 95.88 182 SER B CA 1
ATOM 2938 C C . SER B 1 182 ? -17.062 -11.273 1.934 1 95.88 182 SER B C 1
ATOM 2940 O O . SER B 1 182 ? -17.781 -10.32 2.24 1 95.88 182 SER B O 1
ATOM 2942 N N . GLY B 1 183 ? -16.297 -11.312 0.82 1 96.69 183 GLY B N 1
ATOM 2943 C CA . GLY B 1 183 ? -16.234 -10.141 -0.04 1 96.69 183 GLY B CA 1
ATOM 2944 C C . GLY B 1 183 ? -15.078 -9.211 0.284 1 96.69 183 GLY B C 1
ATOM 2945 O O . GLY B 1 183 ? -14.82 -8.258 -0.45 1 96.69 183 GLY B O 1
ATOM 2946 N N . GLN B 1 184 ? -14.344 -9.531 1.342 1 98.06 184 GLN B N 1
ATOM 2947 C CA . GLN B 1 184 ? -13.18 -8.719 1.692 1 98.06 184 GLN B CA 1
ATOM 2948 C C . GLN B 1 184 ? -12.023 -8.984 0.735 1 98.06 184 GLN B C 1
ATOM 2950 O O . GLN B 1 184 ? -11.844 -10.109 0.264 1 98.06 184 GLN B O 1
ATOM 2955 N N . ARG B 1 185 ? -11.328 -7.91 0.49 1 98.62 185 ARG B N 1
ATOM 2956 C CA . ARG B 1 185 ? -10.203 -7.898 -0.442 1 98.62 185 ARG B CA 1
ATOM 2957 C C . ARG B 1 185 ? -8.906 -7.516 0.265 1 98.62 185 ARG B C 1
ATOM 2959 O O . ARG B 1 185 ? -8.906 -6.656 1.148 1 98.62 185 ARG B O 1
ATOM 2966 N N . PHE B 1 186 ? -7.824 -8.156 -0.141 1 98.88 186 PHE B N 1
ATOM 2967 C CA . PHE B 1 186 ? -6.496 -7.867 0.392 1 98.88 186 PHE B CA 1
ATOM 2968 C C . PHE B 1 186 ? -5.473 -7.75 -0.731 1 98.88 186 PHE B C 1
ATOM 2970 O O . PHE B 1 186 ? -5.27 -8.703 -1.491 1 98.88 186 PHE B O 1
ATOM 2977 N N . TRP B 1 187 ? -4.883 -6.617 -0.834 1 98.81 187 TRP B N 1
ATOM 2978 C CA . TRP B 1 187 ? -3.932 -6.371 -1.914 1 98.81 187 TRP B CA 1
ATOM 2979 C C . TRP B 1 187 ? -2.521 -6.184 -1.367 1 98.81 187 TRP B C 1
ATOM 2981 O O . TRP B 1 187 ? -2.266 -5.25 -0.602 1 98.81 187 TRP B O 1
ATOM 2991 N N . GLY B 1 188 ? -1.642 -7.074 -1.828 1 98.62 188 GLY B N 1
ATOM 2992 C CA . GLY B 1 188 ? -0.244 -6.949 -1.446 1 98.62 188 GLY B CA 1
ATOM 2993 C C . GLY B 1 188 ? 0.204 -8.008 -0.459 1 98.62 188 GLY B C 1
ATOM 2994 O O . GLY B 1 188 ? -0.588 -8.477 0.364 1 98.62 188 GLY B O 1
ATOM 2995 N N . GLN B 1 189 ? 1.542 -8.305 -0.524 1 98.38 189 GLN B N 1
ATOM 2996 C CA . GLN B 1 189 ? 2.131 -9.242 0.428 1 98.38 189 GLN B CA 1
ATOM 2997 C C . GLN B 1 189 ? 2.039 -8.703 1.854 1 98.38 189 GLN B C 1
ATOM 2999 O O . GLN B 1 189 ? 2.062 -9.477 2.816 1 98.38 189 GLN B O 1
ATOM 3004 N N . ASP B 1 190 ? 1.886 -7.465 2.012 1 97.75 190 ASP B N 1
ATOM 3005 C CA . ASP B 1 190 ? 1.869 -6.844 3.33 1 97.75 190 ASP B CA 1
ATOM 3006 C C . ASP B 1 190 ? 0.448 -6.766 3.885 1 97.75 190 ASP B C 1
ATOM 3008 O O . ASP B 1 190 ? 0.21 -6.133 4.914 1 97.75 190 ASP B O 1
ATOM 3012 N N . ARG B 1 191 ? -0.488 -7.379 3.225 1 98.56 191 ARG B N 1
ATOM 3013 C CA . ARG B 1 191 ? -1.847 -7.457 3.752 1 98.56 191 ARG B CA 1
ATOM 3014 C C . ARG B 1 191 ? -2.168 -8.867 4.234 1 98.56 191 ARG B C 1
ATOM 3016 O O . ARG B 1 191 ? -3.297 -9.148 4.637 1 98.56 191 ARG B O 1
ATOM 3023 N N . LEU B 1 192 ? -1.202 -9.758 4.188 1 98.69 192 LEU B N 1
ATOM 3024 C CA . LEU B 1 192 ? -1.424 -11.141 4.594 1 98.69 192 LEU B CA 1
ATOM 3025 C C . LEU B 1 192 ? -1.749 -11.219 6.082 1 98.69 192 LEU B C 1
ATOM 3027 O O . LEU B 1 192 ? -2.551 -12.055 6.5 1 98.69 192 LEU B O 1
ATOM 3031 N N . ASP B 1 193 ? -1.136 -10.312 6.906 1 98.12 193 ASP B N 1
ATOM 3032 C CA . ASP B 1 193 ? -1.491 -10.281 8.32 1 98.12 193 ASP B CA 1
ATOM 3033 C C . ASP B 1 193 ? -2.959 -9.914 8.516 1 98.12 193 ASP B C 1
ATOM 3035 O O . ASP B 1 193 ? -3.639 -10.469 9.383 1 98.12 193 ASP B O 1
ATOM 3039 N N . ASP B 1 194 ? -3.439 -8.961 7.727 1 98.62 194 ASP B N 1
ATOM 3040 C CA . ASP B 1 194 ? -4.844 -8.57 7.793 1 98.62 194 ASP B CA 1
ATOM 3041 C C . ASP B 1 194 ? -5.754 -9.719 7.355 1 98.62 194 ASP B C 1
ATOM 3043 O O . ASP B 1 194 ? -6.832 -9.914 7.922 1 98.62 194 ASP B O 1
ATOM 3047 N N . LEU B 1 195 ? -5.348 -10.391 6.289 1 98.81 195 LEU B N 1
ATOM 3048 C CA . LEU B 1 195 ? -6.09 -11.57 5.852 1 98.81 195 LEU B CA 1
ATOM 3049 C C . LEU B 1 195 ? -6.195 -12.594 6.977 1 98.81 195 LEU B C 1
ATOM 3051 O O . LEU B 1 195 ? -7.273 -13.133 7.234 1 98.81 195 LEU B O 1
ATOM 3055 N N . ASP B 1 196 ? -5.082 -12.914 7.648 1 98.75 196 ASP B N 1
ATOM 3056 C CA . ASP B 1 196 ? -5.043 -13.844 8.773 1 98.75 196 ASP B CA 1
ATOM 3057 C C . ASP B 1 196 ? -6.012 -13.422 9.867 1 98.75 196 ASP B C 1
ATOM 3059 O O . ASP B 1 196 ? -6.82 -14.234 10.336 1 98.75 196 ASP B O 1
ATOM 3063 N N . LEU B 1 197 ? -5.949 -12.141 10.281 1 98.5 197 LEU B N 1
ATOM 3064 C CA . LEU B 1 197 ? -6.816 -11.609 11.328 1 98.5 197 LEU B CA 1
ATOM 3065 C C . LEU B 1 197 ? -8.281 -11.711 10.922 1 98.5 197 LEU B C 1
ATOM 3067 O O . LEU B 1 197 ? -9.141 -12.047 11.742 1 98.5 197 LEU B O 1
ATOM 3071 N N . HIS B 1 198 ? -8.555 -11.422 9.648 1 98.38 198 HIS B N 1
ATOM 3072 C CA . HIS B 1 198 ? -9.93 -11.484 9.156 1 98.38 198 HIS B CA 1
ATOM 3073 C C . HIS B 1 198 ? -10.477 -12.906 9.234 1 98.38 198 HIS B C 1
ATOM 3075 O O . HIS B 1 198 ? -11.594 -13.125 9.719 1 98.38 198 HIS B O 1
ATOM 3081 N N . LEU B 1 199 ? -9.664 -13.867 8.773 1 98.12 199 LEU B N 1
ATOM 3082 C CA . LEU B 1 199 ? -10.094 -15.258 8.789 1 98.12 199 LEU B CA 1
ATOM 3083 C C . LEU B 1 199 ? -10.289 -15.75 10.219 1 98.12 199 LEU B C 1
ATOM 3085 O O . LEU B 1 199 ? -11.094 -16.656 10.461 1 98.12 199 LEU B O 1
ATOM 3089 N N . ALA B 1 200 ? -9.602 -15.172 11.211 1 97.75 200 ALA B N 1
ATOM 3090 C CA . ALA B 1 200 ? -9.727 -15.516 12.625 1 97.75 200 ALA B CA 1
ATOM 3091 C C . ALA B 1 200 ? -10.922 -14.805 13.266 1 97.75 200 ALA B C 1
ATOM 3093 O O . ALA B 1 200 ? -11.227 -15.023 14.438 1 97.75 200 ALA B O 1
ATOM 3094 N N . GLY B 1 201 ? -11.617 -13.961 12.523 1 96.44 201 GLY B N 1
ATOM 3095 C CA . GLY B 1 201 ? -12.742 -13.203 13.062 1 96.44 201 GLY B CA 1
ATOM 3096 C C . GLY B 1 201 ? -12.312 -12.039 13.93 1 96.44 201 GLY B C 1
ATOM 3097 O O . GLY B 1 201 ? -13.086 -11.555 14.75 1 96.44 201 GLY B O 1
ATOM 3098 N N . LYS B 1 202 ? -11.094 -11.508 13.766 1 95.69 202 LYS B N 1
ATOM 3099 C CA . LYS B 1 202 ? -10.547 -10.477 14.641 1 95.69 202 LYS B CA 1
ATOM 3100 C C . LYS B 1 202 ? -10.422 -9.148 13.906 1 95.69 202 LYS B C 1
ATOM 3102 O O . LYS B 1 202 ? -9.914 -8.172 14.461 1 95.69 202 LYS B O 1
ATOM 3107 N N . LEU B 1 203 ? -10.836 -9.227 12.664 1 93.5 203 LEU B N 1
ATOM 3108 C CA . LEU B 1 203 ? -10.758 -8.031 11.836 1 93.5 203 LEU B CA 1
ATOM 3109 C C . LEU B 1 203 ? -11.883 -8.008 10.805 1 93.5 203 LEU B C 1
ATOM 3111 O O . LEU B 1 203 ? -12.281 -9.062 10.297 1 93.5 203 LEU B O 1
#

Radius of gyration: 23.4 Å; Cα contacts (8 Å, |Δi|>4): 704; chains: 2; bounding box: 40×72×47 Å

Organism: NCBI:txid2984134

Foldseek 3Di:
DKEKEWEAFLQDLLLLLLQLLLVVLCVVLVYYYDYAYEDQVLLCVQQVHDDLVRDDPVVNVVVLVCSVVSCVVSVHAFDSDADCPPDDRLLLQQLLQLVVVVVVVPADFDSSQLSNVSSCCGTGVNHHSNDLVSSLVSCVVRPHHSCSSPPRNVVSVVSRVVSSVVCSVLNHRDPGKMAIPVSDIADTSVCSVVVSCVSVVND/DKEKEWEAFLQDLQLLLLQLLLVVLCVVLVYYYDYAYEDQVLLCVQQVHDDLVRDPPVVNVVVLVCSVVSCVVSVHAFDSDADCPPDDRLLLQQLLQLVVVVVVVPADFDSSQLSNVSSCCGTGVNHHSNDLVSSLVSCVVRPHHSCSSPPRNVVSVVSRVVSSVVCSVLNHRDPGKMAIPVSDIADTSVCSVVVSCVSVVND

pLDDT: mean 97.25, std 3.27, range [75.06, 99.0]

Secondary structure (DSSP, 8-state):
--EEEEEE-TT-HHHHHTTTHHHHHHHHTT-EEEEEE--HHHHHHHHT---GGGS-HHHHHHHHHHHHHHHHHHT----SS-TT-S---HHHHHHHHHHHHHHHTT--S-HHHHHHHHHHHHHTS---TT-HHHHHHHHHHTTS-TTHHHHTHHHHHHHHHHHHHHHHHTT--SSSEEEETTS-EEESGGGHHHHHHHHTT--/--EEEEEE-TT-HHHHHTTTHHHHHHHHTT-EEEEEE--HHHHHHHHT---GGGS-HHHHHHHHHHHHHHHHHHT----SS-TT-S---HHHHHHHHHHHHHHHTT--S-HHHHHHHHHHHHHTS---TT-HHHHHHHHHHTTS-TTHHHHTHHHHHHHHHHHHHHHHHTT--SSSEEEETTS-EEESGGGHHHHHHHHTT--

Solvent-accessible surface area (backbone atoms only — not comparable to full-atom values): 21377 Å² total; per-residue (Å²): 119,56,47,32,44,36,34,32,34,68,79,34,66,45,36,39,65,31,56,63,51,65,59,52,46,27,59,77,66,59,32,50,78,46,81,35,43,31,55,58,70,65,38,17,75,72,39,74,40,70,58,76,93,76,46,41,65,34,59,53,54,47,50,54,53,48,53,54,52,52,23,59,75,66,72,44,80,69,45,96,74,29,79,49,62,85,63,61,46,60,56,44,40,19,31,53,48,27,50,52,55,40,41,76,73,65,45,67,54,38,65,69,58,32,56,42,49,49,19,38,29,36,35,56,62,63,38,50,51,54,37,68,69,53,46,26,53,46,30,40,75,26,50,31,66,39,63,43,62,68,74,18,47,68,61,14,53,54,50,32,54,47,32,36,53,49,35,53,76,72,33,48,53,62,52,22,26,39,38,35,82,89,69,53,74,36,70,37,50,85,26,50,67,56,50,46,34,33,78,71,69,75,92,119,55,47,34,43,35,34,32,34,69,79,34,67,44,36,40,65,32,55,64,52,64,60,53,46,27,60,75,67,58,31,48,76,46,80,36,43,29,56,58,70,67,38,16,75,73,39,75,39,72,58,76,92,74,46,42,67,32,59,52,53,46,50,54,53,47,53,55,52,53,24,60,77,65,72,45,79,70,44,96,74,29,78,48,63,86,62,60,46,59,56,44,40,18,30,51,48,29,49,52,54,40,41,75,72,64,44,65,56,39,66,68,56,32,55,41,48,47,20,38,29,36,36,55,62,62,36,51,49,56,36,67,68,53,45,27,53,46,30,40,74,25,50,31,66,41,64,43,62,66,75,19,49,68,62,14,53,54,51,33,54,49,32,36,53,49,35,54,74,70,32,48,54,60,50,23,26,39,39,36,80,89,69,52,74,37,70,35,50,87,27,49,67,56,52,47,34,33,75,70,70,76,92

Sequence (406 aa):
MPQIDYFLSTISPFTYLAGTRLEEIAAKHGATVTYKPVDIGGLFGRTGGTALKDRPEGRREYRLQEMTRQAAKAGMKINLQPMFWPTNAAPSAYAIIAAQAAKAKGAAGDLGAFVHSILRACWADERDIASDEVIRDLLSKAGFEADLADKGLLLGAETYANNLEEAVNRGVFGSPFYLVDSGQRFWGQDRLDDLDLHLAGKLMPQIDYFLSTISPFTYLAGTRLEEIAAKHGATVTYKPVDIGGLFGRTGGTALKDRPEGRREYRLQEMTRQAAKAGMKINLQPMFWPTNAAPSAYAIIAAQAAKAKGAAGDLGAFVHSILRACWADE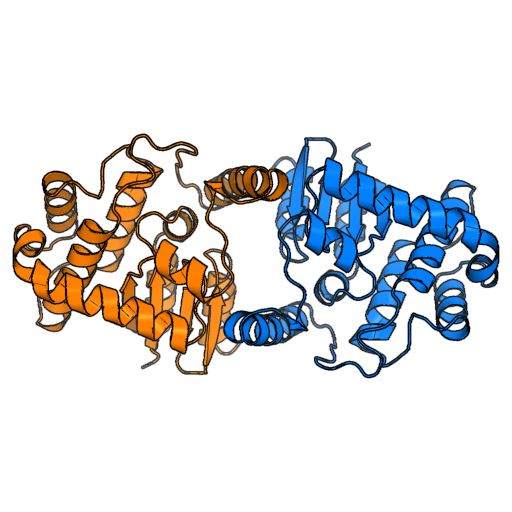RDIASDEVIRDLLSKAGFEADLADKGLLLGAETYANNLEEAVNRGVFGSPFYLVDSGQRFWGQDRLDDLDLHLAGKL

InterPro domains:
  IPR001853 DSBA-like thioredoxin domain [PF01323] (3-199)
  IPR014440 HCCA isomerase/glutathione S-transferase kappa [PIRSF006386] (2-202)
  IPR036249 Thioredoxin-like superfamily [SSF52833] (3-200)
  IPR044087 2-hydroxychromene-2-carboxylate isomerase NahD-like [cd03022] (4-189)
  IPR051924 Glutathione S-transferase Kappa/NadH [PTHR42943] (2-198)